Protein AF-A0A7R9QJC0-F1 (afdb_monomer)

Structure (mmCIF, N/CA/C/O backbone):
data_AF-A0A7R9QJC0-F1
#
_entry.id   AF-A0A7R9QJC0-F1
#
loop_
_atom_site.group_PDB
_atom_site.id
_atom_site.type_symbol
_atom_site.label_atom_id
_atom_site.label_alt_id
_atom_site.label_comp_id
_atom_site.label_asym_id
_atom_site.label_entity_id
_atom_site.label_seq_id
_atom_site.pdbx_PDB_ins_code
_atom_site.Cartn_x
_atom_site.Cartn_y
_atom_site.Cartn_z
_atom_site.occupancy
_atom_site.B_iso_or_equiv
_atom_site.auth_seq_id
_atom_site.auth_comp_id
_atom_site.auth_asym_id
_atom_site.auth_atom_id
_atom_site.pdbx_PDB_model_num
ATOM 1 N N . MET A 1 1 ? -18.541 6.763 -0.158 1.00 29.17 1 MET A N 1
ATOM 2 C CA . MET A 1 1 ? -17.890 7.269 1.065 1.00 29.17 1 MET A CA 1
ATOM 3 C C . MET A 1 1 ? -18.978 7.406 2.107 1.00 29.17 1 MET A C 1
ATOM 5 O O . MET A 1 1 ? -19.927 8.136 1.854 1.00 29.17 1 MET A O 1
ATOM 9 N N . TYR A 1 2 ? -18.904 6.629 3.183 1.00 36.22 2 TYR A N 1
ATOM 10 C CA . TYR A 1 2 ? -19.776 6.808 4.344 1.00 36.22 2 TYR A CA 1
ATOM 11 C C . TYR A 1 2 ? -19.223 7.966 5.188 1.00 36.22 2 TYR A C 1
ATOM 13 O O . TYR A 1 2 ? -18.011 8.193 5.147 1.00 36.22 2 TYR A O 1
ATOM 21 N N . PRO A 1 3 ? -20.070 8.741 5.884 1.00 41.62 3 PRO A N 1
ATOM 22 C CA . PRO A 1 3 ? -19.587 9.781 6.781 1.00 41.62 3 PRO A CA 1
ATOM 23 C C . PRO A 1 3 ? -18.710 9.161 7.872 1.00 41.62 3 PRO A C 1
ATOM 25 O O . PRO A 1 3 ? -19.110 8.200 8.524 1.00 41.62 3 PRO A O 1
ATOM 28 N N . ASN A 1 4 ? -17.522 9.724 8.080 1.00 47.44 4 ASN A N 1
ATOM 29 C CA . ASN A 1 4 ? -16.728 9.422 9.262 1.00 47.44 4 ASN A CA 1
ATOM 30 C C . ASN A 1 4 ? -17.429 10.036 10.476 1.00 47.44 4 ASN A C 1
ATOM 32 O O . ASN A 1 4 ? -17.610 11.251 10.534 1.00 47.44 4 ASN A O 1
ATOM 36 N N . CYS A 1 5 ? -17.842 9.210 11.433 1.00 51.88 5 CYS A N 1
ATOM 37 C CA . CYS A 1 5 ? -18.439 9.687 12.676 1.00 51.88 5 CYS A CA 1
ATOM 38 C C . CYS A 1 5 ? -17.354 9.905 13.739 1.00 51.88 5 CYS A C 1
ATOM 40 O O . CYS A 1 5 ? -16.518 9.032 13.947 1.00 51.88 5 CYS A O 1
ATOM 42 N N . GLY A 1 6 ? -17.413 11.042 14.440 1.00 61.47 6 GLY A N 1
ATOM 43 C CA . GLY A 1 6 ? -16.560 11.370 15.591 1.00 61.47 6 GLY A CA 1
ATOM 44 C C . GLY A 1 6 ? -15.306 12.191 15.256 1.00 61.47 6 GLY A C 1
ATOM 45 O O . GLY A 1 6 ? -14.846 12.228 14.115 1.00 61.47 6 GLY A O 1
ATOM 46 N N . SER A 1 7 ? -14.741 12.855 16.270 1.00 74.69 7 SER A N 1
ATOM 47 C CA . SER A 1 7 ? -13.600 13.780 16.122 1.00 74.69 7 SER A CA 1
ATOM 48 C C . SER A 1 7 ? -12.327 13.110 15.595 1.00 74.69 7 SER A C 1
ATOM 50 O O . SER A 1 7 ? -11.527 13.762 14.934 1.00 74.69 7 SER A O 1
ATOM 52 N N . THR A 1 8 ? -12.166 11.803 15.824 1.00 84.75 8 THR A N 1
ATOM 53 C CA . THR A 1 8 ? -10.996 11.025 15.378 1.00 84.75 8 THR A CA 1
ATOM 54 C C . THR A 1 8 ? -11.279 10.172 14.131 1.00 84.75 8 THR A C 1
ATOM 56 O O . THR A 1 8 ? -10.544 9.235 13.811 1.00 84.75 8 THR A O 1
ATOM 59 N N . GLY A 1 9 ? -12.337 10.504 13.381 1.00 83.06 9 GLY A N 1
ATOM 60 C CA . GLY A 1 9 ? -12.743 9.802 12.157 1.00 83.06 9 GLY A CA 1
ATOM 61 C C . GLY A 1 9 ? -11.646 9.683 11.091 1.00 83.06 9 GLY A C 1
ATOM 62 O O . GLY A 1 9 ? -11.570 8.673 10.391 1.00 83.06 9 GLY A O 1
ATOM 63 N N . GLY A 1 10 ? -10.757 10.680 11.002 1.00 83.75 10 GLY A N 1
ATOM 64 C CA . GLY A 1 10 ? -9.598 10.653 10.104 1.00 83.75 10 GLY A CA 1
ATOM 65 C C . GLY A 1 10 ? -8.609 9.528 10.428 1.00 83.75 10 GLY A C 1
ATOM 66 O O . GLY A 1 10 ? -8.231 8.780 9.525 1.00 83.75 10 GLY A O 1
ATOM 67 N N . ASN A 1 11 ? -8.255 9.348 11.709 1.00 86.25 11 ASN A N 1
ATOM 68 C CA . ASN A 1 11 ? -7.366 8.261 12.140 1.00 86.25 11 ASN A CA 1
ATOM 69 C C . ASN A 1 11 ? -8.011 6.902 11.868 1.00 86.25 11 ASN A C 1
ATOM 71 O O . ASN A 1 11 ? -7.377 6.049 11.251 1.00 86.25 11 ASN A O 1
ATOM 75 N N . GLY A 1 12 ? -9.282 6.725 12.252 1.00 89.12 12 GLY A N 1
ATOM 76 C CA . GLY A 1 12 ? -10.024 5.487 11.996 1.00 89.12 12 GLY A CA 1
ATOM 77 C C . GLY A 1 12 ? -10.016 5.096 10.516 1.00 89.12 12 GLY A C 1
ATOM 78 O O . GLY A 1 12 ? -9.651 3.973 10.176 1.00 89.12 12 GLY A O 1
ATOM 79 N N . SER A 1 13 ? -10.307 6.049 9.623 1.00 85.31 13 SER A N 1
ATOM 80 C CA . SER A 1 13 ? -10.252 5.845 8.169 1.00 85.31 13 SER A CA 1
ATOM 81 C C . SER A 1 13 ? -8.863 5.464 7.659 1.00 85.31 13 SER A C 1
ATOM 83 O O . SER A 1 13 ? -8.728 4.563 6.824 1.00 85.31 13 SER A O 1
ATOM 85 N N . LEU A 1 14 ? -7.818 6.151 8.125 1.00 82.62 14 LEU A N 1
ATOM 86 C CA . LEU A 1 14 ? -6.453 5.919 7.662 1.00 82.62 14 LEU A CA 1
ATOM 87 C C . LEU A 1 14 ? -5.921 4.560 8.142 1.00 82.62 14 LEU A C 1
ATOM 89 O O . LEU A 1 14 ? -5.289 3.838 7.375 1.00 82.62 14 LEU A O 1
ATOM 93 N N . ILE A 1 15 ? -6.236 4.169 9.377 1.00 86.06 15 ILE A N 1
ATOM 94 C CA . ILE A 1 15 ? -5.878 2.860 9.939 1.00 86.06 15 ILE A CA 1
ATOM 95 C C . ILE A 1 15 ? -6.630 1.744 9.217 1.00 86.06 15 ILE A C 1
ATOM 97 O O . ILE A 1 15 ? -6.009 0.771 8.775 1.00 86.06 15 ILE A O 1
ATOM 101 N N . ALA A 1 16 ? -7.945 1.913 9.033 1.00 85.12 16 ALA A N 1
ATOM 102 C CA . ALA A 1 16 ? -8.786 0.944 8.344 1.00 85.12 16 ALA A CA 1
ATOM 103 C C . ALA A 1 16 ? -8.321 0.724 6.904 1.00 85.12 16 ALA A C 1
ATOM 105 O O . ALA A 1 16 ? -8.240 -0.411 6.457 1.00 85.12 16 ALA A O 1
ATOM 106 N N . SER A 1 17 ? -7.955 1.785 6.183 1.00 77.31 17 SER A N 1
ATOM 107 C CA . SER A 1 17 ? -7.459 1.714 4.799 1.00 77.31 17 SER A CA 1
ATOM 108 C C . SER A 1 17 ? -5.989 1.300 4.661 1.00 77.31 17 SER A C 1
ATOM 110 O O . SER A 1 17 ? -5.444 1.343 3.559 1.00 77.31 17 SER A O 1
ATOM 112 N N . ALA A 1 18 ? -5.351 0.884 5.757 1.00 74.56 18 ALA A N 1
ATOM 113 C CA . ALA A 1 18 ? -3.936 0.534 5.817 1.00 74.56 18 ALA A CA 1
ATOM 114 C C . ALA A 1 18 ? -2.950 1.664 5.460 1.00 74.56 18 ALA A C 1
ATOM 116 O O . ALA A 1 18 ? -1.793 1.401 5.145 1.00 74.56 18 ALA A O 1
ATOM 117 N N . GLY A 1 19 ? -3.385 2.924 5.559 1.00 65.56 19 GLY A N 1
ATOM 118 C CA . GLY A 1 19 ? -2.534 4.107 5.411 1.00 65.56 19 GLY A CA 1
ATOM 119 C C . GLY A 1 19 ? -1.730 4.467 6.668 1.00 65.56 19 GLY A C 1
ATOM 120 O O . GLY A 1 19 ? -0.722 5.155 6.559 1.00 65.56 19 GLY A O 1
ATOM 121 N N . SER A 1 20 ? -2.141 3.991 7.849 1.00 77.56 20 SER A N 1
ATOM 122 C CA . SER A 1 20 ? -1.365 4.065 9.098 1.00 77.56 20 SER A CA 1
ATOM 123 C C . SER A 1 20 ? -1.459 2.745 9.857 1.00 77.56 20 SER A C 1
ATOM 125 O O . SER A 1 20 ? -2.480 2.067 9.775 1.00 77.56 20 SER A O 1
ATOM 127 N N . VAL A 1 21 ? -0.410 2.348 10.578 1.00 75.81 21 VAL A N 1
ATOM 128 C CA . VAL A 1 21 ? -0.413 1.128 11.411 1.00 75.81 21 VAL A CA 1
ATOM 129 C C . VAL A 1 21 ? -1.092 1.381 12.757 1.00 75.81 21 VAL A C 1
ATOM 131 O O . VAL A 1 21 ? -1.853 0.540 13.224 1.00 75.81 21 VAL A O 1
ATOM 134 N N . ILE A 1 22 ? -0.859 2.561 13.333 1.00 87.62 22 ILE A N 1
ATOM 135 C CA . ILE A 1 22 ? -1.341 2.960 14.656 1.00 87.62 22 ILE A CA 1
ATOM 136 C C . ILE A 1 22 ? -1.992 4.342 14.589 1.00 87.62 22 ILE A C 1
ATOM 138 O O . ILE A 1 22 ? -1.638 5.174 13.748 1.00 87.62 22 ILE A O 1
ATOM 142 N N . GLY A 1 23 ? -2.919 4.608 15.499 1.00 91.56 23 GLY A N 1
ATOM 143 C CA . GLY A 1 23 ? -3.373 5.956 15.819 1.00 91.56 23 GLY A CA 1
ATOM 144 C C . GLY A 1 23 ? -3.516 6.131 17.318 1.00 91.56 23 GLY A C 1
ATOM 145 O O . GLY A 1 23 ? -3.723 5.168 18.050 1.00 91.56 23 GLY A O 1
ATOM 146 N N . ILE A 1 24 ? -3.410 7.376 17.760 1.00 92.69 24 ILE A N 1
ATOM 147 C CA . ILE A 1 24 ? -3.668 7.782 19.139 1.00 92.69 24 ILE A CA 1
ATOM 148 C C . ILE A 1 24 ? -4.816 8.782 19.083 1.00 92.69 24 ILE A C 1
ATOM 150 O O . ILE A 1 24 ? -4.853 9.645 18.202 1.00 92.69 24 ILE A O 1
ATOM 154 N N . ALA A 1 25 ? -5.774 8.628 19.984 1.00 90.94 25 ALA A N 1
ATOM 155 C CA . ALA A 1 25 ? -6.985 9.428 20.005 1.00 90.94 25 ALA A CA 1
ATOM 156 C C . ALA A 1 25 ? -7.355 9.785 21.443 1.00 90.94 25 ALA A C 1
ATOM 158 O O . ALA A 1 25 ? -7.176 8.968 22.349 1.00 90.94 25 ALA A O 1
ATOM 159 N N . SER A 1 26 ? -7.868 10.999 21.641 1.00 91.12 26 SER A N 1
ATOM 160 C CA . SER A 1 26 ? -8.509 11.380 22.894 1.00 91.12 26 SER A CA 1
ATOM 161 C C . SER A 1 26 ? -9.984 10.968 22.888 1.00 91.12 26 SER A C 1
ATOM 163 O O . SER A 1 26 ? -10.662 11.033 21.860 1.00 91.12 26 SER A O 1
ATOM 165 N N . ASP A 1 27 ? -10.491 10.541 24.042 1.00 92.06 27 ASP A N 1
ATOM 166 C CA . ASP A 1 27 ? -11.859 10.074 24.251 1.00 92.06 27 ASP A CA 1
ATOM 167 C C . ASP A 1 27 ? -12.460 10.717 25.506 1.00 92.06 27 ASP A C 1
ATOM 169 O O . ASP A 1 27 ? -12.030 10.435 26.621 1.00 92.06 27 ASP A O 1
ATOM 173 N N . ILE A 1 28 ? -13.470 11.575 25.314 1.00 89.38 28 ILE A N 1
ATOM 174 C CA . ILE A 1 28 ? -14.291 12.168 26.392 1.00 89.38 28 ILE A CA 1
ATOM 175 C C . ILE A 1 28 ? -15.768 11.736 26.333 1.00 89.38 28 ILE A C 1
ATOM 177 O O . ILE A 1 28 ? -16.560 12.016 27.231 1.00 89.38 28 ILE A O 1
ATOM 181 N N . GLY A 1 29 ? -16.163 11.067 25.252 1.00 89.12 29 GLY A N 1
ATOM 182 C CA . GLY A 1 29 ? -17.558 10.718 24.985 1.00 89.12 29 GLY A CA 1
ATOM 183 C C . GLY A 1 29 ? -17.745 9.615 23.943 1.00 89.12 29 GLY A C 1
ATOM 184 O O . GLY A 1 29 ? -18.8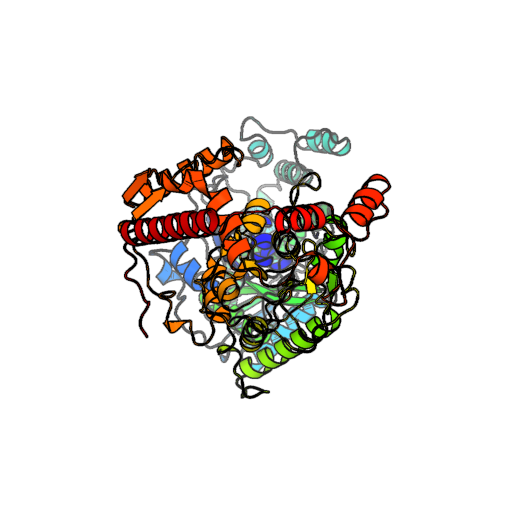53 9.426 23.452 1.00 89.12 29 GLY A O 1
ATOM 185 N N . GLY A 1 30 ? -16.676 8.917 23.561 1.00 90.19 30 GLY A N 1
ATOM 186 C CA . GLY A 1 30 ? -16.637 7.961 22.451 1.00 90.19 30 GLY A CA 1
ATOM 187 C C . GLY A 1 30 ? -15.785 8.402 21.264 1.00 90.19 30 GLY A C 1
ATOM 188 O O . GLY A 1 30 ? -15.872 7.789 20.204 1.00 90.19 30 GLY A O 1
ATOM 189 N N . SER A 1 31 ? -14.979 9.457 21.396 1.00 91.56 31 SER A N 1
ATOM 190 C CA . SER A 1 31 ? -14.159 9.994 20.299 1.00 91.56 31 SER A CA 1
ATOM 191 C C . SER A 1 31 ? -13.096 9.027 19.769 1.00 91.56 31 SER A C 1
ATOM 193 O O . SER A 1 31 ? -12.597 9.252 18.668 1.00 91.56 31 SER A O 1
ATOM 195 N N . THR A 1 32 ? -12.790 7.946 20.488 1.00 93.94 32 THR A N 1
ATOM 196 C CA . THR A 1 32 ? -11.990 6.821 19.983 1.00 93.94 32 THR A CA 1
ATOM 197 C C . THR A 1 32 ? -12.896 5.690 19.499 1.00 93.94 32 THR A C 1
ATOM 199 O O . THR A 1 32 ? -12.724 5.179 18.394 1.00 93.94 32 THR A O 1
ATOM 202 N N . ARG A 1 33 ? -13.906 5.333 20.300 1.00 94.75 33 ARG A N 1
ATOM 203 C CA . ARG A 1 33 ? -14.755 4.146 20.092 1.00 94.75 33 ARG A CA 1
ATOM 204 C C . ARG A 1 33 ? -15.741 4.273 18.933 1.00 94.75 33 ARG A C 1
ATOM 206 O O . ARG A 1 33 ? -15.805 3.379 18.099 1.00 94.75 33 ARG A O 1
ATOM 213 N N . ILE A 1 34 ? -16.443 5.402 18.810 1.00 92.69 34 ILE A N 1
ATOM 214 C CA . ILE A 1 34 ? -17.403 5.638 17.720 1.00 92.69 34 ILE A CA 1
ATOM 215 C C . ILE A 1 34 ? -16.700 5.576 16.349 1.00 92.69 34 ILE A C 1
ATOM 217 O O . ILE A 1 34 ? -17.147 4.801 15.498 1.00 92.69 34 ILE A O 1
ATOM 221 N N . PRO A 1 35 ? -15.597 6.320 16.098 1.00 92.44 35 PRO A N 1
ATOM 222 C CA . PRO A 1 35 ? -14.854 6.165 14.852 1.00 92.44 35 PRO A CA 1
ATOM 223 C C . PRO A 1 35 ? -14.354 4.742 14.618 1.00 92.44 35 PRO A C 1
ATOM 225 O O . PRO A 1 35 ? -14.427 4.260 13.490 1.00 92.44 35 PRO A O 1
ATOM 228 N N . ALA A 1 36 ? -13.841 4.080 15.660 1.00 94.81 36 ALA A N 1
ATOM 229 C CA . ALA A 1 36 ? -13.296 2.735 15.540 1.00 94.81 36 ALA A CA 1
ATOM 230 C C . ALA A 1 36 ? -14.375 1.719 15.127 1.00 94.81 36 ALA A C 1
ATOM 232 O O . ALA A 1 36 ? -14.163 0.972 14.171 1.00 94.81 36 ALA A O 1
ATOM 233 N N . TYR A 1 37 ? -15.567 1.803 15.732 1.00 94.56 37 TYR A N 1
ATOM 234 C CA . TYR A 1 37 ? -16.751 1.030 15.354 1.00 94.56 37 TYR A CA 1
ATOM 235 C C . TYR A 1 37 ? -17.113 1.227 13.879 1.00 94.56 37 TYR A C 1
ATOM 237 O O . TYR A 1 37 ? -17.148 0.260 13.120 1.00 94.56 37 TYR A O 1
ATOM 245 N N . PHE A 1 38 ? -17.311 2.473 13.432 1.00 91.88 38 PHE A N 1
ATOM 246 C CA . PHE A 1 38 ? -17.722 2.746 12.048 1.00 91.88 38 PHE A CA 1
ATOM 247 C C . PHE A 1 38 ? -16.630 2.463 11.006 1.00 91.88 38 PHE A C 1
ATOM 249 O O . PHE A 1 38 ? -16.946 2.252 9.835 1.00 91.88 38 PHE A O 1
ATOM 256 N N . CYS A 1 39 ? -15.359 2.440 11.411 1.00 92.06 39 CYS A N 1
ATOM 257 C CA . CYS A 1 39 ? -14.233 2.095 10.541 1.00 92.06 39 CYS A CA 1
ATOM 258 C C . CYS A 1 39 ? -13.849 0.606 10.605 1.00 92.06 39 CYS A C 1
ATOM 260 O O . CYS A 1 39 ? -13.020 0.167 9.809 1.00 92.06 39 CYS A O 1
ATOM 262 N N . GLY A 1 40 ? -14.437 -0.169 11.522 1.00 93.62 40 GLY A N 1
ATOM 263 C CA . GLY A 1 40 ? -14.147 -1.592 11.701 1.00 93.62 40 GLY A CA 1
ATOM 264 C C . GLY A 1 40 ? -12.736 -1.886 12.198 1.00 93.62 40 GLY A C 1
ATOM 265 O O . GLY A 1 40 ? -12.183 -2.923 11.851 1.00 93.62 40 GLY A O 1
ATOM 266 N N . VAL A 1 41 ? -12.146 -0.974 12.967 1.00 95.81 41 VAL A N 1
ATOM 267 C CA . VAL A 1 41 ? -10.842 -1.145 13.635 1.00 95.81 41 VAL A CA 1
ATOM 268 C C . VAL A 1 41 ? -11.068 -1.329 15.135 1.00 95.81 41 VAL A C 1
ATOM 270 O O . VAL A 1 41 ? -12.213 -1.272 15.564 1.00 95.81 41 VAL A O 1
ATOM 273 N N . PHE A 1 42 ? -10.017 -1.565 15.919 1.00 97.69 42 PHE A N 1
ATOM 274 C CA . PHE A 1 42 ? -10.081 -1.556 17.382 1.00 97.69 42 PHE A CA 1
ATOM 275 C C . PHE A 1 42 ? -9.845 -0.139 17.903 1.00 97.69 42 PHE A C 1
ATOM 277 O O . PHE A 1 42 ? -9.005 0.593 17.368 1.00 97.69 42 PHE A O 1
ATOM 284 N N . GLY A 1 43 ? -10.541 0.231 18.974 1.00 97.12 43 GLY A N 1
ATOM 285 C CA . GLY A 1 43 ? -10.342 1.494 19.678 1.00 97.12 43 GLY A CA 1
ATOM 286 C C . GLY A 1 43 ? -10.433 1.302 21.184 1.00 97.12 43 GLY A C 1
ATOM 287 O O . GLY A 1 43 ? -11.436 0.794 21.681 1.00 97.12 43 GLY A O 1
ATOM 288 N N . HIS A 1 44 ? -9.409 1.732 21.917 1.00 97.31 44 HIS A N 1
ATOM 289 C CA . HIS A 1 44 ? -9.356 1.579 23.367 1.00 97.31 44 HIS A CA 1
ATOM 290 C C . HIS A 1 44 ? -9.448 2.932 24.079 1.00 97.31 44 HIS A C 1
ATOM 292 O O . HIS A 1 44 ? -8.697 3.859 23.788 1.00 97.31 44 HIS A O 1
ATOM 298 N N . CYS A 1 45 ? -10.375 3.032 25.023 1.00 94.94 45 CYS A N 1
ATOM 299 C CA . CYS A 1 45 ? -10.525 4.123 25.975 1.00 94.94 45 CYS A CA 1
ATOM 300 C C . CYS A 1 45 ? -9.925 3.643 27.301 1.00 94.94 45 CYS A C 1
ATOM 302 O O . CYS A 1 45 ? -10.554 2.858 28.016 1.00 94.94 45 CYS A O 1
ATOM 304 N N . THR A 1 46 ? -8.694 4.078 27.583 1.00 92.88 46 THR A N 1
ATOM 305 C CA . THR A 1 46 ? -7.960 3.684 28.794 1.00 92.88 46 THR A CA 1
ATOM 306 C C . THR A 1 46 ? -8.640 4.234 30.046 1.00 92.88 46 THR A C 1
ATOM 308 O O . THR A 1 46 ? -9.361 5.234 29.992 1.00 92.88 46 THR A O 1
ATOM 311 N N . THR A 1 47 ? -8.344 3.635 31.197 1.00 89.50 47 THR A N 1
ATOM 312 C CA . THR A 1 47 ? -8.682 4.228 32.498 1.00 89.50 47 THR A CA 1
ATOM 313 C C . THR A 1 47 ? -8.206 5.699 32.593 1.00 89.50 47 THR A C 1
ATOM 315 O O . THR A 1 47 ? -7.014 5.956 32.390 1.00 89.50 47 THR A O 1
ATOM 318 N N . PRO A 1 48 ? -9.102 6.670 32.891 1.00 83.69 48 PRO A N 1
ATOM 319 C CA . PRO A 1 48 ? -8.755 8.095 32.992 1.00 83.69 48 PRO A CA 1
ATOM 320 C C . PRO A 1 48 ? -7.640 8.400 34.008 1.00 83.69 48 PRO A C 1
ATOM 322 O O . PRO A 1 48 ? -7.355 7.591 34.886 1.00 83.69 48 PRO A O 1
ATOM 325 N N . GLU A 1 49 ? -7.022 9.584 33.902 1.00 80.94 49 GLU A N 1
ATOM 326 C CA . GLU A 1 49 ? -5.925 10.092 34.767 1.00 80.94 49 GLU A CA 1
ATOM 327 C C . GLU A 1 49 ? -4.563 9.362 34.638 1.00 80.94 49 GLU A C 1
ATOM 329 O O . GLU A 1 49 ? -3.536 9.808 35.175 1.00 80.94 49 GLU A O 1
ATOM 334 N N . LEU A 1 50 ? -4.504 8.252 33.899 1.00 86.31 50 LEU A N 1
ATOM 335 C CA . LEU A 1 50 ? -3.253 7.531 33.680 1.00 86.31 50 LEU A CA 1
ATOM 336 C C . LEU A 1 50 ? -2.363 8.211 32.639 1.00 86.31 50 LEU A C 1
ATOM 338 O O . LEU A 1 50 ? -1.207 8.516 32.938 1.00 86.31 50 LEU A O 1
ATOM 342 N N . VAL A 1 51 ? -2.897 8.507 31.456 1.00 86.50 51 VAL A N 1
ATOM 343 C CA . VAL A 1 51 ? -2.164 9.244 30.418 1.00 86.50 51 VAL A CA 1
ATOM 344 C C . VAL A 1 51 ? -2.312 10.751 30.675 1.00 86.50 51 VAL A C 1
ATOM 346 O O . VAL A 1 51 ? -3.446 11.202 30.843 1.00 86.50 51 VAL A O 1
ATOM 349 N N . PRO A 1 52 ? -1.217 11.536 30.729 1.00 81.81 52 PRO A N 1
ATOM 350 C CA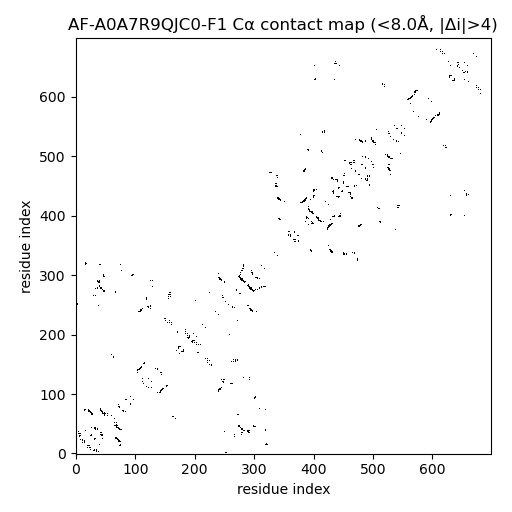 . PRO A 1 52 ? -1.290 12.983 30.943 1.00 81.81 52 PRO A CA 1
ATOM 351 C C . PRO A 1 52 ? -2.145 13.700 29.887 1.00 81.81 52 PRO A C 1
ATOM 353 O O . PRO A 1 52 ? -2.041 13.407 28.696 1.00 81.81 52 PRO A O 1
ATOM 356 N N . THR A 1 53 ? -2.967 14.659 30.321 1.00 81.56 53 THR A N 1
ATOM 357 C CA . THR A 1 53 ? -3.888 15.427 29.456 1.00 81.56 53 THR A CA 1
ATOM 358 C C . THR A 1 53 ? -3.624 16.933 29.452 1.00 81.56 53 THR A C 1
ATOM 360 O O . THR A 1 53 ? -4.387 17.681 28.846 1.00 81.56 53 THR A O 1
ATOM 363 N N . ASP A 1 54 ? -2.561 17.386 30.118 1.00 75.94 54 ASP A N 1
ATOM 364 C CA . ASP A 1 54 ? -2.318 18.805 30.425 1.00 75.94 54 ASP A CA 1
ATOM 365 C C . ASP A 1 54 ? -2.133 19.681 29.174 1.00 75.94 54 ASP A C 1
ATOM 367 O O . ASP A 1 54 ? -2.458 20.866 29.182 1.00 75.94 54 ASP A O 1
ATOM 371 N N . GLU A 1 55 ? -1.661 19.085 28.077 1.00 79.88 55 GLU A N 1
ATOM 372 C CA . GLU A 1 55 ? -1.429 19.761 26.794 1.00 79.88 55 GLU A CA 1
ATOM 373 C C . GLU A 1 55 ? -2.572 19.554 25.781 1.00 79.88 55 GLU A C 1
ATOM 375 O O . GLU A 1 55 ? -2.460 19.945 24.617 1.00 79.88 55 GLU A O 1
ATOM 380 N N . HIS A 1 56 ? -3.689 18.937 26.187 1.00 82.94 56 HIS A N 1
ATOM 381 C CA . HIS A 1 56 ? -4.836 18.754 25.300 1.00 82.94 56 HIS A CA 1
ATOM 382 C C . HIS A 1 56 ? -5.467 20.112 24.942 1.00 82.94 56 HIS A C 1
ATOM 384 O O . HIS A 1 56 ? -5.775 20.917 25.821 1.00 82.94 56 HIS A O 1
ATOM 390 N N . TRP A 1 57 ? -5.750 20.342 23.653 1.00 79.69 57 TRP A N 1
ATOM 391 C CA . TRP A 1 57 ? -6.527 21.495 23.188 1.00 79.69 57 TRP A CA 1
ATOM 392 C C . TRP A 1 57 ? -7.930 21.084 22.700 1.00 79.69 57 TRP A C 1
ATOM 394 O O . TRP A 1 57 ? -8.039 20.168 21.882 1.00 79.69 57 TRP A O 1
ATOM 404 N N . PRO A 1 58 ? -9.015 21.752 23.139 1.00 77.62 58 PRO A N 1
ATOM 405 C CA . PRO A 1 58 ? -9.043 22.804 24.159 1.00 77.62 58 PRO A CA 1
ATOM 406 C C . PRO A 1 58 ? -8.661 22.258 25.550 1.00 77.62 58 PRO A C 1
ATOM 408 O O . PRO A 1 58 ? -8.827 21.055 25.784 1.00 77.62 58 PRO A O 1
ATOM 411 N N . PRO A 1 59 ? -8.151 23.114 26.457 1.00 74.38 59 PRO A N 1
ATOM 412 C CA . PRO A 1 59 ? -7.803 22.719 27.816 1.00 74.38 59 PRO A CA 1
ATOM 413 C C . PRO A 1 59 ? -9.053 22.319 28.601 1.00 74.38 59 PRO A C 1
ATOM 415 O O . PRO A 1 59 ? -10.100 22.968 28.512 1.00 74.38 59 PRO A O 1
ATOM 418 N N . TYR A 1 60 ? -8.930 21.268 29.408 1.00 72.69 60 TYR A N 1
ATOM 419 C CA . TYR A 1 60 ? -10.006 20.767 30.257 1.00 72.69 60 TYR A CA 1
ATOM 420 C C . TYR A 1 60 ? -9.725 21.108 31.726 1.00 72.69 60 TYR A C 1
ATOM 422 O O . TYR A 1 60 ? -8.702 20.678 32.253 1.00 72.69 60 TYR A O 1
ATOM 430 N N . PRO A 1 61 ? -10.599 21.877 32.407 1.00 69.56 61 PRO A N 1
ATOM 431 C CA . PRO A 1 61 ? -10.416 22.186 33.820 1.00 69.56 61 PRO A CA 1
ATOM 432 C C . PRO A 1 61 ? -10.625 20.944 34.698 1.00 69.56 61 PRO A C 1
ATOM 434 O O . PRO A 1 61 ? -11.314 19.991 34.312 1.00 69.56 61 PRO A O 1
ATOM 437 N N . ALA A 1 62 ? -10.058 20.993 35.905 1.00 65.00 62 ALA A N 1
ATOM 438 C CA . ALA A 1 62 ? -10.134 19.921 36.894 1.00 65.00 62 ALA A CA 1
ATOM 439 C C . ALA A 1 62 ? -11.588 19.492 37.163 1.00 65.00 62 ALA A C 1
ATOM 441 O O . ALA A 1 62 ? -12.467 20.320 37.402 1.00 65.00 62 ALA A O 1
ATOM 442 N N . GLY A 1 63 ? -11.840 18.186 37.123 1.00 66.12 63 GLY A N 1
ATOM 443 C CA . GLY A 1 63 ? -13.163 17.571 37.214 1.00 66.12 63 GLY A CA 1
ATOM 444 C C . GLY A 1 63 ? -13.735 17.137 35.861 1.00 66.12 63 GLY A C 1
ATOM 445 O O . GLY A 1 63 ? -14.517 16.188 35.832 1.00 66.12 63 GLY A O 1
ATOM 446 N N . ARG A 1 64 ? -13.338 17.774 34.747 1.00 67.31 64 ARG A N 1
ATOM 447 C CA . ARG A 1 64 ? -13.692 17.339 33.378 1.00 67.31 64 ARG A CA 1
ATOM 448 C C . ARG A 1 64 ? -12.617 16.436 32.762 1.00 67.31 64 ARG A C 1
ATOM 450 O O . ARG A 1 64 ? -12.934 15.579 31.940 1.00 67.31 64 ARG A O 1
ATOM 457 N N . ASP A 1 65 ? -11.375 16.597 33.208 1.00 62.41 65 ASP A N 1
ATOM 458 C CA . ASP A 1 65 ? -10.223 15.723 32.948 1.00 62.41 65 ASP A CA 1
ATOM 459 C C . ASP A 1 65 ? -10.484 14.253 33.319 1.00 62.41 65 ASP A C 1
ATOM 461 O O . ASP A 1 65 ? -10.082 13.356 32.589 1.00 62.41 65 ASP A O 1
ATOM 465 N N . ARG A 1 66 ? -11.267 13.990 34.372 1.00 75.06 66 ARG A N 1
ATOM 466 C CA . ARG A 1 66 ? -11.634 12.628 34.817 1.00 75.06 66 ARG A CA 1
ATOM 467 C C . ARG A 1 66 ? -12.457 11.806 33.821 1.00 75.06 66 ARG A C 1
ATOM 469 O O . ARG A 1 66 ? -12.646 10.607 34.025 1.00 75.06 66 ARG A O 1
ATOM 476 N N . MET A 1 67 ? -12.996 12.450 32.788 1.00 85.44 67 MET A N 1
ATOM 477 C CA . MET A 1 67 ? -13.715 11.801 31.686 1.00 85.44 67 MET A CA 1
ATOM 478 C C . MET A 1 67 ? -12.849 11.634 30.437 1.00 85.44 67 MET A C 1
ATOM 480 O O . MET A 1 67 ? -13.174 10.810 29.579 1.00 85.44 67 MET A O 1
ATOM 484 N N . LEU A 1 68 ? -11.801 12.451 30.314 1.00 88.12 68 LEU A N 1
ATOM 485 C CA . LEU A 1 68 ? -10.907 12.471 29.173 1.00 88.12 68 LEU A CA 1
ATOM 486 C C . LEU A 1 68 ? -9.847 11.386 29.350 1.00 88.12 68 LEU A C 1
ATOM 488 O O . LEU A 1 68 ? -9.196 11.274 30.384 1.00 88.12 68 LEU A O 1
ATOM 492 N N . SER A 1 69 ? -9.657 10.592 28.310 1.00 89.44 69 SER A N 1
ATOM 493 C CA . SER A 1 69 ? -8.606 9.585 28.259 1.00 89.44 69 SER A CA 1
ATOM 494 C C . SER A 1 69 ? -7.944 9.593 26.886 1.00 89.44 69 SER A C 1
ATOM 496 O O . SER A 1 69 ? -8.520 10.094 25.921 1.00 89.44 69 SER A O 1
ATOM 498 N N . TYR A 1 70 ? -6.738 9.044 26.787 1.00 91.12 70 TYR A N 1
ATOM 499 C CA . TYR A 1 70 ? -6.073 8.801 25.511 1.00 91.12 70 TYR A CA 1
ATOM 500 C C . TYR A 1 70 ? -5.891 7.313 25.309 1.00 91.12 70 TYR A C 1
ATOM 502 O O . TYR A 1 70 ? -5.484 6.610 26.228 1.00 91.12 70 TYR A O 1
ATOM 510 N N . GLY A 1 71 ? -6.103 6.828 24.095 1.00 93.06 71 GLY A N 1
ATOM 511 C CA . GLY A 1 71 ? -5.811 5.435 23.823 1.00 93.06 71 GLY A CA 1
ATOM 512 C C . GLY A 1 71 ? -5.558 5.117 22.362 1.00 93.06 71 GLY A C 1
ATOM 513 O O . GLY A 1 71 ? -5.700 5.981 21.485 1.00 93.06 71 GLY A O 1
ATOM 514 N N . PRO A 1 72 ? -5.104 3.881 22.110 1.00 95.81 72 PRO A N 1
ATOM 515 C CA . PRO A 1 72 ? -4.771 3.425 20.778 1.00 95.81 72 PRO A CA 1
ATOM 516 C C . PRO A 1 72 ? -6.015 3.169 19.924 1.00 95.81 72 PRO A C 1
ATOM 518 O O . PRO A 1 72 ? -7.043 2.676 20.393 1.00 95.81 72 PRO A O 1
ATOM 521 N N . MET A 1 73 ? -5.855 3.427 18.631 1.00 97.00 73 MET A N 1
ATOM 522 C CA . MET A 1 73 ? -6.649 2.849 17.554 1.00 97.00 73 MET A CA 1
ATOM 523 C C . MET A 1 73 ? -5.728 1.985 16.697 1.00 97.00 73 MET A C 1
ATOM 525 O O . MET A 1 73 ? -4.666 2.451 16.273 1.00 97.00 73 MET A O 1
ATOM 529 N N . VAL A 1 74 ? -6.113 0.738 16.443 1.00 95.38 74 VAL A N 1
ATOM 530 C CA . VAL A 1 74 ? -5.254 -0.252 15.770 1.00 95.38 74 VAL A CA 1
ATOM 531 C C . VAL A 1 74 ? -6.066 -1.214 14.917 1.00 95.38 74 VAL A C 1
ATOM 533 O O . VAL A 1 74 ? -7.274 -1.353 15.092 1.00 95.38 74 VAL A O 1
ATOM 536 N N . ARG A 1 75 ? -5.398 -1.891 13.979 1.00 92.62 75 ARG A N 1
ATOM 537 C CA . ARG A 1 75 ? -6.028 -2.956 13.187 1.00 92.62 75 ARG A CA 1
ATOM 538 C C . ARG A 1 75 ? -6.106 -4.285 13.918 1.00 92.62 75 ARG A C 1
ATOM 540 O O . ARG A 1 75 ? -7.046 -5.013 13.644 1.00 92.62 75 ARG A O 1
ATOM 547 N N . TYR A 1 76 ? -5.148 -4.572 14.797 1.00 92.31 76 TYR A N 1
ATOM 548 C CA . TYR A 1 76 ? -5.052 -5.851 15.490 1.00 92.31 76 TYR A CA 1
ATOM 549 C C . TYR A 1 76 ? -5.086 -5.652 16.998 1.00 92.31 76 TYR A C 1
ATOM 551 O O . TYR A 1 76 ? -4.442 -4.733 17.511 1.00 92.31 76 TYR A O 1
ATOM 559 N N . ALA A 1 77 ? -5.807 -6.506 17.725 1.00 94.31 77 ALA A N 1
ATOM 560 C CA . ALA A 1 77 ? -5.971 -6.351 19.169 1.00 94.31 77 ALA A CA 1
ATOM 561 C C . ALA A 1 77 ? -4.624 -6.421 19.907 1.00 94.31 77 ALA A C 1
ATOM 563 O O . ALA A 1 77 ? -4.383 -5.659 20.849 1.00 94.31 77 ALA A O 1
ATOM 564 N N . SER A 1 78 ? -3.713 -7.268 19.418 1.00 92.00 78 SER A N 1
ATOM 565 C CA . SER A 1 78 ? -2.358 -7.441 19.953 1.00 92.00 78 SER A CA 1
ATOM 566 C C . SER A 1 78 ? -1.530 -6.153 19.973 1.00 92.00 78 SER A C 1
ATOM 568 O O . SER A 1 78 ? -0.627 -6.014 20.799 1.00 92.00 78 SER A O 1
ATOM 570 N N . ASP A 1 79 ? -1.839 -5.193 19.097 1.00 93.00 79 ASP A N 1
ATOM 571 C CA . ASP A 1 79 ? -1.098 -3.934 18.990 1.00 93.00 79 ASP A CA 1
ATOM 572 C C . ASP A 1 79 ? -1.477 -2.936 20.099 1.00 93.00 79 ASP A C 1
ATOM 574 O O . ASP A 1 79 ? -0.741 -1.980 20.351 1.00 93.00 79 ASP A O 1
ATOM 578 N N . MET A 1 80 ? -2.590 -3.151 20.816 1.00 95.25 80 MET A N 1
ATOM 579 C CA . MET A 1 80 ? -3.034 -2.240 21.878 1.00 95.25 80 MET A CA 1
ATOM 580 C C . MET A 1 80 ? -2.076 -2.226 23.074 1.00 95.25 80 MET A C 1
ATOM 582 O O . MET A 1 80 ? -1.715 -1.146 23.550 1.00 95.25 80 MET A O 1
ATOM 586 N N . LYS A 1 81 ? -1.634 -3.400 23.558 1.00 94.31 81 LYS A N 1
ATOM 587 C CA . LYS A 1 81 ? -0.771 -3.494 24.753 1.00 94.31 81 LYS A CA 1
ATOM 588 C C . LYS A 1 81 ? 0.550 -2.741 24.559 1.00 94.31 81 LYS A C 1
ATOM 590 O O . LYS A 1 81 ? 0.836 -1.891 25.400 1.00 94.31 81 LYS A O 1
ATOM 595 N N . PRO A 1 82 ? 1.346 -2.965 23.489 1.00 94.00 82 PRO A N 1
ATOM 596 C CA . PRO A 1 82 ? 2.598 -2.235 23.290 1.00 94.00 82 PRO A CA 1
ATOM 597 C C . PRO A 1 82 ? 2.415 -0.714 23.269 1.00 94.00 82 PRO A C 1
ATOM 599 O O . PRO A 1 82 ? 3.200 -0.001 23.890 1.00 94.00 82 PRO A O 1
ATOM 602 N N . ILE A 1 83 ? 1.363 -0.213 22.615 1.00 94.38 83 ILE A N 1
ATOM 603 C CA . ILE A 1 83 ? 1.104 1.230 22.529 1.00 94.38 83 ILE A CA 1
ATOM 604 C C . ILE A 1 83 ? 0.715 1.793 23.895 1.00 94.38 83 ILE A C 1
ATOM 606 O O . ILE A 1 83 ? 1.228 2.837 24.289 1.00 94.38 83 ILE A O 1
ATOM 610 N N . LEU A 1 84 ? -0.135 1.095 24.653 1.00 93.81 84 LEU A N 1
ATOM 611 C CA . LEU A 1 84 ? -0.490 1.512 26.010 1.00 93.81 84 LEU A CA 1
ATOM 612 C C . LEU A 1 84 ? 0.733 1.565 26.925 1.00 93.81 84 LEU A C 1
ATOM 614 O O . LEU A 1 84 ? 0.883 2.534 27.662 1.00 93.81 84 LEU A O 1
ATOM 618 N N . LYS A 1 85 ? 1.653 0.594 26.841 1.00 93.88 85 LYS A N 1
ATOM 619 C CA . LYS A 1 85 ? 2.910 0.640 27.610 1.00 93.88 85 LYS A CA 1
ATOM 620 C C . LYS A 1 85 ? 3.712 1.911 27.319 1.00 93.88 85 LYS A C 1
ATOM 622 O O . LYS A 1 85 ? 4.258 2.504 28.243 1.00 93.88 85 LYS A O 1
ATOM 627 N N . VAL A 1 86 ? 3.745 2.349 26.059 1.00 92.88 86 VAL A N 1
ATOM 628 C CA . VAL A 1 86 ? 4.412 3.597 25.658 1.00 92.88 86 VAL A CA 1
ATOM 629 C C . VAL A 1 86 ? 3.670 4.824 26.190 1.00 92.88 86 VAL A C 1
ATOM 631 O O . VAL A 1 86 ? 4.302 5.706 26.760 1.00 92.88 86 VAL A O 1
ATOM 634 N N . LEU A 1 87 ? 2.342 4.878 26.042 1.00 91.19 87 LEU A N 1
ATOM 635 C CA . LEU A 1 87 ? 1.528 6.017 26.489 1.00 91.19 87 LEU A CA 1
ATOM 636 C C . LEU A 1 87 ? 1.551 6.211 28.011 1.00 91.19 87 LEU A C 1
ATOM 638 O O . LEU A 1 87 ? 1.469 7.338 28.492 1.00 91.19 87 LEU A O 1
ATOM 642 N N . LEU A 1 88 ? 1.640 5.116 28.767 1.00 91.25 88 LEU A N 1
ATOM 643 C CA . LEU A 1 88 ? 1.599 5.134 30.229 1.00 91.25 88 LEU A CA 1
ATOM 644 C C . LEU A 1 88 ? 2.963 5.412 30.864 1.00 91.25 88 LEU A C 1
ATOM 646 O O . LEU A 1 88 ? 3.006 5.887 32.001 1.00 91.25 88 LEU A O 1
ATOM 650 N N . GLY A 1 89 ? 4.061 5.088 30.172 1.00 89.56 89 GLY A N 1
ATOM 651 C CA . GLY A 1 89 ? 5.412 5.174 30.724 1.00 89.56 89 GLY A CA 1
ATOM 652 C C . GLY A 1 89 ? 5.503 4.471 32.082 1.00 89.56 89 GLY A C 1
ATOM 653 O O . GLY A 1 89 ? 5.134 3.305 32.223 1.00 89.56 89 GLY A O 1
ATOM 654 N N . ASP A 1 90 ? 5.916 5.207 33.111 1.00 90.44 90 ASP A N 1
ATOM 655 C CA . ASP A 1 90 ? 6.099 4.680 34.470 1.00 90.44 90 ASP A CA 1
ATOM 656 C C . ASP A 1 90 ? 4.796 4.197 35.137 1.00 90.44 90 ASP A C 1
ATOM 658 O O . ASP A 1 90 ? 4.832 3.397 36.073 1.00 90.44 90 ASP A O 1
ATOM 662 N N . LYS A 1 91 ? 3.626 4.637 34.652 1.00 91.19 91 LYS A N 1
ATOM 663 C CA . LYS A 1 91 ? 2.313 4.238 35.189 1.00 91.19 91 LYS A CA 1
ATOM 664 C C . LYS A 1 91 ? 1.797 2.910 34.624 1.00 91.19 91 LYS A C 1
ATOM 666 O O . LYS A 1 91 ? 0.708 2.475 34.990 1.00 91.19 91 LYS A O 1
ATOM 671 N N . VAL A 1 92 ? 2.555 2.245 33.751 1.00 91.69 92 VAL A N 1
ATOM 672 C CA . VAL A 1 92 ? 2.147 0.995 33.084 1.00 91.69 92 VAL A CA 1
ATOM 673 C C . VAL A 1 92 ? 1.746 -0.122 34.056 1.00 91.69 92 VAL A C 1
ATOM 675 O O . VAL A 1 92 ? 0.830 -0.897 33.775 1.00 91.69 92 VAL A O 1
ATOM 678 N N . SER A 1 93 ? 2.387 -0.179 35.226 1.00 90.62 93 SER A N 1
ATOM 679 C CA . SER A 1 93 ? 2.124 -1.181 36.266 1.00 90.62 93 SER A CA 1
ATOM 680 C C . SER A 1 93 ? 0.700 -1.110 36.826 1.00 90.62 93 SER A C 1
ATOM 682 O O . SER A 1 93 ? 0.211 -2.105 37.357 1.00 90.62 93 SER A O 1
ATOM 684 N N . ALA A 1 94 ? 0.002 0.018 36.651 1.00 91.44 94 ALA A N 1
ATOM 685 C CA . ALA A 1 94 ? -1.374 0.196 37.103 1.00 91.44 94 ALA A CA 1
ATOM 686 C C . ALA A 1 94 ? -2.399 -0.641 36.314 1.00 91.44 94 ALA A C 1
ATOM 688 O O . ALA A 1 94 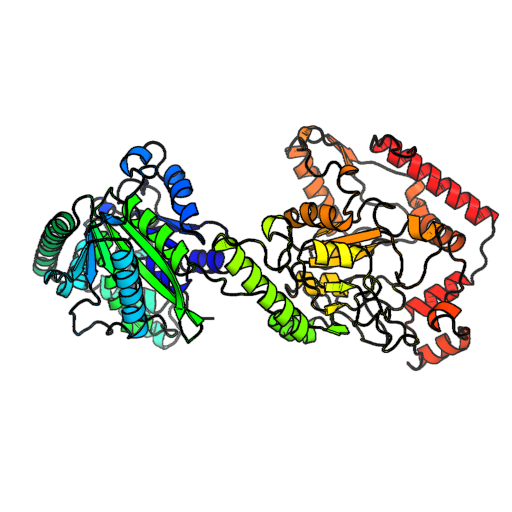? -3.476 -0.906 36.841 1.00 91.44 94 ALA A O 1
ATOM 689 N N . LEU A 1 95 ? -2.093 -1.052 35.073 1.00 91.38 95 LEU A N 1
ATOM 690 C CA . LEU A 1 95 ? -3.071 -1.683 34.170 1.00 91.38 95 LEU A CA 1
ATOM 691 C C . LEU A 1 95 ? -2.939 -3.198 34.000 1.00 91.38 95 LEU A C 1
ATOM 693 O O . LEU A 1 95 ? -3.745 -3.794 33.282 1.00 91.38 95 LEU A O 1
ATOM 697 N N . LYS A 1 96 ? -1.945 -3.830 34.639 1.00 92.00 96 LYS A N 1
ATOM 698 C CA . LYS A 1 96 ? -1.748 -5.294 34.612 1.00 92.00 96 LYS A CA 1
ATOM 699 C C . LYS A 1 96 ? -1.715 -5.883 33.187 1.00 92.00 96 LYS A C 1
ATOM 701 O O . LYS 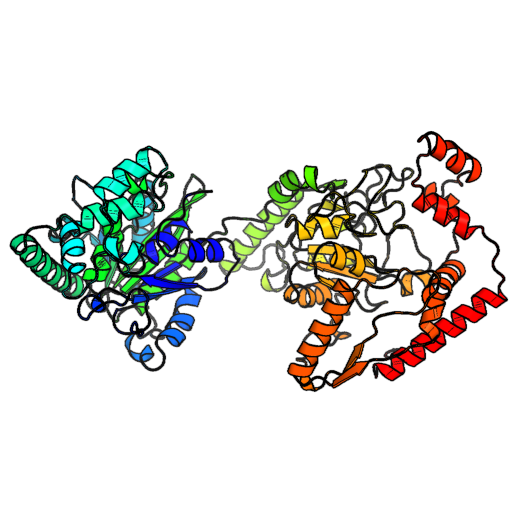A 1 96 ? -2.170 -6.994 32.953 1.00 92.00 96 LYS A O 1
ATOM 706 N N . LEU A 1 97 ? -1.175 -5.140 32.213 1.00 93.12 97 LEU A N 1
ATOM 707 C CA . LEU A 1 97 ? -1.261 -5.480 30.779 1.00 93.12 97 LEU A CA 1
ATOM 708 C C . LEU A 1 97 ? -0.607 -6.820 30.398 1.00 93.12 97 LEU A C 1
ATOM 710 O O . LEU A 1 97 ? -0.950 -7.385 29.362 1.00 93.12 97 LEU A O 1
ATOM 714 N N . ASP A 1 98 ? 0.336 -7.296 31.214 1.00 92.06 98 ASP A N 1
ATOM 715 C CA . ASP A 1 98 ? 1.066 -8.555 31.019 1.00 92.06 98 ASP A CA 1
ATOM 716 C C . ASP A 1 98 ? 0.465 -9.737 31.796 1.00 92.06 98 ASP A C 1
ATOM 718 O O . ASP A 1 98 ? 0.946 -10.864 31.680 1.00 92.06 98 ASP A O 1
ATOM 722 N N . GLU A 1 99 ? -0.578 -9.503 32.595 1.00 92.44 99 GLU A N 1
ATOM 723 C CA . GLU A 1 99 ? -1.262 -10.562 33.328 1.00 92.44 99 GLU A CA 1
ATOM 724 C C . GLU A 1 99 ? -2.140 -11.385 32.378 1.00 92.44 99 GLU A C 1
ATOM 726 O O . GLU A 1 99 ? -2.952 -10.852 31.618 1.00 92.44 99 GLU A O 1
ATOM 731 N N . SER A 1 100 ? -1.976 -12.707 32.410 1.00 92.44 100 SER A N 1
ATOM 732 C CA . SER A 1 100 ? -2.799 -13.623 31.623 1.00 92.44 100 SER A CA 1
ATOM 733 C C . SER A 1 100 ? -4.220 -13.686 32.179 1.00 92.44 100 SER A C 1
ATOM 735 O O . SER A 1 100 ? -4.401 -13.942 33.370 1.00 92.44 100 SER A O 1
ATOM 737 N N . VAL A 1 101 ? -5.223 -13.550 31.313 1.00 96.38 101 VAL A N 1
ATOM 738 C CA . VAL A 1 101 ? -6.638 -13.632 31.696 1.00 96.38 101 VAL A CA 1
ATOM 739 C C . VAL A 1 101 ? -7.201 -15.004 31.332 1.00 96.38 101 VAL A C 1
ATOM 741 O O . VAL A 1 101 ? -7.188 -15.405 30.170 1.00 96.38 101 VAL A O 1
ATOM 744 N N . ASP A 1 102 ? -7.730 -15.720 32.323 1.00 96.75 102 ASP A N 1
ATOM 745 C CA . ASP A 1 102 ? -8.464 -16.971 32.116 1.00 96.75 102 ASP A CA 1
ATOM 746 C C . ASP A 1 102 ? -9.932 -16.668 31.787 1.00 96.75 102 ASP A C 1
ATOM 748 O O . ASP A 1 102 ? -10.756 -16.437 32.676 1.00 96.75 102 ASP A O 1
ATOM 752 N N . LEU A 1 103 ? -10.259 -16.667 30.493 1.00 96.81 103 LEU A N 1
ATOM 753 C CA . LEU A 1 103 ? -11.591 -16.313 29.995 1.00 96.81 103 LEU A CA 1
ATOM 754 C C . LEU A 1 103 ? -12.699 -17.244 30.506 1.00 96.81 103 LEU A C 1
ATOM 756 O O . LEU A 1 103 ? -13.847 -16.815 30.602 1.00 96.81 103 LEU A O 1
ATOM 760 N N . SER A 1 104 ? -12.374 -18.484 30.890 1.00 96.88 104 SER A N 1
ATOM 761 C CA . SER A 1 104 ? -13.358 -19.431 31.433 1.00 96.88 104 SER A CA 1
ATOM 762 C C . SER A 1 104 ? -13.891 -19.013 32.808 1.00 96.88 104 SER A C 1
ATOM 764 O O . SER A 1 104 ? -14.983 -19.412 33.203 1.00 96.88 104 SER A O 1
ATOM 766 N N . LYS A 1 105 ? -13.144 -18.178 33.538 1.00 96.81 105 LYS A N 1
ATOM 767 C CA . LYS A 1 105 ? -13.523 -17.675 34.867 1.00 96.81 105 LYS A CA 1
ATOM 768 C C . LYS A 1 105 ? -14.192 -16.304 34.823 1.00 96.81 105 LYS A C 1
ATOM 770 O O . LYS A 1 105 ? -14.600 -15.798 35.867 1.00 96.81 105 LYS A O 1
ATOM 775 N N . LEU A 1 106 ? -14.297 -15.701 33.641 1.00 97.44 106 LEU A N 1
ATOM 776 C CA . LEU A 1 106 ? -14.804 -14.347 33.479 1.00 97.44 106 LEU A CA 1
ATOM 777 C C . LEU A 1 106 ? -16.310 -14.276 33.772 1.00 97.44 106 LEU A C 1
ATOM 779 O O . LEU A 1 106 ? -17.085 -15.148 33.360 1.00 97.44 106 LEU A O 1
ATOM 783 N N . LYS A 1 107 ? -16.739 -13.200 34.440 1.00 98.62 107 LYS A N 1
ATOM 784 C CA . LYS A 1 107 ? -18.156 -12.836 34.567 1.00 98.62 107 LYS A CA 1
ATOM 785 C C . LYS A 1 107 ? -18.534 -11.887 33.435 1.00 98.62 107 LYS A C 1
ATOM 787 O O . LYS A 1 107 ? -18.130 -10.730 33.412 1.00 98.62 107 LYS A O 1
ATOM 792 N N . VAL A 1 108 ? -19.305 -12.377 32.480 1.00 98.69 108 VAL A N 1
ATOM 793 C CA . VAL A 1 108 ? -19.760 -11.612 31.323 1.00 98.69 108 VAL A CA 1
ATOM 794 C C . VAL A 1 108 ? -21.168 -11.106 31.590 1.00 98.69 108 VAL A C 1
ATOM 796 O O . VAL A 1 108 ? -22.137 -11.863 31.614 1.00 98.69 108 VAL A O 1
ATOM 799 N N . TYR A 1 109 ? -21.290 -9.802 31.758 1.00 98.75 109 TYR A N 1
ATOM 800 C CA . TYR A 1 109 ? -22.570 -9.120 31.793 1.00 98.75 109 TYR A CA 1
ATOM 801 C C . TYR A 1 109 ? -22.907 -8.583 30.408 1.00 98.75 109 TYR A C 1
ATOM 803 O O . TYR A 1 109 ? -22.010 -8.295 29.618 1.00 98.75 109 TYR A O 1
ATOM 811 N N . TYR A 1 110 ? -24.185 -8.429 30.087 1.00 98.38 110 TYR A N 1
ATOM 812 C CA . TYR A 1 110 ? -24.581 -7.801 28.829 1.00 98.38 110 TYR A CA 1
ATOM 813 C C . TYR A 1 110 ? -25.856 -6.978 28.968 1.00 98.38 110 TYR A C 1
ATOM 815 O O . TYR A 1 110 ? -26.699 -7.239 29.828 1.00 98.38 110 TYR A O 1
ATOM 823 N N . MET A 1 111 ? -25.970 -5.989 28.084 1.00 96.62 111 MET A N 1
ATOM 824 C CA . MET A 1 111 ? -27.163 -5.179 27.858 1.00 96.62 111 MET A CA 1
ATOM 825 C C . MET A 1 111 ? -27.284 -4.898 26.358 1.00 96.62 111 MET A C 1
ATOM 827 O O . MET A 1 111 ? -26.297 -4.561 25.703 1.00 96.62 111 MET A O 1
ATOM 831 N N . PHE A 1 112 ? -28.492 -5.010 25.805 1.00 94.88 112 PHE A N 1
ATOM 832 C CA . PHE A 1 112 ? -28.713 -4.755 24.378 1.00 94.88 112 PHE A CA 1
ATOM 833 C C . PHE A 1 112 ? -29.026 -3.301 24.049 1.00 94.88 112 PHE A C 1
ATOM 835 O O . PHE A 1 112 ? -28.803 -2.896 22.915 1.00 94.88 112 PHE A O 1
ATOM 842 N N . GLU A 1 113 ? -29.574 -2.526 24.982 1.00 92.94 113 GLU A N 1
ATOM 843 C CA . GLU A 1 113 ? -30.020 -1.155 24.729 1.00 92.94 113 GLU A CA 1
ATOM 844 C C . GLU A 1 113 ? -30.143 -0.338 26.020 1.00 92.94 113 GLU A C 1
ATOM 846 O O . GLU A 1 113 ? -30.140 -0.886 27.123 1.00 92.94 113 GLU A O 1
ATOM 851 N N . ILE A 1 114 ? -30.276 0.980 25.865 1.00 92.44 114 ILE A N 1
ATOM 852 C CA . ILE A 1 114 ? -30.710 1.892 26.926 1.00 92.44 114 ILE A CA 1
ATOM 853 C C . ILE A 1 114 ? -32.211 2.123 26.754 1.00 92.44 114 ILE A C 1
ATOM 855 O O . ILE A 1 114 ? -32.656 2.490 25.668 1.00 92.44 114 ILE A O 1
ATOM 859 N N . ASN A 1 115 ? -32.981 1.951 27.828 1.00 88.56 115 ASN A N 1
ATOM 860 C CA . ASN A 1 115 ? -34.432 2.146 27.834 1.00 88.56 115 ASN A CA 1
ATOM 861 C C . ASN A 1 115 ? -34.815 3.646 27.898 1.00 88.56 115 ASN A C 1
ATOM 863 O O . ASN A 1 115 ? -35.455 4.104 28.840 1.00 88.56 115 ASN A O 1
ATOM 867 N N . ASP A 1 116 ? -34.387 4.425 26.900 1.00 88.44 116 ASP A N 1
ATOM 868 C CA . ASP A 1 116 ? -34.790 5.822 26.680 1.00 88.44 116 ASP A CA 1
ATOM 869 C C . ASP A 1 116 ? -35.607 5.905 25.373 1.00 88.44 116 ASP A C 1
ATOM 871 O O . ASP A 1 116 ? -35.051 5.671 24.295 1.00 88.44 116 ASP A O 1
ATOM 875 N N . PRO A 1 117 ? -36.907 6.266 25.426 1.00 84.88 117 PRO A N 1
ATOM 876 C CA . PRO A 1 117 ? -37.774 6.367 24.247 1.00 84.88 117 PRO A CA 1
ATOM 877 C C . PRO A 1 117 ? -37.305 7.353 23.165 1.00 84.88 117 PRO A C 1
ATOM 879 O O . PRO A 1 117 ? -37.855 7.353 22.066 1.00 84.88 117 PRO A O 1
ATOM 882 N N . LEU A 1 118 ? -36.344 8.230 23.474 1.00 85.88 118 LEU A N 1
ATOM 883 C CA . LEU A 1 118 ? -35.777 9.200 22.534 1.00 85.88 118 LEU A CA 1
ATOM 884 C C . LEU A 1 118 ? -34.533 8.679 21.801 1.00 85.88 118 LEU A C 1
ATOM 886 O O . LEU A 1 118 ? -33.997 9.398 20.955 1.00 85.88 118 LEU A O 1
ATOM 890 N N . LEU A 1 119 ? -34.057 7.472 22.121 1.00 88.31 119 LEU A N 1
ATOM 891 C CA . LEU A 1 119 ? -32.943 6.832 21.427 1.00 88.31 119 LEU A CA 1
ATOM 892 C C . LEU A 1 119 ? -33.422 5.981 20.254 1.00 88.31 119 LEU A C 1
ATOM 894 O O . LEU A 1 119 ? -34.538 5.462 20.224 1.00 88.31 119 LEU A O 1
ATOM 898 N N . THR A 1 120 ? -32.543 5.826 19.264 1.00 89.06 120 THR A N 1
ATOM 899 C CA . THR A 1 120 ? -32.793 4.889 18.165 1.00 89.06 120 THR A CA 1
ATOM 900 C C . THR A 1 120 ? -32.746 3.453 18.703 1.00 89.06 120 THR A C 1
ATOM 902 O O . THR A 1 120 ? -31.763 3.108 19.361 1.00 89.06 120 THR A O 1
ATOM 905 N N . PRO A 1 121 ? -33.741 2.594 18.412 1.00 90.88 121 PRO A N 1
ATOM 906 C CA . PRO A 1 121 ? -33.694 1.190 18.805 1.00 90.88 121 PRO A CA 1
ATOM 907 C C . PRO A 1 121 ? -32.477 0.473 18.220 1.00 90.88 121 PRO A C 1
ATOM 909 O O . PRO A 1 121 ? -32.116 0.690 17.062 1.00 90.88 121 PRO A O 1
ATOM 912 N N . VAL A 1 122 ? -31.875 -0.428 18.997 1.00 93.19 122 VAL A N 1
ATOM 913 C CA . VAL A 1 122 ? -30.722 -1.209 18.528 1.00 93.19 122 VAL A CA 1
ATOM 914 C C . VAL A 1 122 ? -31.147 -2.208 17.456 1.00 93.19 122 VAL A C 1
ATOM 916 O O . VAL A 1 122 ? -32.061 -3.014 17.665 1.00 93.19 122 VAL A O 1
ATOM 919 N N . SER A 1 123 ? -30.456 -2.154 16.317 1.00 92.12 123 SER A N 1
ATOM 920 C CA . SER A 1 123 ? -30.716 -2.955 15.128 1.00 92.12 123 SER A CA 1
ATOM 921 C C . SER A 1 123 ? -30.596 -4.457 15.407 1.00 92.12 123 SER A C 1
ATOM 923 O O . SER A 1 123 ? -29.813 -4.904 16.251 1.00 92.12 123 SER A O 1
ATOM 925 N N . ALA A 1 124 ? -31.348 -5.263 14.654 1.00 92.69 124 ALA A N 1
ATOM 926 C CA . ALA A 1 124 ? -31.282 -6.720 14.750 1.00 92.69 124 ALA A CA 1
ATOM 927 C C . ALA A 1 124 ? -29.871 -7.268 14.465 1.00 92.69 124 ALA A C 1
ATOM 929 O O . ALA A 1 124 ? -29.459 -8.241 15.092 1.00 92.69 124 ALA A O 1
ATOM 930 N N . GLU A 1 125 ? -29.118 -6.637 13.557 1.00 90.81 125 GLU A N 1
ATOM 931 C CA . GLU A 1 125 ? -27.744 -7.036 13.223 1.00 90.81 125 GLU A CA 1
ATOM 932 C C . GLU A 1 125 ? -26.794 -6.797 14.407 1.00 90.81 125 GLU A C 1
ATOM 934 O O . GLU A 1 125 ? -26.044 -7.698 14.777 1.00 90.81 125 GLU A O 1
ATOM 939 N N . THR A 1 126 ? -26.885 -5.632 15.059 1.00 91.81 126 THR A N 1
ATOM 940 C CA . THR A 1 126 ? -26.098 -5.315 16.263 1.00 91.81 126 THR A CA 1
ATOM 941 C C . THR A 1 126 ? -26.450 -6.252 17.424 1.00 91.81 126 THR A C 1
ATOM 943 O O . THR A 1 126 ? -25.556 -6.801 18.067 1.00 91.81 126 THR A O 1
ATOM 946 N N . ARG A 1 127 ? -27.745 -6.517 17.665 1.00 95.25 127 ARG A N 1
ATOM 947 C CA . ARG A 1 127 ? -28.179 -7.481 18.698 1.00 95.25 127 ARG A CA 1
ATOM 948 C C . ARG A 1 127 ? -27.677 -8.890 18.420 1.00 95.25 127 ARG A C 1
ATOM 950 O O . ARG A 1 127 ? -27.251 -9.581 19.345 1.00 95.25 127 ARG A O 1
ATOM 957 N N . LYS A 1 128 ? -27.716 -9.319 17.157 1.00 93.88 128 LYS A N 1
ATOM 958 C CA . LYS A 1 128 ? -27.177 -10.614 16.744 1.00 93.88 128 LYS A CA 1
ATOM 959 C C . LYS A 1 128 ? -25.674 -10.683 17.006 1.00 93.88 128 LYS A C 1
ATOM 961 O O . LYS A 1 128 ? -25.242 -11.649 17.613 1.00 93.88 128 LYS A O 1
ATOM 966 N N . GLY A 1 129 ? -24.905 -9.653 16.644 1.00 93.56 129 GLY A N 1
ATOM 967 C CA . GLY A 1 129 ? -23.463 -9.606 16.914 1.00 93.56 129 GLY A CA 1
ATOM 968 C C . GLY A 1 129 ? -23.135 -9.780 18.401 1.00 93.56 129 GLY A C 1
ATOM 969 O O . GLY A 1 129 ? -22.320 -10.625 18.758 1.00 93.56 129 GLY A O 1
ATOM 970 N N . ILE A 1 130 ? -23.844 -9.068 19.281 1.00 96.25 130 ILE A N 1
ATOM 971 C CA . ILE A 1 130 ? -23.694 -9.227 20.739 1.00 96.25 130 ILE A CA 1
ATOM 972 C C . ILE A 1 130 ? -24.100 -10.638 21.192 1.00 96.25 130 ILE A C 1
ATOM 974 O O . ILE A 1 130 ? -23.410 -11.246 22.007 1.00 96.25 130 ILE A O 1
ATOM 978 N N . SER A 1 131 ? -25.190 -11.185 20.650 1.00 97.75 131 SER A N 1
ATOM 979 C CA . SER A 1 131 ? -25.651 -12.546 20.969 1.00 97.75 131 SER A CA 1
ATOM 980 C C . SER A 1 131 ? -24.638 -13.617 20.557 1.00 97.75 131 SER A C 1
ATOM 982 O O . SER A 1 131 ? -24.413 -14.562 21.310 1.00 97.75 131 SER A O 1
ATOM 984 N N . ASP A 1 132 ? -24.003 -13.455 19.396 1.00 97.25 132 ASP A N 1
ATOM 985 C CA . ASP A 1 132 ? -22.979 -14.366 18.886 1.00 97.25 132 ASP A CA 1
ATOM 986 C C . ASP A 1 132 ? -21.729 -14.315 19.794 1.00 97.25 132 ASP A C 1
ATOM 988 O O . ASP A 1 132 ? -21.197 -15.357 20.180 1.00 97.25 132 ASP A O 1
ATOM 992 N N . VAL A 1 133 ? -21.321 -13.119 20.247 1.00 98.25 133 VAL A N 1
ATOM 993 C CA . VAL A 1 133 ? -20.238 -12.938 21.237 1.00 98.25 133 VAL A CA 1
ATOM 994 C C . VAL A 1 133 ? -20.576 -13.604 22.574 1.00 98.25 133 VAL A C 1
ATOM 996 O O . VAL A 1 133 ? -19.742 -14.309 23.144 1.00 98.25 133 VAL A O 1
ATOM 999 N N . ILE A 1 134 ? -21.806 -13.428 23.066 1.00 98.31 134 ILE A N 1
ATOM 1000 C CA . ILE A 1 134 ? -22.288 -14.063 24.300 1.00 98.31 134 ILE A CA 1
ATOM 1001 C C . ILE A 1 134 ? -22.199 -15.589 24.201 1.00 98.31 134 ILE A C 1
ATOM 1003 O O . ILE A 1 134 ? -21.712 -16.243 25.126 1.00 98.31 134 ILE A O 1
ATOM 1007 N N . GLN A 1 135 ? -22.672 -16.167 23.094 1.00 98.19 135 GLN A N 1
ATOM 1008 C CA . GLN A 1 135 ? -22.628 -17.612 22.875 1.00 98.19 135 GLN A CA 1
ATOM 1009 C C . GLN A 1 135 ? -21.191 -18.129 22.844 1.00 98.19 135 GLN A C 1
ATOM 1011 O O . GLN A 1 135 ? -20.900 -19.151 23.469 1.00 98.19 135 GLN A O 1
ATOM 1016 N N . HIS A 1 136 ? -20.294 -17.402 22.175 1.00 98.19 136 HIS A N 1
ATOM 1017 C CA . HIS A 1 136 ? -18.882 -17.755 22.104 1.00 98.19 136 HIS A CA 1
ATOM 1018 C C . HIS A 1 136 ? -18.219 -17.750 23.485 1.00 98.19 136 HIS A C 1
ATOM 1020 O O . HIS A 1 136 ? -17.697 -18.777 23.914 1.00 98.19 136 HIS A O 1
ATOM 1026 N N . LEU A 1 137 ? -18.322 -16.655 24.245 1.00 98.12 137 LEU A N 1
ATOM 1027 C CA . LEU A 1 137 ? -17.722 -16.571 25.585 1.00 98.12 137 LEU A CA 1
ATOM 1028 C C . LEU A 1 137 ? -18.310 -17.612 26.549 1.00 98.12 137 LEU A C 1
ATOM 1030 O O . LEU A 1 137 ? -17.576 -18.216 27.332 1.00 98.12 137 LEU A O 1
ATOM 1034 N N . LYS A 1 138 ? -19.612 -17.905 26.445 1.00 97.81 138 LYS A N 1
ATOM 1035 C CA . LYS A 1 138 ? -20.241 -19.000 27.196 1.00 97.81 138 LYS A CA 1
ATOM 1036 C C . LYS A 1 138 ? -19.650 -20.364 26.832 1.00 97.81 138 LYS A C 1
ATOM 1038 O O . LYS A 1 138 ? -19.477 -21.202 27.713 1.00 97.81 138 LYS A O 1
ATOM 1043 N N . SER A 1 139 ? -19.330 -20.597 25.557 1.00 97.50 139 SER A N 1
ATOM 1044 C CA . SER A 1 139 ? -18.708 -21.848 25.100 1.00 97.50 139 SER A CA 1
ATOM 1045 C C . SER A 1 139 ? -17.287 -22.047 25.643 1.00 97.50 139 SER A C 1
ATOM 1047 O O . SER A 1 139 ? -16.864 -23.186 25.828 1.00 97.50 139 SER A O 1
ATOM 1049 N N . LEU A 1 140 ? -16.590 -20.956 25.980 1.00 97.06 140 LEU A N 1
ATOM 1050 C CA . LEU A 1 140 ? -15.289 -20.977 26.658 1.00 97.06 140 LEU A CA 1
ATOM 1051 C C . LEU A 1 140 ? -15.394 -21.225 28.174 1.00 97.06 140 LEU A C 1
ATOM 1053 O O . LEU A 1 140 ? -14.373 -21.366 28.841 1.00 97.06 140 LEU A O 1
ATOM 1057 N N . GLY A 1 141 ? -16.610 -21.280 28.726 1.00 97.44 141 GLY A N 1
ATOM 1058 C CA . GLY A 1 141 ? -16.870 -21.527 30.146 1.00 97.44 141 GLY A CA 1
ATOM 1059 C C . GLY A 1 141 ? -17.219 -20.287 30.972 1.00 97.44 141 GLY A C 1
ATOM 1060 O O . GLY A 1 141 ? -17.557 -20.441 32.143 1.00 97.44 141 GLY A O 1
ATOM 1061 N N . ALA A 1 142 ? -17.202 -19.084 30.383 1.00 97.81 142 ALA A N 1
ATOM 1062 C CA . ALA A 1 142 ? -17.528 -17.851 31.097 1.00 97.81 142 ALA A CA 1
ATOM 1063 C C . ALA A 1 142 ? -18.971 -17.860 31.634 1.00 97.81 142 ALA A C 1
ATOM 1065 O O . ALA A 1 142 ? -19.905 -18.356 30.990 1.00 97.81 142 ALA A O 1
ATOM 1066 N N . THR A 1 143 ? -19.181 -17.250 32.802 1.00 98.06 143 THR A N 1
ATOM 1067 C CA . THR A 1 143 ? -20.533 -17.065 33.348 1.00 98.06 143 THR A CA 1
ATOM 1068 C C . THR A 1 143 ? -21.175 -15.866 32.672 1.00 98.06 143 THR A C 1
ATOM 1070 O O . THR A 1 143 ? -20.614 -14.779 32.727 1.00 98.06 143 THR A O 1
ATOM 1073 N N . VAL A 1 144 ? -22.349 -16.039 32.060 1.00 98.06 144 VAL A N 1
ATOM 1074 C CA . VAL A 1 144 ? -23.036 -14.956 31.339 1.00 98.06 144 VAL A CA 1
ATOM 1075 C C . VAL A 1 144 ? -24.346 -14.580 32.030 1.00 98.06 144 VAL A C 1
ATOM 1077 O O . VAL A 1 144 ? -25.173 -15.456 32.288 1.00 98.06 144 VAL A O 1
ATOM 1080 N N . GLN A 1 145 ? -24.566 -13.286 32.267 1.00 98.06 145 GLN A N 1
ATOM 1081 C CA . GLN A 1 145 ? -25.785 -12.754 32.873 1.00 98.06 145 GLN A CA 1
ATOM 1082 C C . GLN A 1 145 ? -26.246 -11.447 32.203 1.00 98.06 145 GLN A C 1
ATOM 1084 O O . GLN A 1 145 ? -25.464 -10.520 32.018 1.00 98.06 145 GLN A O 1
ATOM 1089 N N . GLU A 1 146 ? -27.538 -11.335 31.892 1.00 97.62 146 GLU A N 1
ATOM 1090 C CA . GLU A 1 146 ? -28.134 -10.046 31.515 1.00 97.62 146 GLU A CA 1
ATOM 1091 C C . GLU A 1 146 ? -28.296 -9.169 32.758 1.00 97.62 146 GLU A C 1
ATOM 1093 O O . GLU A 1 146 ? -28.736 -9.652 33.808 1.00 97.62 146 GLU A O 1
ATOM 1098 N N . ILE A 1 147 ? -27.958 -7.885 32.653 1.00 96.50 147 ILE A N 1
ATOM 1099 C CA . ILE A 1 147 ? -28.157 -6.922 33.742 1.00 96.50 147 ILE A CA 1
ATOM 1100 C C . ILE A 1 147 ? -29.078 -5.790 33.312 1.00 96.50 147 ILE A C 1
ATOM 1102 O O . ILE A 1 147 ? -29.210 -5.480 32.134 1.00 96.50 147 ILE A O 1
ATOM 1106 N N . HIS A 1 148 ? -29.699 -5.143 34.292 1.00 92.88 148 HIS A N 1
ATOM 1107 C CA . HIS A 1 148 ? -30.522 -3.967 34.066 1.00 92.88 148 HIS A CA 1
ATOM 1108 C C . HIS A 1 148 ? -30.280 -2.962 35.191 1.00 92.88 148 HIS A C 1
ATOM 1110 O O . HIS A 1 148 ? -30.770 -3.149 36.304 1.00 92.88 148 HIS A O 1
ATOM 1116 N N . LEU A 1 149 ? -29.513 -1.908 34.901 1.00 93.81 149 LEU A N 1
ATOM 1117 C CA . LEU A 1 149 ? -29.316 -0.788 35.824 1.00 93.81 149 LEU A CA 1
ATOM 1118 C C . LEU A 1 149 ? -30.192 0.370 35.354 1.00 93.81 149 LEU A C 1
ATOM 1120 O O . LEU A 1 149 ? -29.929 0.988 34.320 1.00 93.81 149 LEU A O 1
ATOM 1124 N N . LYS A 1 150 ? -31.263 0.647 36.100 1.00 92.56 150 LYS A N 1
ATOM 1125 C CA . LYS A 1 150 ? -32.303 1.609 35.707 1.00 92.56 150 LYS A CA 1
ATOM 1126 C C . LYS A 1 150 ? -31.749 3.020 35.471 1.00 92.56 150 LYS A C 1
ATOM 1128 O O . LYS A 1 150 ? -32.273 3.777 34.665 1.00 92.56 150 LYS A O 1
ATOM 1133 N N . GLN A 1 151 ? -30.657 3.377 36.134 1.00 94.75 151 GLN A N 1
ATOM 1134 C CA . GLN A 1 151 ? -30.000 4.673 35.999 1.00 94.75 151 GLN A CA 1
ATOM 1135 C C . GLN A 1 151 ? -29.482 4.924 34.567 1.00 94.75 151 GLN A C 1
ATOM 1137 O O . GLN A 1 151 ? -29.378 6.085 34.165 1.00 94.75 151 GLN A O 1
ATOM 1142 N N . PHE A 1 152 ? -29.235 3.876 33.762 1.00 94.94 152 PHE A N 1
ATOM 1143 C CA . PHE A 1 152 ? -28.887 4.029 32.343 1.00 94.94 152 PHE A CA 1
ATOM 1144 C C . PHE A 1 152 ? -29.991 4.714 31.521 1.00 94.94 152 PHE A C 1
ATOM 1146 O O . PHE A 1 152 ? -29.662 5.376 30.537 1.00 94.94 152 PHE A O 1
ATOM 1153 N N . GLU A 1 153 ? -31.266 4.664 31.935 1.00 94.31 153 GLU A N 1
ATOM 1154 C CA . GLU A 1 153 ? -32.379 5.408 31.302 1.00 94.31 153 GLU A CA 1
ATOM 1155 C C . GLU A 1 153 ? -32.136 6.928 31.277 1.00 94.31 153 GLU A C 1
ATOM 1157 O O . GLU A 1 153 ? -32.756 7.670 30.520 1.00 94.31 153 GLU A O 1
ATOM 1162 N N . HIS A 1 154 ? -31.211 7.411 32.108 1.00 94.69 154 HIS A N 1
ATOM 1163 C CA . HIS A 1 154 ? -30.865 8.819 32.241 1.00 94.69 154 HIS A CA 1
ATOM 1164 C C . HIS A 1 154 ? -29.457 9.151 31.725 1.00 94.69 154 HIS A C 1
ATOM 1166 O O . HIS A 1 154 ? -28.935 10.228 32.022 1.00 94.69 154 HIS A O 1
ATOM 1172 N N . SER A 1 155 ? -28.855 8.269 30.917 1.00 94.69 155 SER A N 1
ATOM 1173 C CA . SER A 1 155 ? -27.473 8.393 30.420 1.00 94.69 155 SER A CA 1
ATOM 1174 C C . SER A 1 155 ? -27.172 9.743 29.760 1.00 94.69 155 SER A C 1
ATOM 1176 O O . SER A 1 155 ? -26.121 10.326 30.019 1.00 94.69 155 SER A O 1
ATOM 1178 N N . PHE A 1 156 ? -28.100 10.289 28.960 1.00 90.38 156 PHE A N 1
ATOM 1179 C CA . PHE A 1 156 ? -27.907 11.600 28.323 1.00 90.38 156 PHE A CA 1
ATOM 1180 C C . PHE A 1 156 ? -27.797 12.735 29.342 1.00 90.38 156 PHE A C 1
ATOM 1182 O O . PHE A 1 156 ? -26.933 13.599 29.215 1.00 90.38 156 PHE A O 1
ATOM 1189 N N . LEU A 1 157 ? -28.653 12.729 30.366 1.00 91.06 157 LEU A N 1
ATOM 1190 C CA . LEU A 1 157 ? -28.672 13.766 31.397 1.00 91.06 157 LEU A CA 1
ATOM 1191 C C . LEU A 1 157 ? -27.493 13.621 32.362 1.00 91.06 157 LEU A C 1
ATOM 1193 O O . LEU A 1 157 ? -26.953 14.637 32.796 1.00 91.06 157 LEU A O 1
ATOM 1197 N N . ILE A 1 158 ? -27.058 12.390 32.650 1.00 93.38 158 ILE A N 1
ATOM 1198 C CA . ILE A 1 158 ? -25.812 12.119 33.380 1.00 93.38 158 ILE A CA 1
ATOM 1199 C C . ILE A 1 158 ? -24.634 12.720 32.607 1.00 93.38 158 ILE A C 1
ATOM 1201 O O . ILE A 1 158 ? -23.933 13.576 33.141 1.00 93.38 158 ILE A O 1
ATOM 1205 N N . TRP A 1 159 ? -24.471 12.364 31.329 1.00 91.19 159 TRP A N 1
ATOM 1206 C CA . TRP A 1 159 ? -23.382 12.879 30.497 1.00 91.19 159 TRP A CA 1
ATOM 1207 C C . TRP A 1 159 ? -23.410 14.406 30.360 1.00 91.19 159 TRP A C 1
ATOM 1209 O O . TRP A 1 159 ? -22.400 15.070 30.604 1.00 91.19 159 TRP A O 1
ATOM 1219 N N . GLN A 1 160 ? -24.574 14.979 30.042 1.00 87.19 160 GLN A N 1
ATOM 1220 C CA . GLN A 1 160 ? -24.748 16.427 29.932 1.00 87.19 160 GLN A CA 1
ATOM 1221 C C . GLN A 1 160 ? -24.365 17.137 31.236 1.00 87.19 160 GLN A C 1
ATOM 1223 O O . GLN A 1 160 ? -23.736 18.194 31.198 1.00 87.19 160 GLN A O 1
ATOM 1228 N N . SER A 1 161 ? -24.725 16.561 32.386 1.00 88.69 161 SER A N 1
ATOM 1229 C CA . SER A 1 161 ? -24.409 17.147 33.688 1.00 88.69 161 SER A CA 1
ATOM 1230 C C . SER A 1 161 ? -22.922 17.033 34.022 1.00 88.69 161 SER A C 1
ATOM 1232 O O . SER A 1 161 ? -22.356 17.986 34.555 1.00 88.69 161 SER A O 1
ATOM 1234 N N . SER A 1 162 ? -22.266 15.927 33.666 1.00 86.50 162 SER A N 1
ATOM 1235 C CA . SER A 1 162 ? -20.824 15.727 33.877 1.00 86.50 162 SER A CA 1
ATOM 1236 C C . SER A 1 162 ? -19.956 16.625 32.990 1.00 86.50 162 SER A C 1
ATOM 1238 O O . SER A 1 162 ? -18.907 17.089 33.423 1.00 86.50 162 SER A O 1
ATOM 1240 N N . MET A 1 163 ? -20.420 16.962 31.783 1.00 82.06 163 MET A N 1
ATOM 1241 C CA . MET A 1 163 ? -19.723 17.894 30.883 1.00 82.06 163 MET A CA 1
ATOM 1242 C C . MET A 1 163 ? -19.714 19.349 31.386 1.00 82.06 163 MET A C 1
ATOM 1244 O O . MET A 1 163 ? -18.945 20.168 30.879 1.00 82.06 163 MET A O 1
ATOM 1248 N N . ARG A 1 164 ? -20.549 19.683 32.381 1.00 79.00 164 ARG A N 1
ATOM 1249 C CA . ARG A 1 164 ? -20.658 21.021 32.980 1.00 79.00 164 ARG A CA 1
ATOM 1250 C C . ARG A 1 164 ? -19.787 21.135 34.227 1.00 79.00 164 ARG A C 1
ATOM 1252 O O . ARG A 1 164 ? -20.199 20.762 35.332 1.00 79.00 164 ARG A O 1
ATOM 1259 N N . VAL A 1 165 ? -18.600 21.697 34.038 1.00 73.56 165 VAL A N 1
ATOM 1260 C CA . VAL A 1 165 ? -17.627 21.999 35.094 1.00 73.56 165 VAL A CA 1
ATOM 1261 C C . VAL A 1 165 ? -17.348 23.504 35.094 1.00 73.56 165 VAL A C 1
ATOM 1263 O O . VAL A 1 165 ? -17.383 24.137 34.037 1.00 73.56 165 VAL A O 1
ATOM 1266 N N . GLU A 1 166 ? -17.128 24.090 36.273 1.00 70.19 166 GLU A N 1
ATOM 1267 C CA . GLU A 1 166 ? -16.753 25.504 36.388 1.00 70.19 166 GLU A CA 1
ATOM 1268 C C . GLU A 1 166 ? -15.442 25.783 35.634 1.00 70.19 166 GLU A C 1
ATOM 1270 O O . GLU A 1 166 ? -14.540 24.948 35.594 1.00 70.19 166 GLU A O 1
ATOM 1275 N N . GLY A 1 167 ? -15.342 26.958 35.008 1.00 72.25 167 GLY A N 1
ATOM 1276 C CA . GLY A 1 167 ? -14.147 27.370 34.261 1.00 72.25 167 GLY A CA 1
ATOM 1277 C C . GLY A 1 167 ? -14.036 26.824 32.832 1.00 72.25 167 GLY A C 1
ATOM 1278 O O . GLY A 1 167 ? -13.066 27.138 32.148 1.00 72.25 167 GLY A O 1
ATOM 1279 N N . VAL A 1 168 ? -15.010 26.043 32.348 1.00 76.94 168 VAL A N 1
ATOM 1280 C CA . VAL A 1 168 ? -15.082 25.642 30.933 1.00 76.94 168 VAL A CA 1
ATOM 1281 C C . VAL A 1 168 ? -15.567 26.816 30.080 1.00 76.94 168 VAL A C 1
ATOM 1283 O O . VAL A 1 168 ? -16.665 27.329 30.300 1.00 76.94 168 VAL A O 1
ATOM 1286 N N . THR A 1 169 ? -14.783 27.201 29.073 1.00 82.56 169 THR A N 1
ATOM 1287 C CA . THR A 1 169 ? -15.201 28.176 28.057 1.00 82.56 169 THR A CA 1
ATOM 1288 C C . THR A 1 169 ? -16.377 27.624 27.236 1.00 82.56 169 THR A C 1
ATOM 1290 O O . THR A 1 169 ? -16.315 26.470 26.795 1.00 82.56 169 THR A O 1
ATOM 1293 N N . PRO A 1 170 ? -17.449 28.408 27.012 1.00 85.25 170 PRO A N 1
ATOM 1294 C CA . PRO A 1 170 ? -18.554 27.995 26.154 1.00 85.25 170 PRO A CA 1
ATOM 1295 C C . PRO A 1 170 ? -18.081 27.622 24.745 1.00 85.25 170 PRO A C 1
ATOM 1297 O O . PRO A 1 170 ? -17.248 28.301 24.147 1.00 85.25 170 PRO A O 1
ATOM 1300 N N . PHE A 1 171 ? -18.660 26.576 24.165 1.00 86.50 171 PHE A N 1
ATOM 1301 C CA . PHE A 1 171 ? -18.271 26.058 22.854 1.00 86.50 171 PHE A CA 1
ATOM 1302 C C . PHE A 1 171 ? -18.403 27.111 21.745 1.00 86.50 171 PHE A C 1
ATOM 1304 O O . PHE A 1 171 ? -17.567 27.181 20.852 1.00 86.50 171 PHE A O 1
ATOM 1311 N N . GLY A 1 172 ? -19.422 27.975 21.816 1.00 86.50 172 GLY A N 1
ATOM 1312 C CA . GLY A 1 172 ? -19.592 29.077 20.862 1.00 86.50 172 GLY A CA 1
ATOM 1313 C C . GLY A 1 172 ? -18.463 30.116 20.885 1.00 86.50 172 GLY A C 1
ATOM 1314 O O . GLY A 1 172 ? -18.234 30.780 19.882 1.00 86.50 172 GLY A O 1
ATOM 1315 N N . GLU A 1 173 ? -17.751 30.253 22.000 1.00 88.62 173 GLU A N 1
ATOM 1316 C CA . GLU A 1 173 ? -16.568 31.111 22.105 1.00 88.62 173 GLU A CA 1
ATOM 1317 C C . GLU A 1 173 ? -15.302 30.376 21.633 1.00 88.62 173 GLU A C 1
ATOM 1319 O O . GLU A 1 173 ? -14.436 30.977 21.002 1.00 88.62 173 GLU A O 1
ATOM 1324 N N . GLU A 1 174 ? -15.218 29.056 21.825 1.00 88.81 174 GLU A N 1
ATOM 1325 C CA . GLU A 1 174 ? -14.132 28.248 21.245 1.00 88.81 174 GLU A CA 1
ATOM 1326 C C . GLU A 1 174 ? -14.138 28.280 19.706 1.00 88.81 174 GLU A C 1
ATOM 1328 O O . GLU A 1 174 ? -13.075 28.309 19.085 1.00 88.81 174 GLU A O 1
ATOM 1333 N N . LEU A 1 175 ? -15.317 28.358 19.073 1.00 88.81 175 LEU A N 1
ATOM 1334 C CA . LEU A 1 175 ? -15.451 28.447 17.609 1.00 88.81 175 LEU A CA 1
ATOM 1335 C C . LEU A 1 175 ? -14.802 29.692 16.992 1.00 88.81 175 LEU A C 1
ATOM 1337 O O . LEU A 1 175 ? -14.495 29.692 15.801 1.00 88.81 175 LEU A O 1
ATOM 1341 N N . THR A 1 176 ? -14.573 30.736 17.785 1.00 88.19 176 THR A N 1
ATOM 1342 C CA . THR A 1 176 ? -13.929 31.981 17.345 1.00 88.19 176 THR A CA 1
ATOM 1343 C C . THR A 1 176 ? -12.498 32.096 17.866 1.00 88.19 176 THR A C 1
ATOM 1345 O O . THR A 1 176 ? -11.936 33.194 17.893 1.00 88.19 176 THR A O 1
ATOM 1348 N N . ASN A 1 177 ? -11.913 30.980 18.323 1.00 86.31 177 ASN A N 1
ATOM 1349 C CA . ASN A 1 177 ? -10.640 30.954 19.038 1.00 86.31 177 ASN A CA 1
ATOM 1350 C C . ASN A 1 177 ? -10.629 31.941 20.220 1.00 86.31 177 ASN A C 1
ATOM 1352 O O . ASN A 1 177 ? -9.662 32.673 20.433 1.00 86.31 177 ASN A O 1
ATOM 1356 N N . ARG A 1 178 ? -11.748 31.998 20.955 1.00 86.88 178 ARG A N 1
ATOM 1357 C CA . ARG A 1 178 ? -11.951 32.855 22.131 1.00 86.88 178 ARG A CA 1
ATOM 1358 C C . ARG A 1 178 ? -11.814 34.355 21.858 1.00 86.88 178 ARG A C 1
ATOM 1360 O O . ARG A 1 178 ? -11.503 35.129 22.759 1.00 86.88 178 ARG A O 1
ATOM 1367 N N . SER A 1 179 ? -12.058 34.788 20.619 1.00 86.81 179 SER A N 1
ATOM 1368 C CA . SER A 1 179 ? -12.137 36.220 20.282 1.00 86.81 179 SER A CA 1
ATOM 1369 C C . SER A 1 179 ? -13.476 36.855 20.684 1.00 86.81 179 SER A C 1
ATOM 1371 O O . SER A 1 179 ? -13.588 38.079 20.745 1.00 86.81 179 SER A O 1
ATOM 1373 N N . GLY A 1 180 ? -14.478 36.030 21.000 1.00 85.75 180 GLY A N 1
ATOM 1374 C CA . GLY A 1 180 ? -15.773 36.431 21.546 1.00 85.75 180 GLY A CA 1
ATOM 1375 C C . GLY A 1 180 ? -16.871 35.402 21.249 1.00 85.75 180 GLY A C 1
ATOM 1376 O O . GLY A 1 180 ? -16.699 34.550 20.375 1.00 85.75 180 GLY A O 1
ATOM 1377 N N . PRO A 1 181 ? -18.014 35.445 21.948 1.00 86.69 181 PRO A N 1
ATOM 1378 C CA . PRO A 1 181 ? -19.090 34.485 21.730 1.00 86.69 181 PRO A CA 1
ATOM 1379 C C . PRO A 1 181 ? -19.783 34.717 20.381 1.00 86.69 181 PRO A C 1
ATOM 1381 O O . PRO A 1 181 ? -20.134 35.849 20.038 1.00 86.69 181 PRO A O 1
ATOM 1384 N N . ILE A 1 182 ? -20.067 33.643 19.640 1.00 91.19 182 ILE A N 1
ATOM 1385 C CA . ILE A 1 182 ? -21.035 33.711 18.536 1.00 91.19 182 ILE A CA 1
ATOM 1386 C C . ILE A 1 182 ? -22.467 33.835 19.069 1.00 91.19 182 ILE A C 1
ATOM 1388 O O . ILE A 1 182 ? -22.777 33.394 20.176 1.00 91.19 182 ILE A O 1
ATOM 1392 N N . ASN A 1 183 ? -23.379 34.360 18.244 1.00 92.38 183 ASN A N 1
ATOM 1393 C CA . ASN A 1 183 ? -24.813 34.186 18.465 1.00 92.38 183 ASN A CA 1
ATOM 1394 C C . ASN A 1 183 ? -25.275 32.918 17.721 1.00 92.38 183 ASN A C 1
ATOM 1396 O O . ASN A 1 183 ? -25.445 32.967 16.501 1.00 92.38 183 ASN A O 1
ATOM 1400 N N . PRO A 1 184 ? -25.504 31.791 18.418 1.00 91.38 184 PRO A N 1
ATOM 1401 C CA . PRO A 1 184 ? -25.747 30.514 17.755 1.00 91.38 184 PRO A CA 1
ATOM 1402 C C . PRO A 1 184 ? -27.095 30.472 17.021 1.00 91.38 184 PRO A C 1
ATOM 1404 O O . PRO A 1 184 ? -27.220 29.779 16.018 1.00 91.38 184 PRO A O 1
ATOM 1407 N N . PHE A 1 185 ? -28.093 31.254 17.449 1.00 91.56 185 PHE A N 1
ATOM 1408 C CA . PHE A 1 185 ? -29.372 31.365 16.739 1.00 91.56 185 PHE A CA 1
ATOM 1409 C C . PHE A 1 185 ? -29.240 32.167 15.441 1.00 91.56 185 PHE A C 1
ATOM 1411 O O . PHE A 1 185 ? -29.858 31.823 14.433 1.00 91.56 185 PHE A O 1
ATOM 1418 N N . LEU A 1 186 ? -28.409 33.213 15.446 1.00 93.06 186 LEU A N 1
ATOM 1419 C CA . LEU A 1 186 ? -28.083 33.960 14.234 1.00 93.06 186 LEU A CA 1
ATOM 1420 C C . LEU A 1 186 ? -27.255 33.108 13.266 1.00 93.06 186 LEU A C 1
ATOM 1422 O O . LEU A 1 186 ? -27.551 33.101 12.075 1.00 93.06 186 LEU A O 1
ATOM 1426 N N . GLU A 1 187 ? -26.256 32.370 13.756 1.00 94.06 187 GLU A N 1
ATOM 1427 C CA . GLU A 1 187 ? -25.475 31.448 12.922 1.00 94.06 187 GLU A CA 1
ATOM 1428 C C . GLU A 1 187 ? -26.347 30.328 12.348 1.00 94.06 187 GLU A C 1
ATOM 1430 O O . GLU A 1 187 ? -26.236 30.009 11.165 1.00 94.06 187 GLU A O 1
ATOM 1435 N N . LEU A 1 188 ? -27.305 29.809 13.122 1.00 91.94 188 LEU A N 1
ATOM 1436 C CA . LEU A 1 188 ? -28.291 28.854 12.621 1.00 91.94 188 LEU A CA 1
ATOM 1437 C C . LEU A 1 188 ? -29.118 29.459 11.482 1.00 91.94 188 LEU A C 1
ATOM 1439 O O . LEU A 1 188 ? -29.259 28.833 10.433 1.00 91.94 188 LEU A O 1
ATOM 1443 N N . PHE A 1 189 ? -29.600 30.695 11.639 1.00 92.81 189 PHE A N 1
ATOM 1444 C CA . PHE A 1 189 ? -30.301 31.401 10.567 1.00 92.81 189 PHE A CA 1
ATOM 1445 C C . PHE A 1 189 ? -29.413 31.590 9.327 1.00 92.81 189 PHE A C 1
ATOM 1447 O O . PHE A 1 189 ? -29.850 31.296 8.218 1.00 92.81 189 PHE A O 1
ATOM 1454 N N . LYS A 1 190 ? -28.154 32.013 9.498 1.00 92.44 190 LYS A N 1
ATOM 1455 C CA . LYS A 1 190 ? -27.187 32.156 8.397 1.00 92.44 190 LYS A CA 1
ATOM 1456 C C . LYS A 1 190 ? -26.924 30.827 7.683 1.00 92.44 190 LYS A C 1
ATOM 1458 O O . LYS A 1 190 ? -26.837 30.811 6.457 1.00 92.44 190 LYS A O 1
ATOM 1463 N N . SER A 1 191 ? -26.831 29.719 8.422 1.00 90.62 191 SER A N 1
ATOM 1464 C CA . SER A 1 191 ? -26.542 28.390 7.867 1.00 90.62 191 SER A CA 1
ATOM 1465 C C . SER A 1 191 ? -27.611 27.914 6.876 1.00 90.62 191 SER A C 1
ATOM 1467 O O . SER A 1 191 ? -27.269 27.326 5.853 1.00 90.62 191 SER A O 1
ATOM 1469 N N . ILE A 1 192 ? -28.886 28.263 7.104 1.00 87.56 192 ILE A N 1
ATOM 1470 C CA . ILE A 1 192 ? -30.009 27.929 6.207 1.00 87.56 192 ILE A CA 1
ATOM 1471 C C . ILE A 1 192 ? -29.806 28.527 4.806 1.00 87.56 192 ILE A C 1
ATOM 1473 O O . ILE A 1 192 ? -30.205 27.922 3.814 1.00 87.56 192 ILE A O 1
ATOM 1477 N N . TYR A 1 193 ? -29.153 29.688 4.717 1.00 88.81 193 TYR A N 1
ATOM 1478 C CA . TYR A 1 193 ? -28.874 30.388 3.460 1.00 88.81 193 TYR A CA 1
ATOM 1479 C C . TYR A 1 193 ? -27.421 30.221 2.985 1.00 88.81 193 TYR A C 1
ATOM 1481 O O . TYR A 1 193 ? -26.996 30.925 2.072 1.00 88.81 193 TYR A O 1
ATOM 1489 N N . GLY A 1 194 ? -26.646 29.321 3.603 1.00 86.62 194 GLY A N 1
ATOM 1490 C CA . GLY A 1 194 ? -25.237 29.093 3.261 1.00 86.62 194 GLY A CA 1
ATOM 1491 C C . GLY A 1 194 ? -24.297 30.249 3.624 1.00 86.62 194 GLY A C 1
ATOM 1492 O O . GLY A 1 194 ? -23.216 30.349 3.057 1.00 86.62 194 GLY A O 1
ATOM 1493 N N . GLY A 1 195 ? -24.706 31.136 4.537 1.00 89.00 195 GLY A N 1
ATOM 1494 C CA . GLY A 1 195 ? -23.947 32.325 4.939 1.00 89.00 195 GLY A CA 1
ATOM 1495 C C . GLY A 1 195 ? -23.214 32.211 6.279 1.00 89.00 195 GLY A C 1
ATOM 1496 O O . GLY A 1 195 ? -22.707 33.221 6.760 1.00 89.00 195 GLY A O 1
ATOM 1497 N N . SER A 1 196 ? -23.220 31.039 6.927 1.00 91.00 196 SER A N 1
ATOM 1498 C CA . SER A 1 196 ? -22.440 30.808 8.153 1.00 91.00 196 SER A CA 1
ATOM 1499 C C . SER A 1 196 ? -21.070 30.235 7.803 1.00 91.00 196 SER A C 1
ATOM 1501 O O . SER A 1 196 ? -20.963 29.379 6.928 1.00 91.00 196 SER A O 1
ATOM 1503 N N . GLU A 1 197 ? -20.037 30.687 8.509 1.00 90.25 197 GLU A N 1
ATOM 1504 C CA . GLU A 1 197 ? -18.673 30.151 8.397 1.00 90.25 197 GLU A CA 1
ATOM 1505 C C . GLU A 1 197 ? -18.469 28.882 9.248 1.00 90.25 197 GLU A C 1
ATOM 1507 O O . GLU A 1 197 ? -17.426 28.234 9.167 1.00 90.25 197 GLU A O 1
ATOM 1512 N N . HIS A 1 198 ? -19.465 28.504 10.057 1.00 90.44 198 HIS A N 1
ATOM 1513 C CA . HIS A 1 198 ? -19.421 27.339 10.937 1.00 90.44 198 HIS A CA 1
ATOM 1514 C C . HIS A 1 198 ? -20.277 26.192 10.391 1.00 90.44 198 HIS A C 1
ATOM 1516 O O . HIS A 1 198 ? -21.298 26.406 9.736 1.00 90.44 198 HIS A O 1
ATOM 1522 N N . SER A 1 199 ? -19.883 24.949 10.688 1.00 88.81 199 SER A N 1
ATOM 1523 C CA . SER A 1 199 ? -20.695 23.789 10.312 1.00 88.81 199 SER A CA 1
ATOM 1524 C C . SER A 1 199 ? -22.007 23.763 11.100 1.00 88.81 199 SER A C 1
ATOM 1526 O O . SER A 1 199 ? -22.077 24.224 12.243 1.00 88.81 199 SER A O 1
ATOM 1528 N N . LEU A 1 200 ? -23.054 23.186 10.508 1.00 86.38 200 LEU A N 1
ATOM 1529 C CA . LEU A 1 200 ? -24.366 23.093 11.149 1.00 86.38 200 LEU A CA 1
ATOM 1530 C C . LEU A 1 200 ? -24.298 22.317 12.476 1.00 86.38 200 LEU A C 1
ATOM 1532 O O . LEU A 1 200 ? -24.945 22.700 13.446 1.00 86.38 200 LEU A O 1
ATOM 1536 N N . GLU A 1 201 ? -23.465 21.278 12.555 1.00 85.94 201 GLU A N 1
ATOM 1537 C CA . GLU A 1 201 ? -23.225 20.505 13.776 1.00 85.94 201 GLU A CA 1
ATOM 1538 C C . GLU A 1 201 ? -22.620 21.371 14.884 1.00 85.94 201 GLU A C 1
ATOM 1540 O O . GLU A 1 201 ? -23.094 21.331 16.019 1.00 85.94 201 GLU A O 1
ATOM 1545 N N . ALA A 1 202 ? -21.606 22.181 14.559 1.00 88.12 202 ALA A N 1
ATOM 1546 C CA . ALA A 1 202 ? -20.968 23.075 15.518 1.00 88.12 202 ALA A CA 1
ATOM 1547 C C . ALA A 1 202 ? -21.963 24.115 16.053 1.00 88.12 202 ALA A C 1
ATOM 1549 O O . ALA A 1 202 ? -22.057 24.328 17.262 1.00 88.12 202 ALA A O 1
ATOM 1550 N N . ILE A 1 203 ? -22.776 24.691 15.165 1.00 89.12 203 ILE A N 1
ATOM 1551 C CA . ILE A 1 203 ? -23.835 25.634 15.533 1.00 89.12 203 ILE A CA 1
ATOM 1552 C C . ILE A 1 203 ? -24.855 24.967 16.464 1.00 89.12 203 ILE A C 1
ATOM 1554 O O . ILE A 1 203 ? -25.206 25.538 17.496 1.00 89.12 203 ILE A O 1
ATOM 1558 N N . CYS A 1 204 ? -25.310 23.749 16.148 1.00 86.31 204 CYS A N 1
ATOM 1559 C CA . CYS A 1 204 ? -26.242 22.999 16.993 1.00 86.31 204 CYS A CA 1
ATOM 1560 C C . CYS A 1 204 ? -25.672 22.734 18.395 1.00 86.31 204 CYS A C 1
ATOM 1562 O O . CYS A 1 204 ? -26.392 22.900 19.383 1.00 86.31 204 CYS A O 1
ATOM 1564 N N . VAL A 1 205 ? -24.386 22.379 18.500 1.00 85.50 205 VAL A N 1
ATOM 1565 C CA . VAL A 1 205 ? -23.711 22.225 19.797 1.00 85.50 205 VAL A CA 1
ATOM 1566 C C . VAL A 1 205 ? -23.667 23.560 20.545 1.00 85.50 205 VAL A C 1
ATOM 1568 O O . VAL A 1 205 ? -23.974 23.580 21.733 1.00 85.50 205 VAL A O 1
ATOM 1571 N N . SER A 1 206 ? -23.388 24.685 19.879 1.00 88.25 206 SER A N 1
ATOM 1572 C CA . SER A 1 206 ? -23.424 26.011 20.515 1.00 88.25 206 SER A CA 1
ATOM 1573 C C . SER A 1 206 ? -24.827 26.431 20.974 1.00 88.25 206 SER A C 1
ATOM 1575 O O . SER A 1 206 ? -24.954 27.046 22.030 1.00 88.25 206 SER A O 1
ATOM 1577 N N . VAL A 1 207 ? -25.894 26.087 20.238 1.00 87.38 207 VAL A N 1
ATOM 1578 C CA . VAL A 1 207 ? -27.285 26.317 20.684 1.00 87.38 207 VAL A CA 1
ATOM 1579 C C . VAL A 1 207 ? -27.578 25.517 21.952 1.00 87.38 207 VAL A C 1
ATOM 1581 O O . VAL A 1 207 ? -28.146 26.053 22.905 1.00 87.38 207 VAL A O 1
ATOM 1584 N N . PHE A 1 208 ? -27.187 24.241 21.975 1.00 83.12 208 PHE A N 1
ATOM 1585 C CA . PHE A 1 208 ? -27.338 23.381 23.147 1.00 83.12 208 PHE A CA 1
ATOM 1586 C C . PHE A 1 208 ? -26.535 23.909 24.341 1.00 83.12 208 PHE A C 1
ATOM 1588 O O . PHE A 1 208 ? -27.019 23.921 25.473 1.00 83.12 208 PHE A O 1
ATOM 1595 N N . ASP A 1 209 ? -25.324 24.397 24.079 1.00 82.56 209 ASP A N 1
ATOM 1596 C CA . ASP A 1 209 ? -24.441 24.948 25.092 1.00 82.56 209 ASP A CA 1
ATOM 1597 C C . ASP A 1 209 ? -24.996 26.242 25.714 1.00 82.56 209 ASP A C 1
ATOM 1599 O O . ASP A 1 209 ? -24.908 26.428 26.927 1.00 82.56 209 ASP A O 1
ATOM 1603 N N . ALA A 1 210 ? -25.653 27.082 24.908 1.00 83.00 210 ALA A N 1
ATOM 1604 C CA . ALA A 1 210 ? -26.285 28.330 25.336 1.00 83.00 210 ALA A CA 1
ATOM 1605 C C . ALA A 1 210 ? -27.583 28.145 26.153 1.00 83.00 210 ALA A C 1
ATOM 1607 O O . ALA A 1 210 ? -28.058 29.107 26.754 1.00 83.00 210 ALA A O 1
ATOM 1608 N N . ASN A 1 211 ? -28.165 26.939 26.189 1.00 81.44 211 ASN A N 1
ATOM 1609 C CA . ASN A 1 211 ? -29.430 26.649 26.881 1.00 81.44 211 ASN A CA 1
ATOM 1610 C C . ASN A 1 211 ? -29.272 25.508 27.909 1.00 81.44 211 ASN A C 1
ATOM 1612 O O . ASN A 1 211 ? -29.833 24.422 27.723 1.00 81.44 211 ASN A O 1
ATOM 1616 N N . PRO A 1 212 ? -28.498 25.708 28.992 1.00 77.94 212 PRO A N 1
ATOM 1617 C CA . PRO A 1 212 ? -28.246 24.659 29.973 1.00 77.94 212 PRO A CA 1
ATOM 1618 C C . PRO A 1 212 ?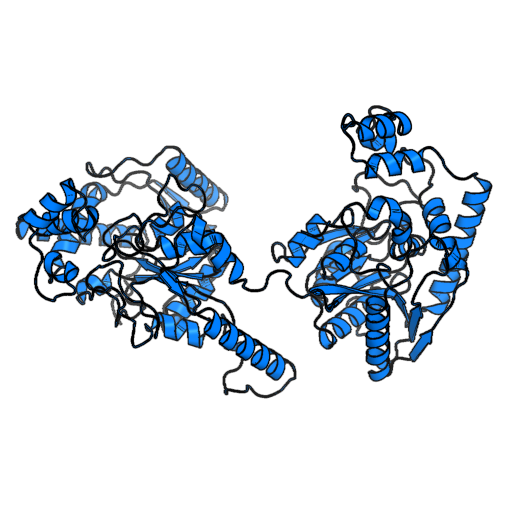 -29.500 24.305 30.803 1.00 77.94 212 PRO A C 1
ATOM 1620 O O . PRO A 1 212 ? -30.347 25.165 31.063 1.00 77.94 212 PRO A O 1
ATOM 1623 N N . PRO A 1 213 ? -29.618 23.051 31.287 1.00 81.44 213 PRO A N 1
ATOM 1624 C CA . PRO A 1 213 ? -30.593 22.686 32.312 1.00 81.44 213 PRO A CA 1
ATOM 1625 C C . PRO A 1 213 ? -30.391 23.491 33.602 1.00 81.44 213 PRO A C 1
ATOM 1627 O O . PRO A 1 213 ? -29.285 23.934 33.901 1.00 81.44 213 PRO A O 1
ATOM 1630 N N . LYS A 1 214 ? -31.449 23.619 34.410 1.00 86.81 214 LYS A N 1
ATOM 1631 C CA . LYS A 1 214 ? -31.378 24.262 35.735 1.00 86.81 214 LYS A CA 1
ATOM 1632 C C . LYS A 1 214 ? -30.377 23.542 36.655 1.00 86.81 214 LYS A C 1
ATOM 1634 O O . LYS A 1 214 ? -30.311 22.314 36.639 1.00 86.81 214 LYS A O 1
ATOM 1639 N N . ASP A 1 215 ? -29.706 24.271 37.546 1.00 85.06 215 ASP A N 1
ATOM 1640 C CA . ASP A 1 215 ? -28.681 23.721 38.460 1.00 85.06 215 ASP A CA 1
ATOM 1641 C C . ASP A 1 215 ? -29.163 22.561 39.343 1.00 85.06 215 ASP A C 1
ATOM 1643 O O . ASP A 1 215 ? -28.399 21.658 39.686 1.00 85.06 215 ASP A O 1
ATOM 1647 N N . GLU A 1 216 ? -30.440 22.562 39.730 1.00 88.94 216 GLU A N 1
ATOM 1648 C CA . GLU A 1 216 ? -31.057 21.457 40.474 1.00 88.94 216 GLU A CA 1
ATOM 1649 C C . GLU A 1 216 ? -31.054 20.150 39.665 1.00 88.94 216 GLU A C 1
ATOM 1651 O O . GLU A 1 216 ? -30.736 19.085 40.195 1.00 88.94 216 GLU A O 1
ATOM 1656 N N . VAL A 1 217 ? -31.332 20.245 38.361 1.00 89.12 217 VAL A N 1
ATOM 1657 C CA . VAL A 1 217 ? -31.299 19.117 37.424 1.00 89.12 217 VAL A CA 1
ATOM 1658 C C . VAL A 1 217 ? -29.867 18.609 37.279 1.00 89.12 217 VAL A C 1
ATOM 1660 O O . VAL A 1 217 ? -29.634 17.408 37.407 1.00 89.12 217 VAL A O 1
ATOM 1663 N N . LEU A 1 218 ? -28.902 19.518 37.103 1.00 87.12 218 LEU A N 1
ATOM 1664 C CA . LEU A 1 218 ? -27.484 19.165 36.990 1.00 87.12 218 LEU A CA 1
ATOM 1665 C C . LEU A 1 218 ? -26.981 18.424 38.238 1.00 87.12 218 LEU A C 1
ATOM 1667 O O . LEU A 1 218 ? -26.346 17.377 38.120 1.00 87.12 218 LEU A O 1
ATOM 1671 N N . ARG A 1 219 ? -27.297 18.918 39.443 1.00 90.19 219 ARG A N 1
ATOM 1672 C CA . ARG A 1 219 ? -26.906 18.262 40.706 1.00 90.19 219 ARG A CA 1
ATOM 1673 C C . ARG A 1 219 ? -27.533 16.880 40.861 1.00 90.19 219 ARG A C 1
ATOM 1675 O O . ARG A 1 219 ? -26.833 15.941 41.235 1.00 90.19 219 ARG A O 1
ATOM 1682 N N . LYS A 1 220 ? -28.822 16.743 40.538 1.00 94.81 220 LYS A N 1
ATOM 1683 C CA . LYS A 1 220 ? -29.537 15.462 40.595 1.00 94.81 220 LYS A CA 1
ATOM 1684 C C . LYS A 1 220 ? -28.872 14.405 39.711 1.00 94.81 220 LYS A C 1
ATOM 1686 O O . LYS A 1 220 ? -28.626 13.296 40.173 1.00 94.81 220 LYS A O 1
ATOM 1691 N N . PHE A 1 221 ? -28.580 14.738 38.454 1.00 94.56 221 PHE A N 1
ATOM 1692 C CA . PHE A 1 221 ? -28.028 13.766 37.508 1.00 94.56 221 PHE A CA 1
ATOM 1693 C C . PHE A 1 221 ? -26.525 13.524 37.684 1.00 94.56 221 PHE A C 1
ATOM 1695 O O . PHE A 1 221 ? -26.076 12.420 37.392 1.00 94.56 221 PHE A O 1
ATOM 1702 N N . LYS A 1 222 ? -25.767 14.472 38.256 1.00 91.31 222 LYS A N 1
ATOM 1703 C CA . LYS A 1 222 ? -24.411 14.192 38.766 1.00 91.31 222 LYS A CA 1
ATOM 1704 C C . LYS A 1 222 ? -24.439 13.133 39.872 1.00 91.31 222 LYS A C 1
ATOM 1706 O O . LYS A 1 222 ? -23.709 12.154 39.785 1.00 91.31 222 LYS A O 1
ATOM 1711 N N . ALA A 1 223 ? -25.318 13.284 40.868 1.00 94.00 223 ALA A N 1
ATOM 1712 C CA . ALA A 1 223 ? -25.454 12.305 41.950 1.00 94.00 223 ALA A CA 1
ATOM 1713 C C . ALA A 1 223 ? -25.890 10.921 41.435 1.00 94.00 223 ALA A C 1
ATOM 1715 O O . ALA A 1 223 ? -25.333 9.908 41.848 1.00 94.00 223 ALA A O 1
ATOM 1716 N N . LEU A 1 224 ? -26.830 10.884 40.483 1.00 96.25 224 LEU A N 1
ATOM 1717 C CA . LEU A 1 224 ? -27.252 9.640 39.835 1.00 96.25 224 LEU A CA 1
ATOM 1718 C C . LEU A 1 224 ? -26.108 8.966 39.055 1.00 96.25 224 LEU A C 1
ATOM 1720 O O . LEU A 1 224 ? -26.009 7.742 39.042 1.00 96.25 224 LEU A O 1
ATOM 1724 N N . GLY A 1 225 ? -25.238 9.753 38.414 1.00 95.31 225 GLY A N 1
ATOM 1725 C CA . GLY A 1 225 ? -24.041 9.248 37.741 1.00 95.31 225 GLY A CA 1
ATOM 1726 C C . GLY A 1 225 ? -23.061 8.566 38.700 1.00 95.31 225 GLY A C 1
ATOM 1727 O O . GLY A 1 225 ? -22.566 7.486 38.389 1.00 95.31 225 GLY A O 1
ATOM 1728 N N . GLU A 1 226 ? -22.832 9.140 39.885 1.00 94.50 226 GLU A N 1
ATOM 1729 C CA . GLU A 1 226 ? -21.982 8.531 40.924 1.00 94.50 226 GLU A CA 1
ATOM 1730 C C . GLU A 1 226 ? -22.593 7.247 41.511 1.00 94.50 226 GLU A C 1
ATOM 1732 O O . GLU A 1 226 ? -21.880 6.276 41.787 1.00 94.50 226 GLU A O 1
ATOM 1737 N N . GLU A 1 227 ? -23.920 7.204 41.661 1.00 97.12 227 GLU A N 1
ATOM 1738 C CA . GLU A 1 227 ? -24.643 5.997 42.075 1.00 97.12 227 GLU A CA 1
ATOM 1739 C C . GLU A 1 227 ? -24.496 4.882 41.029 1.00 97.12 227 GLU A C 1
ATOM 1741 O O . GLU A 1 227 ? -24.073 3.774 41.366 1.00 97.12 227 GLU A O 1
ATOM 1746 N N . LEU A 1 228 ? -24.738 5.197 39.750 1.00 97.44 228 LEU A N 1
ATOM 1747 C CA . LEU A 1 228 ? -24.542 4.268 38.634 1.00 97.44 228 LEU A CA 1
ATOM 1748 C C . LEU A 1 228 ? -23.091 3.781 38.551 1.00 97.44 228 LEU A C 1
ATOM 1750 O O . LEU A 1 228 ? -22.851 2.596 38.333 1.00 97.44 228 LEU A O 1
ATOM 1754 N N . LYS A 1 229 ? -22.114 4.671 38.757 1.00 96.12 229 LYS A N 1
ATOM 1755 C CA . LYS A 1 229 ? -20.689 4.316 38.780 1.00 96.12 229 LYS A CA 1
ATOM 1756 C C . LYS A 1 229 ? -20.404 3.296 39.874 1.00 96.12 229 LYS A C 1
ATOM 1758 O O . LYS A 1 229 ? -19.809 2.256 39.600 1.00 96.12 229 LYS A O 1
ATOM 1763 N N . THR A 1 230 ? -20.862 3.578 41.091 1.00 97.12 230 THR A N 1
ATOM 1764 C CA . THR A 1 230 ? -20.679 2.702 42.253 1.00 97.12 230 THR A CA 1
ATOM 1765 C C . THR A 1 230 ? -21.309 1.329 42.017 1.00 97.12 230 THR A C 1
ATOM 1767 O O . THR A 1 230 ? -20.678 0.303 42.277 1.00 97.12 230 THR A O 1
ATOM 1770 N N . GLU A 1 231 ? -22.533 1.289 41.490 1.00 97.62 231 GLU A N 1
ATOM 1771 C CA . GLU A 1 231 ? -23.243 0.043 41.211 1.00 97.62 231 GLU A CA 1
ATOM 1772 C C . GLU A 1 231 ? -22.576 -0.762 40.088 1.00 97.62 231 GLU A C 1
ATOM 1774 O O . GLU A 1 231 ? -22.300 -1.949 40.270 1.00 97.62 231 GLU A O 1
ATOM 1779 N N . LEU A 1 232 ? -22.222 -0.121 38.970 1.00 97.88 232 LEU A N 1
ATOM 1780 C CA . LEU A 1 232 ? -21.548 -0.785 37.854 1.00 97.88 232 LEU A CA 1
ATOM 1781 C C . LEU A 1 232 ? -20.179 -1.339 38.271 1.00 97.88 232 LEU A C 1
ATOM 1783 O O . LEU A 1 232 ? -19.860 -2.484 37.959 1.00 97.88 232 LEU A O 1
ATOM 1787 N N . HIS A 1 233 ? -19.380 -0.567 39.015 1.00 97.62 233 HIS A N 1
ATOM 1788 C CA . HIS A 1 233 ? -18.077 -1.022 39.517 1.00 97.62 233 HIS A CA 1
ATOM 1789 C C . HIS A 1 233 ? -18.220 -2.221 40.459 1.00 97.62 233 HIS A C 1
ATOM 1791 O O . HIS A 1 233 ? -17.391 -3.130 40.421 1.00 97.62 233 HIS A O 1
ATOM 1797 N N . LYS A 1 234 ? -19.279 -2.253 41.276 1.00 97.81 234 LYS A N 1
ATOM 1798 C CA . LYS A 1 234 ? -19.595 -3.389 42.150 1.00 97.81 234 LYS A CA 1
ATOM 1799 C C . LYS A 1 234 ? -20.002 -4.633 41.357 1.00 97.81 234 LYS A C 1
ATOM 1801 O O . LYS A 1 234 ? -19.575 -5.725 41.715 1.00 97.81 234 LYS A O 1
ATOM 1806 N N . VAL A 1 235 ? -20.821 -4.476 40.315 1.00 97.44 235 VAL A N 1
ATOM 1807 C CA . VAL A 1 235 ? -21.263 -5.584 39.449 1.00 97.44 235 VAL A CA 1
ATOM 1808 C C . VAL A 1 235 ? -20.080 -6.189 38.694 1.00 97.44 235 VAL A C 1
ATOM 1810 O O . VAL A 1 235 ? -19.912 -7.408 38.696 1.00 97.44 235 VAL A O 1
ATOM 1813 N N . LEU A 1 236 ? -19.250 -5.339 38.085 1.00 98.06 236 LEU A N 1
ATOM 1814 C CA . LEU A 1 236 ? -18.087 -5.768 37.311 1.00 98.06 236 LEU A CA 1
ATOM 1815 C C . LEU A 1 236 ? -17.014 -6.411 38.197 1.00 98.06 236 LEU A C 1
ATOM 1817 O O . LEU A 1 236 ? -16.437 -7.419 37.806 1.00 98.06 236 LEU A O 1
ATOM 1821 N N . GLY A 1 237 ? -16.751 -5.869 39.390 1.00 97.31 237 GLY A N 1
ATOM 1822 C CA . GLY A 1 237 ? -15.656 -6.359 40.228 1.00 97.31 237 GLY A CA 1
ATOM 1823 C C . GLY A 1 237 ? -14.309 -6.297 39.496 1.00 97.31 237 GLY A C 1
ATOM 1824 O O . GLY A 1 237 ? -14.096 -5.420 38.657 1.00 97.31 237 GLY A O 1
ATOM 1825 N N . ASP A 1 238 ? -13.400 -7.217 39.822 1.00 96.38 238 ASP A N 1
ATOM 1826 C CA . ASP A 1 238 ? -12.070 -7.303 39.195 1.00 96.38 238 ASP A CA 1
ATOM 1827 C C . ASP A 1 238 ? -11.949 -8.454 38.179 1.00 96.38 238 ASP A C 1
ATOM 1829 O O . ASP A 1 238 ? -10.880 -8.670 37.618 1.00 96.38 238 ASP A O 1
ATOM 1833 N N . ASP A 1 239 ? -13.045 -9.177 37.934 1.00 96.69 239 ASP A N 1
ATOM 1834 C CA . ASP A 1 239 ? -13.129 -10.360 37.069 1.00 96.69 239 ASP A CA 1
ATOM 1835 C C . ASP A 1 239 ? -14.336 -10.326 36.112 1.00 96.69 239 ASP A C 1
ATOM 1837 O O . ASP A 1 239 ? -14.707 -11.347 35.526 1.00 96.69 239 ASP A O 1
ATOM 1841 N N . GLY A 1 240 ? -14.976 -9.163 35.968 1.00 98.19 240 GLY A N 1
ATOM 1842 C CA . GLY A 1 240 ? -16.168 -8.989 35.151 1.00 98.19 240 GLY A CA 1
ATOM 1843 C C . GLY A 1 240 ? -16.005 -7.985 34.019 1.00 98.19 240 GLY A C 1
ATOM 1844 O O . GLY A 1 240 ? -15.345 -6.952 34.155 1.00 98.19 240 GLY A O 1
ATOM 1845 N N . VAL A 1 241 ? -16.671 -8.283 32.904 1.00 98.62 241 VAL A N 1
ATOM 1846 C CA . VAL A 1 241 ? -16.812 -7.391 31.749 1.00 98.62 241 VAL A CA 1
ATOM 1847 C C . VAL A 1 241 ? -18.283 -7.208 31.396 1.00 98.62 241 VAL A C 1
ATOM 1849 O O . VAL A 1 241 ? -19.082 -8.123 31.567 1.00 98.62 241 VAL A O 1
ATOM 1852 N N . LEU A 1 242 ? -18.645 -6.040 30.876 1.00 98.75 242 LEU A N 1
ATOM 1853 C CA . LEU A 1 242 ? -19.953 -5.759 30.295 1.00 98.75 242 LEU A CA 1
ATOM 1854 C C . LEU A 1 242 ? -19.821 -5.669 28.771 1.00 98.75 242 LEU A C 1
ATOM 1856 O O . LEU A 1 242 ? -19.004 -4.904 28.265 1.00 98.75 242 LEU A O 1
ATOM 1860 N N . LEU A 1 243 ? -20.643 -6.429 28.052 1.00 98.62 243 LEU A N 1
ATOM 1861 C CA . LEU A 1 243 ? -20.834 -6.321 26.609 1.00 98.62 243 LEU A CA 1
ATOM 1862 C C . LEU A 1 243 ? -21.967 -5.342 26.313 1.00 98.62 243 LEU A C 1
ATOM 1864 O O . LEU A 1 243 ? -23.081 -5.494 26.826 1.00 98.62 243 LEU A O 1
ATOM 1868 N N . PHE A 1 244 ? -21.687 -4.352 25.472 1.00 97.69 244 PHE A N 1
ATOM 1869 C CA . PHE A 1 244 ? -22.640 -3.295 25.149 1.00 97.69 244 PHE A CA 1
ATOM 1870 C C . PHE A 1 244 ? -22.445 -2.793 23.709 1.00 97.69 244 PHE A C 1
ATOM 1872 O O . PHE A 1 244 ? -21.319 -2.800 23.217 1.00 97.69 244 PHE A O 1
ATOM 1879 N N . PRO A 1 245 ? -23.491 -2.358 22.986 1.00 95.56 245 PRO A N 1
ATOM 1880 C CA . PRO A 1 245 ? -23.307 -1.787 21.651 1.00 95.56 245 PRO A CA 1
ATOM 1881 C C . PRO A 1 245 ? -22.617 -0.415 21.691 1.00 95.56 245 PRO A C 1
ATOM 1883 O O . PRO A 1 245 ? -22.931 0.416 22.537 1.00 95.56 245 PRO A O 1
ATOM 1886 N N . ASP A 1 246 ? -21.715 -0.144 20.742 1.00 92.81 246 ASP A 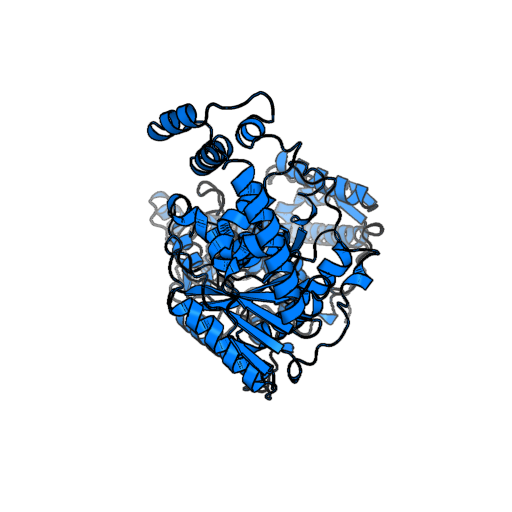N 1
ATOM 1887 C CA . ASP A 1 246 ? -21.142 1.195 20.487 1.00 92.81 246 ASP A CA 1
ATOM 1888 C C . ASP A 1 246 ? -22.185 2.197 19.996 1.00 92.81 246 ASP A C 1
ATOM 1890 O O . ASP A 1 246 ? -22.160 3.377 20.339 1.00 92.81 246 ASP A O 1
ATOM 1894 N N . HIS A 1 247 ? -23.093 1.716 19.152 1.00 92.75 247 HIS A N 1
ATOM 1895 C CA . HIS A 1 247 ? -24.108 2.512 18.488 1.00 92.75 247 HIS A CA 1
ATOM 1896 C C . HIS A 1 247 ? -25.302 1.609 18.122 1.00 92.75 247 HIS A C 1
ATOM 1898 O O . HIS A 1 247 ? -25.102 0.427 17.825 1.00 92.75 247 HIS A O 1
ATOM 1904 N N . PRO A 1 248 ? -26.549 2.121 18.115 1.00 90.88 248 PRO A N 1
ATOM 1905 C CA . PRO A 1 248 ? -27.736 1.315 17.816 1.00 90.88 248 PRO A CA 1
ATOM 1906 C C . PRO A 1 248 ? -27.786 0.769 16.384 1.00 90.88 248 PRO A C 1
ATOM 1908 O O . PRO A 1 248 ? -28.444 -0.237 16.139 1.00 90.88 248 PRO A O 1
ATOM 1911 N N . ASP A 1 249 ? -27.090 1.398 15.442 1.00 86.81 249 ASP A N 1
ATOM 1912 C CA . ASP A 1 249 ? -27.051 0.974 14.039 1.00 86.81 249 ASP A CA 1
ATOM 1913 C C . ASP A 1 249 ? -25.613 0.955 13.501 1.00 86.81 249 ASP A C 1
ATOM 1915 O O . ASP A 1 249 ? -24.763 1.735 13.934 1.00 86.81 249 ASP A O 1
ATOM 1919 N N . SER A 1 250 ? -25.348 0.070 12.544 1.00 81.81 250 SER A N 1
ATOM 1920 C CA . SER A 1 250 ? -24.128 0.059 11.725 1.00 81.81 250 SER A CA 1
ATOM 1921 C C . SER A 1 250 ? -24.255 0.962 10.490 1.00 81.81 250 SER A C 1
ATOM 1923 O O . SER A 1 250 ? -23.245 1.359 9.911 1.00 81.81 250 SER A O 1
ATOM 1925 N N . GLU A 1 251 ? -25.480 1.345 10.103 1.00 80.38 251 GLU A N 1
ATOM 1926 C CA . GLU A 1 251 ? -25.753 2.261 8.995 1.00 80.38 251 GLU A CA 1
ATOM 1927 C C . GLU A 1 251 ? -26.219 3.633 9.503 1.00 80.38 251 GLU A C 1
ATOM 1929 O O . GLU A 1 251 ? -27.390 3.848 9.809 1.00 80.38 251 GLU A O 1
ATOM 1934 N N . VAL A 1 252 ? -25.314 4.614 9.521 1.00 75.62 252 VAL A N 1
ATOM 1935 C CA . VAL A 1 252 ? -25.682 6.021 9.734 1.00 75.62 252 VAL A CA 1
ATOM 1936 C C . VAL A 1 252 ? -25.521 6.786 8.425 1.00 75.62 252 VAL A C 1
ATOM 1938 O O . VAL A 1 252 ? -24.431 6.881 7.860 1.00 75.62 252 VAL A O 1
ATOM 1941 N N . LYS A 1 253 ? -26.629 7.330 7.914 1.00 74.31 253 LYS A N 1
ATOM 1942 C CA . LYS A 1 253 ? -26.634 8.128 6.679 1.00 74.31 253 LYS A CA 1
ATOM 1943 C C . LYS A 1 253 ? -26.024 9.511 6.911 1.00 74.31 253 LYS A C 1
ATOM 1945 O O . LYS A 1 253 ? -26.075 10.054 8.013 1.00 74.31 253 LYS A O 1
ATOM 1950 N N . LEU A 1 254 ? -25.485 10.100 5.842 1.00 65.50 254 LEU A N 1
ATOM 1951 C CA . LEU A 1 254 ? -24.964 11.470 5.851 1.00 65.50 254 LEU A CA 1
ATOM 1952 C C . LEU A 1 254 ? -26.028 12.440 6.404 1.00 65.50 254 LEU A C 1
ATOM 1954 O O . LEU A 1 254 ? -27.195 12.345 6.027 1.00 65.50 254 LEU A O 1
ATOM 1958 N N . ASN A 1 255 ? -25.626 13.335 7.309 1.00 67.88 255 ASN A N 1
ATOM 1959 C CA . ASN A 1 255 ? -26.467 14.307 8.029 1.00 67.88 255 ASN A CA 1
ATOM 1960 C C . ASN A 1 255 ? -27.503 13.728 9.017 1.00 67.88 255 ASN A C 1
ATOM 1962 O O . ASN A 1 255 ? -28.135 14.493 9.744 1.00 67.88 255 ASN A O 1
ATOM 1966 N N . ALA A 1 256 ? -27.663 12.401 9.121 1.00 74.75 256 ALA A N 1
ATOM 1967 C CA . ALA A 1 256 ? -28.552 11.800 10.125 1.00 74.75 256 ALA A CA 1
ATOM 1968 C C . ALA A 1 256 ? -28.051 12.028 11.566 1.00 74.75 256 ALA A C 1
ATOM 1970 O O . ALA A 1 256 ? -28.831 11.989 12.516 1.00 74.75 256 ALA A O 1
ATOM 1971 N N . THR A 1 257 ? -26.757 12.321 11.726 1.00 74.06 257 THR A N 1
ATOM 1972 C CA . THR A 1 257 ? -26.106 12.640 13.004 1.00 74.06 257 THR A CA 1
ATOM 1973 C C . THR A 1 257 ? -26.695 13.869 13.699 1.00 74.06 257 THR A C 1
ATOM 1975 O O . THR A 1 257 ? -26.663 13.921 14.925 1.00 74.06 257 THR A O 1
ATOM 1978 N N . LEU A 1 258 ? -27.290 14.817 12.963 1.00 74.50 258 LEU A N 1
ATOM 1979 C CA . LEU A 1 258 ? -27.972 15.983 13.546 1.00 74.50 258 LEU A CA 1
ATOM 1980 C C . LEU A 1 258 ? -29.217 15.587 14.348 1.00 74.50 258 LEU A C 1
ATOM 1982 O O . LEU A 1 258 ? -29.483 16.142 15.409 1.00 74.50 258 LEU A O 1
ATOM 1986 N N . PHE A 1 259 ? -29.970 14.605 13.852 1.00 76.62 259 PHE A N 1
ATOM 1987 C CA . PHE A 1 259 ? -31.223 14.158 14.469 1.00 76.62 259 PHE A CA 1
ATOM 1988 C C . PHE A 1 259 ? -31.000 13.048 15.497 1.00 76.62 259 PHE A C 1
ATOM 1990 O O . PHE A 1 259 ? -31.754 12.932 16.459 1.00 76.62 259 PHE A O 1
ATOM 1997 N N . ASN A 1 260 ? -29.921 12.283 15.331 1.00 79.38 260 ASN A N 1
ATOM 1998 C CA . ASN A 1 260 ? -29.585 11.141 16.176 1.00 79.38 260 ASN A CA 1
ATOM 1999 C C . ASN A 1 260 ? -28.413 11.424 17.128 1.00 79.38 260 ASN A C 1
ATOM 2001 O O . ASN A 1 260 ? -27.813 10.489 17.654 1.00 79.38 260 ASN A O 1
ATOM 2005 N N . PHE A 1 261 ? -28.083 12.697 17.380 1.00 81.69 261 PHE A N 1
ATOM 2006 C CA . PHE A 1 261 ? -26.962 13.097 18.242 1.00 81.69 261 PHE A CA 1
ATOM 2007 C C . PHE A 1 261 ? -27.000 12.426 19.620 1.00 81.69 261 PHE A C 1
ATOM 2009 O O . PHE A 1 261 ? -25.962 12.027 20.143 1.00 81.69 261 PHE A O 1
ATOM 2016 N N . LYS A 1 262 ? -28.201 12.235 20.184 1.00 86.75 262 LYS A N 1
ATOM 2017 C CA . LYS A 1 262 ? -28.389 11.566 21.478 1.00 86.75 262 LYS A CA 1
ATOM 2018 C C . LYS A 1 262 ? -27.814 10.152 21.530 1.00 86.75 262 LYS A C 1
ATOM 2020 O O . LYS A 1 262 ? -27.466 9.713 22.617 1.00 86.75 262 LYS A O 1
ATOM 2025 N N . ASN A 1 263 ? -27.644 9.465 20.398 1.00 89.94 263 ASN A N 1
ATOM 2026 C CA . ASN A 1 263 ? -27.040 8.132 20.364 1.00 89.94 263 ASN A CA 1
ATOM 2027 C C . ASN A 1 263 ? -25.572 8.126 20.832 1.00 89.94 263 ASN A C 1
ATOM 2029 O O . ASN A 1 263 ? -25.050 7.058 21.133 1.00 89.94 263 ASN A O 1
ATOM 2033 N N . CYS A 1 264 ? -24.911 9.284 20.975 1.00 88.31 264 CYS A N 1
ATOM 2034 C CA . CYS A 1 264 ? -23.579 9.362 21.583 1.00 88.31 264 CYS A CA 1
ATOM 2035 C C . CYS A 1 264 ? -23.529 8.792 23.014 1.00 88.31 264 CYS A C 1
ATOM 2037 O O . CYS A 1 264 ? -22.467 8.392 23.481 1.00 88.31 264 CYS A O 1
ATOM 2039 N N . VAL A 1 265 ? -24.665 8.698 23.716 1.00 92.56 265 VAL A N 1
ATOM 2040 C CA . VAL A 1 265 ? -24.714 8.181 25.095 1.00 92.56 265 VAL A CA 1
ATOM 2041 C C . VAL A 1 265 ? -24.357 6.710 25.213 1.00 92.56 265 VAL A C 1
ATOM 2043 O O . VAL A 1 265 ? -23.957 6.295 26.297 1.00 92.56 265 VAL A O 1
ATOM 2046 N N . TYR A 1 266 ? -24.437 5.950 24.115 1.00 94.69 266 TYR A N 1
ATOM 2047 C CA . TYR A 1 266 ? -23.992 4.558 24.078 1.00 94.69 266 TYR A CA 1
ATOM 2048 C C . TYR A 1 266 ? -22.500 4.417 24.407 1.00 94.69 266 TYR A C 1
ATOM 2050 O O . TYR A 1 266 ? -22.080 3.397 24.944 1.00 94.69 266 TYR A O 1
ATOM 2058 N N . THR A 1 267 ? -21.700 5.453 24.155 1.00 95.25 267 THR A N 1
ATOM 2059 C CA . THR A 1 267 ? -20.285 5.507 24.539 1.00 95.25 267 THR A CA 1
ATOM 2060 C C . THR A 1 267 ? -20.034 6.494 25.674 1.00 95.25 267 THR A C 1
ATOM 2062 O O . THR A 1 267 ? -19.219 6.217 26.557 1.00 95.25 267 THR A O 1
ATOM 2065 N N . ALA A 1 268 ? -20.728 7.634 25.671 1.00 94.19 268 ALA A N 1
ATOM 2066 C CA . ALA A 1 268 ? -20.381 8.780 26.501 1.00 94.19 268 ALA A CA 1
ATOM 2067 C C . ALA A 1 268 ? -20.652 8.589 27.997 1.00 94.19 268 ALA A C 1
ATOM 2069 O O . ALA A 1 268 ? -19.919 9.131 28.825 1.00 94.19 268 ALA A O 1
ATOM 2070 N N . VAL A 1 269 ? -21.661 7.787 28.358 1.00 94.88 269 VAL A N 1
ATOM 2071 C CA . VAL A 1 269 ? -21.940 7.484 29.769 1.00 94.88 269 VAL A CA 1
ATOM 2072 C C . VAL A 1 269 ? -20.747 6.789 30.426 1.00 94.88 269 VAL A C 1
ATOM 2074 O O . VAL A 1 269 ? -20.396 7.121 31.550 1.00 94.88 269 VAL A O 1
ATOM 2077 N N . PHE A 1 270 ? -20.042 5.909 29.710 1.00 95.69 270 PHE A N 1
ATOM 2078 C CA . PHE A 1 270 ? -18.908 5.162 30.255 1.00 95.69 270 PHE A CA 1
ATOM 2079 C C . PHE A 1 270 ? -17.692 6.046 30.577 1.00 95.69 270 PHE A C 1
ATOM 2081 O O . PHE A 1 270 ? -16.974 5.749 31.529 1.00 95.69 270 PHE A O 1
ATOM 2088 N N . ASN A 1 271 ? -17.509 7.184 29.895 1.00 93.88 271 ASN A N 1
ATOM 2089 C CA . ASN A 1 271 ? -16.516 8.180 30.319 1.00 93.88 271 ASN A CA 1
ATOM 2090 C C . ASN A 1 271 ? -16.868 8.757 31.696 1.00 93.88 271 ASN A C 1
ATOM 2092 O O . ASN A 1 271 ? -15.994 8.901 32.546 1.00 93.88 271 ASN A O 1
ATOM 2096 N N . CYS A 1 272 ? -18.153 9.044 31.948 1.00 93.06 272 CYS A N 1
ATOM 2097 C CA . CYS A 1 272 ? -18.618 9.542 33.247 1.00 93.06 272 CYS A CA 1
ATOM 2098 C C . CYS A 1 272 ? -18.402 8.528 34.377 1.00 93.06 272 CYS A C 1
ATOM 2100 O O . CYS A 1 272 ? -18.196 8.922 35.520 1.00 93.06 272 CYS A O 1
ATOM 2102 N N . LEU A 1 273 ? -18.441 7.229 34.068 1.00 94.12 273 LEU A N 1
ATOM 2103 C CA . LEU A 1 273 ? -18.277 6.159 35.056 1.00 94.12 273 LEU A CA 1
ATOM 2104 C C . LEU A 1 273 ? -16.804 5.783 35.301 1.00 94.12 273 LEU A C 1
ATOM 2106 O O . LEU A 1 273 ? -16.531 4.927 36.144 1.00 94.12 273 LEU A O 1
ATOM 2110 N N . SER A 1 274 ? -15.855 6.417 34.601 1.00 92.69 274 SER A N 1
ATOM 2111 C CA . SER A 1 274 ? -14.410 6.165 34.723 1.00 92.69 274 SER A CA 1
ATOM 2112 C C . SER A 1 274 ? -14.051 4.675 34.586 1.00 92.69 274 SER A C 1
ATOM 2114 O O . SER A 1 274 ? -13.352 4.108 35.428 1.00 92.69 274 SER A O 1
ATOM 2116 N N . VAL A 1 275 ? -14.601 4.020 33.563 1.00 95.12 275 VAL A N 1
ATOM 2117 C CA . VAL A 1 275 ? -14.353 2.605 33.237 1.00 95.12 275 VAL A CA 1
ATOM 2118 C C . VAL A 1 275 ? -13.386 2.470 32.060 1.00 95.12 275 VAL A C 1
ATOM 2120 O O . VAL A 1 275 ? -13.243 3.400 31.268 1.00 95.12 275 VAL A O 1
ATOM 2123 N N . ALA A 1 276 ? -12.752 1.304 31.933 1.00 95.38 276 ALA A N 1
ATOM 2124 C CA . ALA A 1 276 ? -11.951 0.953 30.766 1.00 95.38 276 ALA A CA 1
ATOM 2125 C C . ALA A 1 276 ? -12.856 0.354 29.685 1.00 95.38 276 ALA A C 1
ATOM 2127 O O . ALA A 1 276 ? -13.708 -0.486 29.992 1.00 95.38 276 ALA A O 1
ATOM 2128 N N . VAL A 1 277 ? -12.688 0.767 28.426 1.00 97.62 277 VAL A N 1
ATOM 2129 C CA . VAL A 1 277 ? -13.545 0.300 27.327 1.00 97.62 277 VAL A CA 1
ATOM 2130 C C . VAL A 1 277 ? -12.729 -0.005 26.082 1.00 97.62 277 VAL A C 1
ATOM 2132 O O . VAL A 1 277 ? -12.017 0.858 25.579 1.00 97.62 277 VAL A O 1
ATOM 2135 N N . THR A 1 278 ? -12.911 -1.198 25.524 1.00 98.31 278 THR A N 1
ATOM 2136 C CA . THR A 1 278 ? -12.399 -1.555 24.198 1.00 98.31 278 THR A CA 1
ATOM 2137 C C . THR A 1 278 ? -13.562 -1.740 23.239 1.00 98.31 278 THR A C 1
ATOM 2139 O O . THR A 1 278 ? -14.423 -2.582 23.475 1.00 98.31 278 THR A O 1
ATOM 2142 N N . GLN A 1 279 ? -13.582 -0.983 22.148 1.00 97.69 279 GLN A N 1
ATOM 2143 C CA . GLN A 1 279 ? -14.410 -1.307 20.996 1.00 97.69 279 GLN A CA 1
ATOM 2144 C C . GLN A 1 279 ? -13.705 -2.393 20.171 1.00 97.69 279 GLN A C 1
ATOM 2146 O O . GLN A 1 279 ? -12.505 -2.309 19.898 1.00 97.69 279 GLN A O 1
ATOM 2151 N N . VAL A 1 280 ? -14.469 -3.416 19.788 1.00 98.38 280 VAL A N 1
ATOM 2152 C CA . VAL A 1 280 ? -13.981 -4.617 19.106 1.00 98.38 280 VAL A CA 1
ATOM 2153 C C . VAL A 1 280 ? -14.743 -4.811 17.793 1.00 98.38 280 VAL A C 1
ATOM 2155 O O . VAL A 1 280 ? -15.968 -4.951 17.832 1.00 98.38 280 VAL A O 1
ATOM 2158 N N . PRO A 1 281 ? -14.072 -4.835 16.627 1.00 96.88 281 PRO A N 1
ATOM 2159 C CA . PRO A 1 281 ? -14.703 -5.196 15.366 1.00 96.88 281 PRO A CA 1
ATOM 2160 C C . PRO A 1 281 ? -14.986 -6.705 15.310 1.00 96.88 281 PRO A C 1
ATOM 2162 O O . PRO A 1 281 ? -14.166 -7.523 15.716 1.00 96.88 281 PRO A O 1
ATOM 2165 N N . LEU A 1 282 ? -16.149 -7.075 14.776 1.00 95.38 282 LEU A N 1
ATOM 2166 C CA . LEU A 1 282 ? -16.619 -8.462 14.639 1.00 95.38 282 LEU A CA 1
ATOM 2167 C C . LEU A 1 282 ? -16.705 -8.900 13.164 1.00 95.38 282 LEU A C 1
ATOM 2169 O O . LEU A 1 282 ? -17.430 -9.833 12.823 1.00 95.38 282 LEU A O 1
ATOM 2173 N N . GLY A 1 283 ? -16.025 -8.182 12.267 1.00 89.94 283 GLY A N 1
ATOM 2174 C CA . GLY A 1 283 ? -16.149 -8.340 10.821 1.00 89.94 283 GLY A CA 1
ATOM 2175 C C . GLY A 1 283 ? -17.208 -7.426 10.197 1.00 89.94 283 GLY A C 1
ATOM 2176 O O . GLY A 1 283 ? -17.455 -6.311 10.661 1.00 89.94 283 GLY A O 1
ATOM 2177 N N . LEU A 1 284 ? -17.803 -7.873 9.086 1.00 88.94 284 LEU A N 1
ATOM 2178 C CA . LEU A 1 284 ? -18.741 -7.078 8.286 1.00 88.94 284 LEU A CA 1
ATOM 2179 C C . LEU A 1 284 ? -20.156 -7.673 8.299 1.00 88.94 284 LEU A C 1
ATOM 2181 O O . LEU A 1 284 ? -20.323 -8.890 8.229 1.00 88.94 284 LEU A O 1
ATOM 2185 N N . ASN A 1 285 ? -21.179 -6.816 8.300 1.00 83.44 285 ASN A N 1
ATOM 2186 C CA . ASN A 1 285 ? -22.574 -7.218 8.125 1.00 83.44 285 ASN A CA 1
ATOM 2187 C C . ASN A 1 285 ? -22.896 -7.620 6.671 1.00 83.44 285 ASN A C 1
ATOM 2189 O O . ASN A 1 285 ? -22.062 -7.564 5.762 1.00 83.44 285 ASN A O 1
ATOM 2193 N N . THR A 1 286 ? -24.162 -7.972 6.435 1.00 78.19 286 THR A N 1
ATOM 2194 C CA . THR A 1 286 ? -24.695 -8.363 5.117 1.00 78.19 286 THR A CA 1
ATOM 2195 C C . THR A 1 286 ? -24.518 -7.288 4.035 1.00 78.19 286 THR A C 1
ATOM 2197 O O . THR A 1 286 ? -24.402 -7.606 2.852 1.00 78.19 286 THR A O 1
ATOM 2200 N N . ARG A 1 287 ? -24.431 -6.016 4.437 1.00 76.50 287 ARG A N 1
ATOM 2201 C CA . ARG A 1 287 ? -24.206 -4.843 3.578 1.00 76.50 287 ARG A CA 1
ATOM 2202 C C . ARG A 1 287 ? -22.728 -4.459 3.453 1.00 76.50 287 ARG A C 1
ATOM 2204 O O . ARG A 1 287 ? -22.411 -3.459 2.814 1.00 76.50 287 ARG A O 1
ATOM 2211 N N . ARG A 1 288 ? -21.820 -5.272 4.000 1.00 80.12 288 ARG A N 1
ATOM 2212 C CA . ARG A 1 288 ? -20.365 -5.056 4.028 1.00 80.12 288 ARG A CA 1
ATOM 2213 C C . ARG A 1 288 ? -19.930 -3.825 4.835 1.00 80.12 288 ARG A C 1
ATOM 2215 O O . ARG A 1 288 ? -18.881 -3.253 4.546 1.00 80.12 288 ARG A O 1
ATOM 2222 N N . LEU A 1 289 ? -20.720 -3.431 5.831 1.00 86.88 289 LEU A N 1
ATOM 2223 C CA . LEU A 1 289 ? -20.356 -2.416 6.820 1.00 86.88 289 LEU A CA 1
ATOM 2224 C C . LEU A 1 289 ? -19.812 -3.079 8.086 1.00 86.88 289 LEU A C 1
ATOM 2226 O O . LEU A 1 289 ? -20.251 -4.186 8.403 1.00 86.88 289 LEU A O 1
ATOM 2230 N N . PRO A 1 290 ? -18.890 -2.433 8.813 1.00 90.88 290 PRO A N 1
ATOM 2231 C CA . PRO A 1 290 ? -18.403 -2.951 10.083 1.00 90.88 290 PRO A CA 1
ATOM 2232 C C . PRO A 1 290 ? -19.514 -3.263 11.090 1.00 90.88 290 PRO A C 1
ATOM 2234 O O . PRO A 1 290 ? -20.484 -2.518 11.224 1.00 90.88 290 PRO A O 1
ATOM 2237 N N . LEU A 1 291 ? -19.335 -4.368 11.811 1.00 92.75 291 LEU A N 1
ATOM 2238 C CA . LEU A 1 291 ? -20.034 -4.681 13.054 1.00 92.75 291 LEU A CA 1
ATOM 2239 C C . LEU A 1 291 ? -19.031 -4.643 14.201 1.00 92.75 291 LEU A C 1
ATOM 2241 O O . LEU A 1 291 ? -17.852 -4.937 14.009 1.00 92.75 291 LEU A O 1
ATOM 2245 N N . GLY A 1 292 ? -19.504 -4.328 15.400 1.00 94.19 292 GLY A N 1
ATOM 2246 C CA . GLY A 1 292 ? -18.653 -4.290 16.578 1.00 94.19 292 GLY A CA 1
ATOM 2247 C C . GLY A 1 292 ? -19.425 -4.366 17.886 1.00 94.19 292 GLY A C 1
ATOM 2248 O O . GLY A 1 292 ? -20.657 -4.309 17.901 1.00 94.19 292 GLY A O 1
ATOM 2249 N N . VAL A 1 293 ? -18.670 -4.519 18.969 1.00 97.19 293 VAL A N 1
ATOM 2250 C CA . VAL A 1 293 ? -19.158 -4.537 20.349 1.00 97.19 293 VAL A CA 1
ATOM 2251 C C . VAL A 1 293 ? -18.182 -3.786 21.256 1.00 97.19 293 VAL A C 1
ATOM 2253 O O . VAL A 1 293 ? -16.967 -3.888 21.081 1.00 97.19 293 VAL A O 1
ATOM 2256 N N . GLN A 1 294 ? -18.702 -3.078 22.258 1.00 97.00 294 GLN A N 1
ATOM 2257 C CA . GLN A 1 294 ? -17.909 -2.546 23.362 1.00 97.00 294 GLN A CA 1
ATOM 2258 C C . GLN A 1 294 ? -17.747 -3.614 24.437 1.00 97.00 294 GLN A C 1
ATOM 2260 O O . GLN A 1 294 ? -18.726 -4.210 24.891 1.00 97.00 294 GLN A O 1
ATOM 2265 N N . VAL A 1 295 ? -16.513 -3.793 24.896 1.00 98.62 295 VAL A N 1
ATOM 2266 C CA . VAL A 1 295 ? -16.165 -4.557 26.091 1.00 98.62 295 VAL A CA 1
ATOM 2267 C C . VAL A 1 295 ? -15.745 -3.567 27.169 1.00 98.62 295 VAL A C 1
ATOM 2269 O O . VAL A 1 295 ? -14.743 -2.868 27.019 1.00 98.62 295 VAL A O 1
ATOM 2272 N N . ILE A 1 296 ? -16.517 -3.499 28.249 1.00 98.50 296 ILE A N 1
ATOM 2273 C CA . ILE A 1 296 ? -16.326 -2.562 29.357 1.00 98.50 296 ILE A CA 1
ATOM 2274 C C . ILE A 1 296 ? -15.839 -3.324 30.588 1.00 98.50 296 ILE A C 1
ATOM 2276 O O . ILE A 1 296 ? -16.449 -4.320 30.965 1.00 98.50 296 ILE A O 1
ATOM 2280 N N . ALA A 1 297 ? -14.800 -2.837 31.261 1.00 98.06 297 ALA A N 1
ATOM 2281 C CA . ALA A 1 297 ? -14.367 -3.332 32.567 1.00 98.06 297 ALA A CA 1
ATOM 2282 C C . ALA A 1 297 ? -14.273 -2.185 33.576 1.00 98.06 297 ALA A C 1
ATOM 2284 O O . ALA A 1 297 ? -14.131 -1.016 33.215 1.00 98.06 297 ALA A O 1
ATOM 2285 N N . LYS A 1 298 ? -14.323 -2.517 34.867 1.00 97.00 298 LYS A N 1
ATOM 2286 C CA . LYS A 1 298 ? -14.028 -1.562 35.941 1.00 97.00 298 LYS A CA 1
ATOM 2287 C C . LYS A 1 298 ? -12.663 -0.900 35.685 1.00 97.00 298 LYS A C 1
ATOM 2289 O O . LYS A 1 298 ? -11.752 -1.552 35.177 1.00 97.00 298 LYS A O 1
ATOM 2294 N N . GLY A 1 299 ? -12.523 0.382 36.030 1.00 93.75 299 GLY A N 1
ATOM 2295 C CA . GLY A 1 299 ? -11.252 1.098 35.880 1.00 93.75 299 GLY A CA 1
ATOM 2296 C C . GLY A 1 299 ? -10.078 0.331 36.506 1.00 93.75 299 GLY A C 1
ATOM 2297 O O . GLY A 1 299 ? -10.251 -0.354 37.516 1.00 93.75 299 GLY A O 1
ATOM 2298 N N . PHE A 1 300 ? -8.903 0.449 35.889 1.00 94.38 300 PHE A N 1
ATOM 2299 C CA . PHE A 1 300 ? -7.662 -0.289 36.163 1.00 94.38 300 PHE A CA 1
ATOM 2300 C C . PHE A 1 300 ? -7.680 -1.786 35.794 1.00 94.38 300 PHE A C 1
ATOM 2302 O O . PHE A 1 300 ? -6.692 -2.490 36.006 1.00 94.38 300 PHE A O 1
ATOM 2309 N N . ASN A 1 301 ? -8.767 -2.290 35.197 1.00 96.31 301 ASN A N 1
ATOM 2310 C CA . ASN A 1 301 ? -8.858 -3.655 34.669 1.00 96.31 301 ASN A CA 1
ATOM 2311 C C . ASN A 1 301 ? -8.821 -3.705 33.128 1.00 96.31 301 ASN A C 1
ATOM 2313 O O . ASN A 1 301 ? -9.400 -4.599 32.516 1.00 96.31 301 ASN A O 1
ATOM 2317 N N . ASP A 1 302 ? -8.103 -2.776 32.490 1.00 96.19 302 ASP A N 1
ATOM 2318 C CA . ASP A 1 302 ? -7.988 -2.637 31.029 1.00 96.19 302 ASP A CA 1
ATOM 2319 C C . ASP A 1 302 ? -7.536 -3.945 30.344 1.00 96.19 302 ASP A C 1
ATOM 2321 O O . ASP A 1 302 ? -8.094 -4.315 29.305 1.00 96.19 302 ASP A O 1
ATOM 2325 N N . HIS A 1 303 ? -6.620 -4.698 30.976 1.00 96.88 303 HIS A N 1
ATOM 2326 C CA . HIS A 1 303 ? -6.179 -6.034 30.542 1.00 96.88 303 HIS A CA 1
ATOM 2327 C C . HIS A 1 303 ? -7.332 -7.023 30.276 1.00 96.88 303 HIS A C 1
ATOM 2329 O O . HIS A 1 303 ? -7.226 -7.811 29.338 1.00 96.88 303 HIS A O 1
ATOM 2335 N N . LEU A 1 304 ? -8.454 -6.953 31.014 1.00 98.12 304 LEU A N 1
ATOM 2336 C CA . LEU A 1 304 ? -9.627 -7.805 30.769 1.00 98.12 304 LEU A CA 1
ATOM 2337 C C . LEU A 1 304 ? -10.270 -7.491 29.417 1.00 98.12 304 LEU A C 1
ATOM 2339 O O . LEU A 1 304 ? -10.534 -8.395 28.628 1.00 98.12 304 LEU A O 1
ATOM 2343 N N . THR A 1 305 ? -10.504 -6.206 29.131 1.00 98.06 305 THR A N 1
ATOM 2344 C CA . THR A 1 305 ? -11.149 -5.792 27.873 1.00 98.06 305 THR A CA 1
ATOM 2345 C C . THR A 1 305 ? -10.282 -6.122 26.662 1.00 98.06 305 THR A C 1
ATOM 2347 O O . THR A 1 305 ? -10.806 -6.528 25.628 1.00 98.06 305 THR A O 1
ATOM 2350 N N . ILE A 1 306 ? -8.958 -6.015 26.813 1.00 98.19 306 ILE A N 1
ATOM 2351 C CA . ILE A 1 306 ? -7.994 -6.334 25.760 1.00 98.19 306 ILE A CA 1
ATOM 2352 C C . ILE A 1 306 ? -7.906 -7.848 25.547 1.00 98.19 306 ILE A C 1
ATOM 2354 O O . ILE A 1 306 ? -7.923 -8.286 24.404 1.00 98.19 306 ILE A O 1
ATOM 2358 N N . ALA A 1 307 ? -7.873 -8.654 26.612 1.00 98.31 307 ALA A N 1
ATOM 2359 C CA . ALA A 1 307 ? -7.857 -10.112 26.486 1.00 98.31 307 ALA A CA 1
ATOM 2360 C C . ALA A 1 307 ? -9.130 -10.648 25.812 1.00 98.31 307 ALA A C 1
ATOM 2362 O O . ALA A 1 307 ? -9.064 -11.534 24.962 1.00 98.31 307 ALA A O 1
ATOM 2363 N N . VAL A 1 308 ? -10.294 -10.076 26.142 1.00 98.50 308 VAL A N 1
ATOM 2364 C CA . VAL A 1 308 ? -11.540 -10.386 25.431 1.00 98.50 308 VAL A CA 1
ATOM 2365 C C . VAL A 1 308 ? -11.440 -9.942 23.970 1.00 98.50 308 VAL A C 1
ATOM 2367 O O . VAL A 1 308 ? -11.801 -10.713 23.091 1.00 98.50 308 VAL A O 1
ATOM 2370 N N . ALA A 1 309 ? -10.914 -8.749 23.679 1.00 98.44 309 ALA A N 1
ATOM 2371 C CA . ALA A 1 309 ? -10.737 -8.281 22.303 1.00 98.44 309 ALA A CA 1
ATOM 2372 C C . ALA A 1 309 ? -9.827 -9.198 21.466 1.00 98.44 309 ALA A C 1
ATOM 2374 O O . ALA A 1 309 ? -10.179 -9.502 20.329 1.00 98.44 309 ALA A O 1
ATOM 2375 N N . GLU A 1 310 ? -8.712 -9.676 22.027 1.00 97.69 310 GLU A N 1
ATOM 2376 C CA . GLU A 1 310 ? -7.804 -10.646 21.390 1.00 97.69 310 GLU A CA 1
ATOM 2377 C C . GLU A 1 310 ? -8.527 -11.969 21.070 1.00 97.69 310 GLU A C 1
ATOM 2379 O O . GLU A 1 310 ? -8.377 -12.521 19.979 1.00 97.69 310 GLU A O 1
ATOM 2384 N N . GLU A 1 311 ? -9.370 -12.465 21.977 1.00 97.88 311 GLU A N 1
ATOM 2385 C CA . GLU A 1 311 ? -10.155 -13.682 21.739 1.00 97.88 311 GLU A CA 1
ATOM 2386 C C . GLU A 1 311 ? -11.261 -13.485 20.695 1.00 97.88 311 GLU A C 1
ATOM 2388 O O . GLU A 1 311 ? -11.491 -14.351 19.847 1.00 97.88 311 GLU A O 1
ATOM 2393 N N . LEU A 1 312 ? -11.957 -12.348 20.736 1.00 97.62 312 LEU A N 1
ATOM 2394 C CA . LEU A 1 312 ? -12.994 -12.035 19.757 1.00 97.62 312 LEU A CA 1
ATOM 2395 C C . LEU A 1 312 ? -12.395 -11.800 18.369 1.00 97.62 312 LEU A C 1
ATOM 2397 O O . LEU A 1 312 ? -12.979 -12.241 17.383 1.00 97.62 312 LEU A O 1
ATOM 2401 N N . GLU A 1 313 ? -11.214 -11.191 18.277 1.00 96.25 313 GLU A N 1
ATOM 2402 C CA . GLU A 1 313 ? -10.449 -11.123 17.033 1.00 96.25 313 GLU A CA 1
ATOM 2403 C C . GLU A 1 313 ? -10.160 -12.523 16.488 1.00 96.25 313 GLU A C 1
ATOM 2405 O O . GLU A 1 313 ? -10.462 -12.811 15.331 1.00 96.25 313 GLU A O 1
ATOM 2410 N N . ARG A 1 314 ? -9.640 -13.415 17.338 1.00 90.75 314 ARG A N 1
ATOM 2411 C CA . ARG A 1 314 ? -9.309 -14.794 16.966 1.00 90.75 314 ARG A CA 1
ATOM 2412 C C . ARG A 1 314 ? -10.524 -15.576 16.460 1.00 90.75 314 ARG A C 1
ATOM 2414 O O . ARG A 1 314 ? -10.388 -16.367 15.530 1.00 90.75 314 ARG A O 1
ATOM 2421 N N . HIS A 1 315 ? -11.695 -15.385 17.069 1.00 93.38 315 HIS A N 1
ATOM 2422 C CA . HIS A 1 315 ? -12.911 -16.121 16.712 1.00 93.38 315 HIS A CA 1
ATOM 2423 C C . HIS A 1 315 ? -13.685 -15.502 15.537 1.00 93.38 315 HIS A C 1
ATOM 2425 O O . HIS A 1 315 ? -14.121 -16.223 14.642 1.00 93.38 315 HIS A O 1
ATOM 2431 N N . PHE A 1 316 ? -13.868 -14.178 15.532 1.00 90.31 316 PHE A N 1
ATOM 2432 C CA . PHE A 1 316 ? -14.715 -13.464 14.565 1.00 90.31 316 PHE A CA 1
ATOM 2433 C C . PHE A 1 316 ? -13.932 -12.838 13.399 1.00 90.31 316 PHE A C 1
ATOM 2435 O O . PHE A 1 316 ? -14.535 -12.406 12.418 1.00 90.31 316 PHE A O 1
ATOM 2442 N N . GLY A 1 317 ? -12.601 -12.792 13.477 1.00 82.56 317 GLY A N 1
ATOM 2443 C CA . GLY A 1 317 ? -11.712 -12.274 12.433 1.00 82.56 317 GLY A CA 1
ATOM 2444 C C . GLY A 1 317 ? -11.373 -10.785 12.544 1.00 82.56 317 GLY A C 1
ATOM 2445 O O . GLY A 1 317 ? -10.544 -10.309 11.774 1.00 82.56 317 GLY A O 1
ATOM 2446 N N . GLY A 1 318 ? -11.975 -10.049 13.485 1.00 91.81 318 GLY A N 1
ATOM 2447 C CA . GLY A 1 318 ? -11.583 -8.675 13.804 1.00 91.81 318 GLY A CA 1
ATOM 2448 C C . GLY A 1 318 ? -11.745 -7.679 12.648 1.00 91.81 318 GLY A C 1
ATOM 2449 O O . GLY A 1 318 ? -12.805 -7.581 12.017 1.00 91.81 318 GLY A O 1
ATOM 2450 N N . TRP A 1 319 ? -10.690 -6.895 12.405 1.00 90.88 319 TRP A N 1
ATOM 2451 C CA . TRP A 1 319 ? -10.641 -5.905 11.330 1.00 90.88 319 TRP A CA 1
ATOM 2452 C C . TRP A 1 319 ? -10.645 -6.568 9.948 1.00 90.88 319 TRP A C 1
ATOM 2454 O O . TRP A 1 319 ? -9.880 -7.486 9.661 1.00 90.88 319 TRP A O 1
ATOM 2464 N N . VAL A 1 320 ? -11.461 -6.025 9.040 1.00 83.69 320 VAL A N 1
ATOM 2465 C CA . VAL A 1 320 ? -11.490 -6.424 7.629 1.00 83.69 320 VAL A CA 1
ATOM 2466 C C . VAL A 1 320 ? -11.114 -5.219 6.766 1.00 83.69 320 VAL A C 1
ATOM 2468 O O . VAL A 1 320 ? -11.771 -4.179 6.872 1.00 83.69 320 VAL A O 1
ATOM 2471 N N . PRO A 1 321 ? -10.114 -5.324 5.868 1.00 75.25 321 PRO A N 1
ATOM 2472 C CA . PRO A 1 321 ? -9.710 -4.199 5.037 1.00 75.25 321 PRO A CA 1
ATOM 2473 C C . PRO A 1 321 ? -10.881 -3.694 4.174 1.00 75.25 321 PRO A C 1
ATOM 2475 O O . PRO A 1 321 ? -11.473 -4.478 3.420 1.00 75.25 321 PRO A O 1
ATOM 2478 N N . PRO A 1 322 ? -11.182 -2.379 4.196 1.00 62.75 322 PRO A N 1
ATOM 2479 C CA . PRO A 1 322 ? -12.252 -1.777 3.403 1.00 62.75 322 PRO A CA 1
ATOM 2480 C C . PRO A 1 322 ? -11.935 -1.849 1.904 1.00 62.75 322 PRO A C 1
ATOM 2482 O O . PRO A 1 322 ? -12.829 -1.829 1.058 1.00 62.75 322 PRO A O 1
ATOM 2485 N N . THR A 1 323 ? -10.651 -1.973 1.561 1.00 51.84 323 THR A N 1
ATOM 2486 C CA . THR A 1 323 ? -10.175 -2.244 0.210 1.00 51.84 323 THR A CA 1
ATOM 2487 C C . THR A 1 323 ? -9.428 -3.568 0.188 1.00 51.84 323 THR A C 1
ATOM 2489 O O . THR A 1 323 ? -8.265 -3.639 0.576 1.00 51.84 323 THR A O 1
ATOM 2492 N N . ARG A 1 324 ? -10.074 -4.614 -0.340 1.00 55.91 324 ARG A N 1
ATOM 2493 C CA . ARG A 1 324 ? -9.342 -5.753 -0.915 1.00 55.91 324 ARG A CA 1
ATOM 2494 C C . ARG A 1 324 ? -8.494 -5.249 -2.084 1.00 55.91 324 ARG A C 1
ATOM 2496 O O . ARG A 1 324 ? -8.728 -4.143 -2.577 1.00 55.91 324 ARG A O 1
ATOM 2503 N N . ILE A 1 325 ? -7.567 -6.067 -2.572 1.00 52.19 325 ILE A N 1
ATOM 2504 C CA . ILE A 1 325 ? -7.023 -5.918 -3.928 1.00 52.19 325 ILE A CA 1
ATOM 2505 C C . ILE A 1 325 ? -8.211 -5.747 -4.868 1.00 52.19 325 ILE A C 1
ATOM 2507 O O . ILE A 1 325 ? -8.977 -6.676 -5.124 1.00 52.19 325 ILE A O 1
ATOM 2511 N N . ASN A 1 326 ? -8.438 -4.508 -5.275 1.00 63.44 326 ASN A N 1
ATOM 2512 C CA . ASN A 1 326 ? -9.672 -4.138 -5.917 1.00 63.44 326 ASN A CA 1
ATOM 2513 C C . ASN A 1 326 ? -9.378 -4.038 -7.399 1.00 63.44 326 ASN A C 1
ATOM 2515 O O . ASN A 1 326 ? -8.934 -2.994 -7.872 1.00 63.44 326 ASN A O 1
ATOM 2519 N N . LEU A 1 327 ? -9.657 -5.114 -8.131 1.00 76.62 327 LEU A N 1
ATOM 2520 C CA . LEU A 1 327 ? -9.599 -5.099 -9.591 1.00 76.62 327 LEU A CA 1
ATOM 2521 C C . LEU A 1 327 ? -10.484 -3.981 -10.169 1.00 76.62 327 LEU A C 1
ATOM 2523 O O . LEU A 1 327 ? -10.200 -3.498 -11.261 1.00 76.62 327 LEU A O 1
ATOM 2527 N N . ASN A 1 328 ? -11.485 -3.477 -9.425 1.00 75.81 328 ASN A N 1
ATOM 2528 C CA . ASN A 1 328 ? -12.230 -2.293 -9.845 1.00 75.81 328 ASN A CA 1
ATOM 2529 C C . ASN A 1 328 ? -11.349 -1.050 -9.926 1.00 75.81 328 ASN A C 1
ATOM 2531 O O . ASN A 1 328 ? -11.609 -0.253 -10.806 1.00 75.81 328 ASN A O 1
ATOM 2535 N N . ARG A 1 329 ? -10.298 -0.881 -9.106 1.00 77.94 329 ARG A N 1
ATOM 2536 C CA . ARG A 1 329 ? -9.362 0.249 -9.274 1.00 77.94 329 ARG A CA 1
ATOM 2537 C C . ARG A 1 329 ? -8.662 0.192 -10.624 1.00 77.94 329 ARG A C 1
ATOM 2539 O O . ARG A 1 329 ? -8.556 1.220 -11.285 1.00 77.94 329 ARG A O 1
ATOM 2546 N N . ILE A 1 330 ? -8.245 -1.002 -11.053 1.00 87.62 330 ILE A N 1
ATOM 2547 C CA . ILE A 1 330 ? -7.693 -1.195 -12.398 1.00 87.62 330 ILE A CA 1
ATOM 2548 C C . ILE A 1 330 ? -8.761 -0.843 -13.438 1.00 87.62 330 ILE A C 1
ATOM 2550 O O . ILE A 1 330 ? -8.511 -0.012 -14.303 1.00 87.62 330 ILE A O 1
ATOM 2554 N N . LYS A 1 331 ? -9.976 -1.392 -13.314 1.00 87.12 331 LYS A N 1
ATOM 2555 C CA . LYS A 1 331 ? -11.073 -1.155 -14.270 1.00 87.12 331 LYS A CA 1
ATOM 2556 C C . LYS A 1 331 ? -11.502 0.315 -14.352 1.00 87.12 331 LYS A C 1
ATOM 2558 O O . LYS A 1 331 ? -11.756 0.804 -15.445 1.00 87.12 331 LYS A O 1
ATOM 2563 N N . THR A 1 332 ? -11.568 1.030 -13.229 1.00 83.88 332 THR A N 1
ATOM 2564 C CA . THR A 1 332 ? -11.951 2.449 -13.182 1.00 83.88 332 THR A CA 1
ATOM 2565 C C . THR A 1 332 ? -10.816 3.361 -13.617 1.00 83.88 332 THR A C 1
ATOM 2567 O O . THR A 1 332 ? -11.075 4.396 -14.216 1.00 83.88 332 THR A O 1
ATOM 2570 N N . GLY A 1 333 ? -9.564 3.001 -13.318 1.00 85.31 333 GLY A N 1
ATOM 2571 C CA . GLY A 1 333 ? -8.388 3.777 -13.707 1.00 85.31 333 GLY A CA 1
ATOM 2572 C C . GLY A 1 333 ? -8.017 3.597 -15.177 1.00 85.31 333 GLY A C 1
ATOM 2573 O O . GLY A 1 333 ? -7.560 4.546 -15.810 1.00 85.31 333 GLY A O 1
ATOM 2574 N N . GLN A 1 334 ? -8.256 2.413 -15.748 1.00 91.56 334 GLN A N 1
ATOM 2575 C CA . GLN A 1 334 ? -7.830 2.053 -17.100 1.00 91.56 334 GLN A CA 1
ATOM 2576 C C . GLN A 1 334 ? -8.274 3.052 -18.187 1.00 91.56 334 GLN A C 1
ATOM 2578 O O . GLN A 1 334 ? -7.417 3.427 -18.984 1.00 91.56 334 GLN A O 1
ATOM 2583 N N . PRO A 1 335 ? -9.519 3.572 -18.223 1.00 93.06 335 PRO A N 1
ATOM 2584 C CA . PRO A 1 335 ? -9.904 4.613 -19.185 1.00 93.06 335 PRO A CA 1
ATOM 2585 C C . PRO A 1 335 ? -9.091 5.913 -19.074 1.00 93.06 335 PRO A C 1
ATOM 2587 O O . PRO A 1 335 ? -9.043 6.700 -20.018 1.00 93.06 335 PRO A O 1
ATOM 2590 N N . HIS A 1 336 ? -8.461 6.172 -17.925 1.00 91.19 336 HIS A N 1
ATOM 2591 C CA . HIS A 1 336 ? -7.644 7.363 -17.710 1.00 91.19 336 HIS A CA 1
ATOM 2592 C C . HIS A 1 336 ? -6.182 7.164 -18.097 1.00 91.19 336 HIS A C 1
ATOM 2594 O O . HIS A 1 336 ? -5.583 8.109 -18.605 1.00 91.19 336 HIS A O 1
ATOM 2600 N N . ILE A 1 337 ? -5.634 5.968 -17.873 1.00 95.75 337 ILE A N 1
ATOM 2601 C CA . ILE A 1 337 ? -4.201 5.701 -18.041 1.00 95.75 337 ILE A CA 1
ATOM 2602 C C . ILE A 1 337 ? -3.856 4.818 -19.236 1.00 95.75 337 ILE A C 1
ATOM 2604 O O . ILE A 1 337 ? -2.715 4.849 -19.678 1.00 95.75 337 ILE A O 1
ATOM 2608 N N . ASN A 1 338 ? -4.805 4.041 -19.762 1.00 97.62 338 ASN A N 1
ATOM 2609 C CA . ASN A 1 338 ? -4.609 3.091 -20.860 1.00 97.62 338 ASN A CA 1
ATOM 2610 C C . ASN A 1 338 ? -3.324 2.246 -20.700 1.00 97.62 338 ASN A C 1
ATOM 2612 O O . ASN A 1 338 ? -2.418 2.255 -21.538 1.00 97.62 338 ASN A O 1
ATOM 2616 N N . ALA A 1 339 ? -3.207 1.581 -19.550 1.00 97.69 339 ALA A N 1
ATOM 2617 C CA . ALA A 1 339 ? -2.007 0.851 -19.155 1.00 97.69 339 ALA A CA 1
ATOM 2618 C C . ALA A 1 339 ? -2.118 -0.660 -19.382 1.00 97.69 339 ALA A C 1
ATOM 2620 O O . ALA A 1 339 ? -1.101 -1.296 -19.619 1.00 97.69 339 ALA A O 1
ATOM 2621 N N . VAL A 1 340 ? -3.316 -1.242 -19.308 1.00 98.06 340 VAL A N 1
ATOM 2622 C CA . VAL A 1 340 ? -3.565 -2.687 -19.456 1.00 98.06 340 VAL A CA 1
ATOM 2623 C C . VAL A 1 340 ? -3.831 -3.069 -20.916 1.00 98.06 340 VAL A C 1
ATOM 2625 O O . VAL A 1 340 ? -4.596 -2.379 -21.586 1.00 98.06 340 VAL A O 1
ATOM 2628 N N . ILE A 1 341 ? -3.238 -4.174 -21.387 1.00 97.62 341 ILE A N 1
ATOM 2629 C CA . ILE A 1 341 ? -3.429 -4.712 -22.753 1.00 97.62 341 ILE A CA 1
ATOM 2630 C C . ILE A 1 341 ? -4.071 -6.107 -22.788 1.00 97.62 341 ILE A C 1
ATOM 2632 O O . ILE A 1 341 ? -4.663 -6.481 -23.795 1.00 97.62 341 ILE A O 1
ATOM 2636 N N . ASP A 1 342 ? -3.944 -6.873 -21.703 1.00 98.00 342 ASP A N 1
ATOM 2637 C CA . ASP A 1 342 ? -4.560 -8.190 -21.511 1.00 98.00 342 ASP A CA 1
ATOM 2638 C C . ASP A 1 342 ? -4.791 -8.415 -20.015 1.00 98.00 342 ASP A C 1
ATOM 2640 O O . ASP A 1 342 ? -4.057 -7.870 -19.184 1.00 98.00 342 ASP A O 1
ATOM 2644 N N . GLU A 1 343 ? -5.783 -9.214 -19.649 1.00 95.38 343 GLU A N 1
ATOM 2645 C CA . GLU A 1 343 ? -6.206 -9.393 -18.258 1.00 95.38 343 GLU A CA 1
ATOM 2646 C C . GLU A 1 343 ? -6.556 -10.849 -17.928 1.00 95.38 343 GLU A C 1
ATOM 2648 O O . GLU A 1 343 ? -6.852 -11.655 -18.808 1.00 95.38 343 GLU A O 1
ATOM 2653 N N . ARG A 1 344 ? -6.459 -11.203 -16.640 1.00 94.94 344 ARG A N 1
ATOM 2654 C CA . ARG A 1 344 ? -6.864 -12.514 -16.102 1.00 94.94 344 ARG A CA 1
ATOM 2655 C C . ARG A 1 344 ? -7.588 -12.389 -14.764 1.00 94.94 344 ARG A C 1
ATOM 2657 O O . ARG A 1 344 ? -7.354 -13.165 -13.842 1.00 94.94 344 ARG A O 1
ATOM 2664 N N . TYR A 1 345 ? -8.433 -11.377 -14.632 1.00 92.19 345 TYR A N 1
ATOM 2665 C CA . TYR A 1 345 ? -9.120 -10.987 -13.406 1.00 92.19 345 TYR A CA 1
ATOM 2666 C C . TYR A 1 345 ? -9.930 -12.118 -12.783 1.00 92.19 345 TYR A C 1
ATOM 2668 O O . TYR A 1 345 ? -9.872 -12.295 -11.570 1.00 92.19 345 TYR A O 1
ATOM 2676 N N . GLU A 1 346 ? -10.657 -12.893 -13.585 1.00 90.00 346 GLU A N 1
ATOM 2677 C CA . GLU A 1 346 ? -11.461 -14.014 -13.085 1.00 90.00 346 GLU A CA 1
ATOM 2678 C C . GLU A 1 346 ? -10.575 -15.095 -12.458 1.00 90.00 346 GLU A C 1
ATOM 2680 O O . GLU A 1 346 ? -10.744 -15.422 -11.284 1.00 90.00 346 GLU A O 1
ATOM 2685 N N . LEU A 1 347 ? -9.548 -15.543 -13.188 1.00 93.44 347 LEU A N 1
ATOM 2686 C CA . LEU A 1 347 ? -8.565 -16.510 -12.689 1.00 93.44 347 LEU A CA 1
ATOM 2687 C C . LEU A 1 347 ? -7.807 -15.983 -11.465 1.00 93.44 347 LEU A C 1
ATOM 2689 O O . LEU A 1 347 ? -7.562 -16.730 -10.525 1.00 93.44 347 LEU A O 1
ATOM 2693 N N . ALA A 1 348 ? -7.457 -14.696 -11.442 1.00 91.69 348 ALA A N 1
ATOM 2694 C CA . ALA A 1 348 ? -6.791 -14.083 -10.297 1.00 91.69 348 ALA A CA 1
ATOM 2695 C C . ALA A 1 348 ? -7.688 -14.070 -9.046 1.00 91.69 348 ALA A C 1
ATOM 2697 O O . ALA A 1 348 ? -7.201 -14.263 -7.934 1.00 91.69 348 ALA A O 1
ATOM 2698 N N . VAL A 1 349 ? -9.001 -13.869 -9.208 1.00 84.50 349 VAL A N 1
ATOM 2699 C CA . VAL A 1 349 ? -9.971 -13.968 -8.105 1.00 84.50 349 VAL A CA 1
ATOM 2700 C C . VAL A 1 349 ? -10.122 -15.412 -7.630 1.00 84.50 349 VAL A C 1
ATOM 2702 O O . VAL A 1 349 ? -10.271 -15.638 -6.431 1.00 84.50 349 VAL A O 1
ATOM 2705 N N . GLU A 1 350 ? -10.087 -16.391 -8.531 1.00 88.00 350 GLU A N 1
ATOM 2706 C CA . GLU A 1 350 ? -10.096 -17.812 -8.167 1.00 88.00 350 GLU A CA 1
ATOM 2707 C C . GLU A 1 350 ? -8.835 -18.213 -7.394 1.00 88.00 350 GLU A C 1
ATOM 2709 O O . GLU A 1 350 ? -8.948 -18.809 -6.323 1.00 88.00 350 GLU A O 1
ATOM 2714 N N . GLU A 1 351 ? -7.654 -17.812 -7.869 1.00 90.94 351 GLU A N 1
ATOM 2715 C CA . GLU A 1 351 ? -6.379 -18.009 -7.168 1.00 90.94 351 GLU A CA 1
ATOM 2716 C C . GLU A 1 351 ? -6.403 -17.340 -5.783 1.00 90.94 351 GLU A C 1
ATOM 2718 O O . GLU A 1 351 ? -5.995 -17.952 -4.798 1.00 90.94 351 GLU A O 1
ATOM 2723 N N . ALA A 1 352 ? -6.951 -16.125 -5.669 1.00 84.50 352 ALA A N 1
ATOM 2724 C CA . ALA A 1 352 ? -7.085 -15.435 -4.386 1.00 84.50 352 ALA A CA 1
ATOM 2725 C C . ALA A 1 352 ? -8.036 -16.162 -3.418 1.00 84.50 352 ALA A C 1
ATOM 2727 O O . ALA A 1 352 ? -7.727 -16.293 -2.238 1.00 84.50 352 ALA A O 1
ATOM 2728 N N . LYS A 1 353 ? -9.168 -16.692 -3.904 1.00 80.25 353 LYS A N 1
ATOM 2729 C CA . LYS A 1 353 ? -10.072 -17.518 -3.082 1.00 80.25 353 LYS A CA 1
ATOM 2730 C C . LYS A 1 353 ? -9.392 -18.795 -2.598 1.00 80.25 353 LYS A C 1
ATOM 2732 O O . LYS A 1 353 ? -9.677 -19.256 -1.498 1.00 80.25 353 LYS A O 1
ATOM 2737 N N . GLU A 1 354 ? -8.531 -19.392 -3.414 1.00 87.06 354 GLU A N 1
ATOM 2738 C CA . GLU A 1 354 ? -7.768 -20.569 -3.006 1.00 87.06 354 GLU A CA 1
ATOM 2739 C C . GLU A 1 354 ? -6.717 -20.219 -1.946 1.00 87.06 354 GLU A C 1
ATOM 2741 O O . GLU A 1 354 ? -6.551 -20.954 -0.974 1.00 87.06 354 GLU A O 1
ATOM 2746 N N . VAL A 1 355 ? -6.077 -19.054 -2.064 1.00 84.69 355 VAL A N 1
ATOM 2747 C CA . VAL A 1 355 ? -5.224 -18.503 -1.004 1.00 84.69 355 VAL A CA 1
ATOM 2748 C C . VAL A 1 355 ? -6.010 -18.319 0.299 1.00 84.69 355 VAL A C 1
ATOM 2750 O O . VAL A 1 355 ? -5.553 -18.804 1.332 1.00 84.69 355 VAL A O 1
ATOM 2753 N N . ASP A 1 356 ? -7.207 -17.719 0.263 1.00 77.50 356 ASP A N 1
ATOM 2754 C CA . ASP A 1 356 ? -8.060 -17.538 1.452 1.00 77.50 356 ASP A CA 1
ATOM 2755 C C . ASP A 1 356 ? -8.368 -18.880 2.149 1.00 77.50 356 ASP A C 1
ATOM 2757 O O . ASP A 1 356 ? -8.332 -18.974 3.380 1.00 77.50 356 ASP A O 1
ATOM 2761 N N . LYS A 1 357 ? -8.634 -19.943 1.374 1.00 77.69 357 LYS A N 1
ATOM 2762 C CA . LYS A 1 357 ? -8.844 -21.296 1.918 1.00 77.69 357 LYS A CA 1
ATOM 2763 C C . LYS A 1 357 ? -7.586 -21.844 2.585 1.00 77.69 357 LYS A C 1
ATOM 2765 O O . LYS A 1 357 ? -7.681 -22.357 3.696 1.00 77.69 357 LYS A O 1
ATOM 2770 N N . ARG A 1 358 ? -6.425 -21.737 1.928 1.00 86.25 358 ARG A N 1
ATOM 2771 C CA . ARG A 1 358 ? -5.137 -22.215 2.461 1.00 86.25 358 ARG A CA 1
ATOM 2772 C C . ARG A 1 358 ? -4.776 -21.511 3.765 1.00 86.25 358 ARG A C 1
ATOM 2774 O O . ARG A 1 358 ? -4.440 -22.182 4.734 1.00 86.25 358 ARG A O 1
ATOM 2781 N N . VAL A 1 359 ? -4.921 -20.186 3.802 1.00 74.50 359 VAL A N 1
ATOM 2782 C CA . VAL A 1 359 ? -4.674 -19.372 5.000 1.00 74.50 359 VAL A CA 1
ATOM 2783 C C . VAL A 1 359 ? -5.596 -19.798 6.136 1.00 74.50 359 VAL A C 1
ATOM 2785 O O . VAL A 1 359 ? -5.124 -20.106 7.224 1.00 74.50 359 VAL A O 1
ATOM 2788 N N . THR A 1 360 ? -6.902 -19.880 5.874 1.00 69.88 360 THR A N 1
ATOM 2789 C CA . THR A 1 360 ? -7.887 -20.287 6.886 1.00 69.88 360 THR A CA 1
ATOM 2790 C C . THR A 1 360 ? -7.592 -21.687 7.428 1.00 69.88 360 THR A C 1
ATOM 2792 O O . THR A 1 360 ? -7.664 -21.909 8.632 1.00 69.88 360 THR A O 1
ATOM 2795 N N . HIS A 1 361 ? -7.252 -22.629 6.546 1.00 74.69 361 HIS A N 1
ATOM 2796 C CA . HIS A 1 361 ? -6.971 -24.013 6.913 1.00 74.69 361 HIS A CA 1
ATOM 2797 C C . HIS A 1 361 ? -5.727 -24.145 7.800 1.00 74.69 361 HIS A C 1
ATOM 2799 O O . HIS A 1 361 ? -5.793 -24.806 8.835 1.00 74.69 361 HIS A O 1
ATOM 2805 N N . GLU A 1 362 ? -4.616 -23.509 7.424 1.00 81.00 362 GLU A N 1
ATOM 2806 C CA . GLU A 1 362 ? -3.350 -23.611 8.162 1.00 81.00 362 GLU A CA 1
ATOM 2807 C C . GLU A 1 362 ? -3.394 -22.823 9.484 1.00 81.00 362 GLU A C 1
ATOM 2809 O O . GLU A 1 362 ? -2.922 -23.314 10.506 1.00 81.00 362 GLU A O 1
ATOM 2814 N N . LEU A 1 363 ? -4.074 -21.667 9.530 1.00 70.75 363 LEU A N 1
ATOM 2815 C CA . LEU A 1 363 ? -4.281 -20.914 10.780 1.00 70.75 363 LEU A CA 1
ATOM 2816 C C . LEU A 1 363 ? -5.153 -21.655 11.810 1.00 70.75 363 LEU A C 1
ATOM 2818 O O . LEU A 1 363 ? -5.087 -21.353 12.999 1.00 70.75 363 LEU A O 1
ATOM 2822 N N . GLN A 1 364 ? -5.944 -22.642 11.383 1.00 72.50 364 GLN A N 1
ATOM 2823 C CA . GLN A 1 364 ? -6.675 -23.547 12.278 1.00 72.50 364 GLN A CA 1
ATOM 2824 C C . GLN A 1 364 ? -5.793 -24.670 12.859 1.00 72.50 364 GLN A C 1
ATOM 2826 O O . GLN A 1 364 ? -6.299 -25.522 13.586 1.00 72.50 364 GLN A O 1
ATOM 2831 N N . GLY A 1 365 ? -4.489 -24.678 12.559 1.00 77.62 365 GLY A N 1
ATOM 2832 C CA . GLY A 1 365 ? -3.529 -25.671 13.042 1.00 77.62 365 GLY A CA 1
ATOM 2833 C C . GLY A 1 365 ? -3.464 -26.946 12.199 1.00 77.62 365 GLY A C 1
ATOM 2834 O O . GLY A 1 365 ? -2.931 -27.950 12.665 1.00 77.62 365 GLY A O 1
ATOM 2835 N N . ASN A 1 366 ? -4.019 -26.931 10.983 1.00 82.56 366 ASN A N 1
ATOM 2836 C CA . ASN A 1 366 ? -3.944 -28.067 10.067 1.00 82.56 366 ASN A CA 1
ATOM 2837 C C . ASN A 1 366 ? -2.674 -28.015 9.202 1.00 82.56 366 ASN A C 1
ATOM 2839 O O . ASN A 1 366 ? -2.118 -26.946 8.954 1.00 82.56 366 ASN A O 1
ATOM 2843 N N . GLU A 1 367 ? -2.263 -29.173 8.686 1.00 91.94 367 GLU A N 1
ATOM 2844 C CA . GLU A 1 367 ? -1.157 -29.283 7.727 1.00 91.94 367 GLU A CA 1
ATOM 2845 C C . GLU A 1 367 ? -1.459 -28.551 6.399 1.00 91.94 367 GLU A C 1
ATOM 2847 O O . GLU A 1 367 ? -2.621 -28.468 5.986 1.00 91.94 367 GLU A O 1
ATOM 2852 N N . PRO A 1 368 ? -0.443 -28.049 5.669 1.00 91.56 368 PRO A N 1
ATOM 2853 C CA . PRO A 1 368 ? -0.662 -27.313 4.424 1.00 91.56 368 PRO A CA 1
ATOM 2854 C C . PRO A 1 368 ? -1.383 -28.144 3.347 1.00 91.56 368 PRO A C 1
ATOM 2856 O O . PRO A 1 368 ? -0.882 -29.181 2.910 1.00 91.56 368 PRO A O 1
ATOM 2859 N N . LEU A 1 369 ? -2.513 -27.638 2.828 1.00 85.75 369 LEU A N 1
ATOM 2860 C CA . LEU A 1 369 ? -3.365 -28.337 1.841 1.00 85.75 369 LEU A CA 1
ATOM 2861 C C . LEU A 1 369 ? -2.620 -28.825 0.589 1.00 85.75 369 LEU A C 1
ATOM 2863 O O . LEU A 1 369 ? -2.982 -29.839 -0.002 1.00 85.75 369 LEU A O 1
ATOM 2867 N N . ASN A 1 370 ? -1.605 -28.080 0.156 1.00 88.38 370 ASN A N 1
ATOM 2868 C CA . ASN A 1 370 ? -0.815 -28.363 -1.040 1.00 88.38 370 ASN A CA 1
ATOM 2869 C C . ASN A 1 370 ? 0.647 -28.717 -0.719 1.00 88.38 370 ASN A C 1
ATOM 2871 O O . ASN A 1 370 ? 1.496 -28.637 -1.604 1.00 88.38 370 ASN A O 1
ATOM 2875 N N . GLY A 1 371 ? 0.957 -29.051 0.539 1.00 89.94 371 GLY A N 1
ATOM 2876 C CA . GLY A 1 371 ? 2.320 -29.342 0.995 1.00 89.94 371 GLY A CA 1
ATOM 2877 C C . GLY A 1 371 ? 3.254 -28.125 1.059 1.00 89.94 371 GLY A C 1
ATOM 2878 O O . GLY A 1 371 ? 4.434 -28.288 1.357 1.00 89.94 371 GLY A O 1
ATOM 2879 N N . VAL A 1 372 ? 2.752 -26.912 0.795 1.00 91.25 372 VAL A N 1
ATOM 2880 C CA . VAL A 1 372 ? 3.515 -25.658 0.876 1.00 91.25 372 VAL A CA 1
ATOM 2881 C C . VAL A 1 372 ? 2.872 -24.746 1.915 1.00 91.25 372 VAL A C 1
ATOM 2883 O O . VAL A 1 372 ? 1.788 -24.204 1.684 1.00 91.25 372 VAL A O 1
ATOM 2886 N N . SER A 1 373 ? 3.565 -24.566 3.041 1.00 90.19 373 SER A N 1
ATOM 2887 C CA . SER A 1 373 ? 3.127 -23.696 4.138 1.00 90.19 373 SER A CA 1
ATOM 2888 C C . SER A 1 373 ? 2.968 -22.246 3.682 1.00 90.19 373 SER A C 1
ATOM 2890 O O . SER A 1 373 ? 3.839 -21.711 2.983 1.00 90.19 373 SER A O 1
ATOM 2892 N N . ILE A 1 374 ? 1.902 -21.581 4.136 1.00 84.75 374 ILE A N 1
ATOM 2893 C CA . ILE A 1 374 ? 1.679 -20.147 3.909 1.00 84.75 374 ILE A CA 1
ATOM 2894 C C . ILE A 1 374 ? 2.847 -19.291 4.419 1.00 84.75 374 ILE A C 1
ATOM 2896 O O . ILE A 1 374 ? 3.153 -18.258 3.829 1.00 84.75 374 ILE A O 1
ATOM 2900 N N . HIS A 1 375 ? 3.562 -19.742 5.455 1.00 83.19 375 HIS A N 1
ATOM 2901 C CA . HIS A 1 375 ? 4.692 -19.023 6.049 1.00 83.19 375 HIS A CA 1
ATOM 2902 C C . HIS A 1 375 ? 5.952 -19.026 5.170 1.00 83.19 375 HIS A C 1
ATOM 2904 O O . HIS A 1 375 ? 6.848 -18.208 5.369 1.00 83.19 375 HIS A O 1
ATOM 2910 N N . SER A 1 376 ? 6.021 -19.919 4.177 1.00 88.00 376 SER A N 1
ATOM 2911 C CA . SER A 1 376 ? 7.127 -19.984 3.211 1.00 88.00 376 SER A CA 1
ATOM 2912 C C . SER A 1 376 ? 6.930 -19.077 1.987 1.00 88.00 376 SER A C 1
ATOM 2914 O O . SER A 1 376 ? 7.842 -18.936 1.174 1.00 88.00 376 SER A O 1
ATOM 2916 N N . GLN A 1 377 ? 5.757 -18.447 1.854 1.00 91.69 377 GLN A N 1
ATOM 2917 C CA . GLN A 1 377 ? 5.361 -17.654 0.690 1.00 91.69 377 GLN A CA 1
ATOM 2918 C C . GLN A 1 377 ? 5.292 -16.159 1.047 1.00 91.69 377 GLN A C 1
ATOM 2920 O O . GLN A 1 377 ? 4.243 -15.669 1.466 1.00 91.69 377 GLN A O 1
ATOM 2925 N N . PRO A 1 378 ? 6.390 -15.395 0.882 1.00 88.81 378 PRO A N 1
ATOM 2926 C CA . PRO A 1 378 ? 6.476 -14.016 1.372 1.00 88.81 378 PRO A CA 1
ATOM 2927 C C . PRO A 1 378 ? 5.546 -13.033 0.646 1.00 88.81 378 PRO A C 1
ATOM 2929 O O . PRO A 1 378 ? 5.350 -11.919 1.123 1.00 88.81 378 PRO A O 1
ATOM 2932 N N . LEU A 1 379 ? 4.994 -13.421 -0.506 1.00 91.94 379 LEU A N 1
ATOM 2933 C CA . LEU A 1 379 ? 4.097 -12.615 -1.332 1.00 91.94 379 LEU A CA 1
ATOM 2934 C C . LEU A 1 379 ? 2.719 -13.274 -1.490 1.00 91.94 379 LEU A C 1
ATOM 2936 O O . LEU A 1 379 ? 2.035 -13.026 -2.483 1.00 91.94 379 LEU A O 1
ATOM 2940 N N . LEU A 1 380 ? 2.309 -14.118 -0.537 1.00 90.62 380 LEU A N 1
ATOM 2941 C CA . LEU A 1 380 ? 1.042 -14.841 -0.591 1.00 90.62 380 LEU A CA 1
ATOM 2942 C C . LEU A 1 380 ? -0.151 -13.902 -0.836 1.00 90.62 380 LEU A C 1
ATOM 2944 O O . LEU A 1 380 ? -0.444 -13.013 -0.040 1.00 90.62 380 LEU A O 1
ATOM 2948 N N . GLY A 1 381 ? -0.839 -14.104 -1.961 1.00 86.75 381 GLY A N 1
ATOM 2949 C CA . GLY A 1 381 ? -2.011 -13.321 -2.357 1.00 86.75 381 GLY A CA 1
ATOM 2950 C C . GLY A 1 381 ? -1.700 -11.927 -2.918 1.00 86.75 381 GLY A C 1
ATOM 2951 O O . GLY A 1 381 ? -2.628 -11.204 -3.280 1.00 86.75 381 GLY A O 1
ATOM 2952 N N . ILE A 1 382 ? -0.427 -11.531 -3.029 1.00 90.62 382 ILE A N 1
ATOM 2953 C CA . ILE A 1 382 ? -0.040 -10.212 -3.546 1.00 90.62 382 ILE A CA 1
ATOM 2954 C C . ILE A 1 382 ? -0.197 -10.183 -5.074 1.00 90.62 382 ILE A C 1
ATOM 2956 O O . ILE A 1 382 ? 0.400 -11.002 -5.771 1.00 90.62 382 ILE A O 1
ATOM 2960 N N . PRO A 1 383 ? -0.962 -9.239 -5.644 1.00 93.00 383 PRO A N 1
ATOM 2961 C CA . PRO A 1 383 ? -1.227 -9.185 -7.065 1.00 93.00 383 PRO A CA 1
ATOM 2962 C C . PRO A 1 383 ? -0.106 -8.424 -7.776 1.00 93.00 383 PRO A C 1
ATOM 2964 O O . PRO A 1 383 ? 0.435 -7.452 -7.239 1.00 93.00 383 PRO A O 1
ATOM 2967 N N . PHE A 1 384 ? 0.204 -8.798 -9.014 1.00 96.31 384 PHE A N 1
ATOM 2968 C CA . PHE A 1 384 ? 1.197 -8.075 -9.802 1.00 96.31 384 PHE A CA 1
ATOM 2969 C C . PHE A 1 384 ? 0.833 -7.928 -11.275 1.00 96.31 384 PHE A C 1
ATOM 2971 O O . PHE A 1 384 ? 0.105 -8.737 -11.855 1.00 96.31 384 PHE A O 1
ATOM 2978 N N . ALA A 1 385 ? 1.366 -6.870 -11.878 1.00 96.88 385 ALA A N 1
ATOM 2979 C CA . ALA A 1 385 ? 1.207 -6.562 -13.289 1.00 96.88 385 ALA A CA 1
ATOM 2980 C C . ALA A 1 385 ? 2.457 -6.963 -14.089 1.00 96.88 385 ALA A C 1
ATOM 2982 O O . ALA A 1 385 ? 3.584 -6.632 -13.708 1.00 96.88 385 ALA A O 1
ATOM 2983 N N . GLY A 1 386 ? 2.245 -7.669 -15.201 1.00 97.31 386 GLY A N 1
ATOM 2984 C CA . GLY A 1 386 ? 3.271 -8.120 -16.139 1.00 97.31 386 GLY A CA 1
ATOM 2985 C C . GLY A 1 386 ? 3.610 -7.065 -17.187 1.00 97.31 386 GLY A C 1
ATOM 2986 O O . GLY A 1 386 ? 2.706 -6.432 -17.715 1.00 97.31 386 GLY A O 1
ATOM 2987 N N . LYS A 1 387 ? 4.885 -6.899 -17.546 1.00 98.12 387 LYS A N 1
ATOM 2988 C CA . LYS A 1 387 ? 5.286 -6.125 -18.734 1.00 98.12 387 LYS A CA 1
ATOM 2989 C C . LYS A 1 387 ? 5.169 -7.003 -19.980 1.00 98.12 387 LYS A C 1
ATOM 2991 O O . LYS A 1 387 ? 5.687 -8.109 -19.946 1.00 98.12 387 LYS A O 1
ATOM 2996 N N . ASP A 1 388 ? 4.598 -6.505 -21.082 1.00 97.88 388 ASP A N 1
ATOM 2997 C CA . ASP A 1 388 ? 4.348 -7.259 -22.339 1.00 97.88 388 ASP A CA 1
ATOM 2998 C C . ASP A 1 388 ? 5.571 -8.003 -22.932 1.00 97.88 388 ASP A C 1
ATOM 3000 O O . ASP A 1 388 ? 5.428 -8.941 -23.710 1.00 97.88 388 ASP A O 1
ATOM 3004 N N . SER A 1 389 ? 6.799 -7.626 -22.565 1.00 96.38 389 SER A N 1
ATOM 3005 C CA . SER A 1 389 ? 8.024 -8.331 -22.976 1.00 96.38 389 SER A CA 1
ATOM 3006 C C . SER A 1 389 ? 8.409 -9.532 -22.111 1.00 96.38 389 SER A C 1
ATOM 3008 O O . SER A 1 389 ? 9.238 -10.345 -22.526 1.00 96.38 389 SER A O 1
ATOM 3010 N N . ILE A 1 390 ? 7.846 -9.637 -20.906 1.00 97.44 390 ILE A N 1
ATOM 3011 C CA . ILE A 1 390 ? 8.126 -10.683 -19.922 1.00 97.44 390 ILE A CA 1
ATOM 3012 C C . ILE A 1 390 ? 6.935 -11.651 -19.933 1.00 97.44 390 ILE A C 1
ATOM 3014 O O . ILE A 1 390 ? 5.859 -11.282 -19.461 1.00 97.44 390 ILE A O 1
ATOM 3018 N N . PRO A 1 391 ? 7.089 -12.866 -20.482 1.00 97.12 391 PRO A N 1
ATOM 3019 C CA . PRO A 1 391 ? 5.956 -13.750 -20.726 1.00 97.12 391 PRO A CA 1
ATOM 3020 C C . PRO A 1 391 ? 5.273 -14.211 -19.433 1.00 97.12 391 PRO A C 1
ATOM 3022 O O . PRO A 1 391 ? 5.925 -14.679 -18.496 1.00 97.12 391 PRO A O 1
ATOM 3025 N N . ILE A 1 392 ? 3.942 -14.114 -19.426 1.00 98.00 392 ILE A N 1
ATOM 3026 C CA . ILE A 1 392 ? 3.046 -14.737 -18.449 1.00 98.00 392 ILE A CA 1
ATOM 3027 C C . ILE A 1 392 ? 2.119 -15.666 -19.225 1.00 98.00 392 ILE A C 1
ATOM 3029 O O . ILE A 1 392 ? 1.394 -15.224 -20.119 1.00 98.00 392 ILE A O 1
ATOM 3033 N N . LYS A 1 393 ? 2.130 -16.953 -18.888 1.00 97.88 393 LYS A N 1
ATOM 3034 C CA . LYS A 1 393 ? 1.389 -18.000 -19.587 1.00 97.88 393 LYS A CA 1
ATOM 3035 C C . LYS A 1 393 ? -0.085 -17.625 -19.761 1.00 97.88 393 LYS A C 1
ATOM 3037 O O . LYS A 1 393 ? -0.787 -17.336 -18.794 1.00 97.88 393 LYS A O 1
ATOM 3042 N N . GLY A 1 394 ? -0.561 -17.699 -21.003 1.00 97.56 394 GLY A N 1
ATOM 3043 C CA . GLY A 1 394 ? -1.953 -17.436 -21.377 1.00 97.56 394 GLY A CA 1
ATOM 3044 C C . GLY A 1 394 ? -2.308 -15.960 -21.588 1.00 97.56 394 GLY A C 1
ATOM 3045 O O . GLY A 1 394 ? -3.406 -15.683 -22.084 1.00 97.56 394 GLY A O 1
ATOM 3046 N N . LEU A 1 395 ? -1.398 -15.033 -21.275 1.00 98.25 395 LEU A N 1
ATOM 3047 C CA . LEU A 1 395 ? -1.546 -13.609 -21.570 1.00 98.25 395 LEU A CA 1
ATOM 3048 C C . LEU A 1 395 ? -0.744 -13.200 -22.813 1.00 98.25 395 LEU A C 1
ATOM 3050 O O . LEU A 1 395 ? 0.150 -13.923 -23.262 1.00 98.25 395 LEU A O 1
ATOM 3054 N N . PHE A 1 396 ? -1.080 -12.044 -23.382 1.00 98.31 396 PHE A N 1
ATOM 3055 C CA . PHE A 1 396 ? -0.387 -11.471 -24.531 1.00 98.31 396 PHE A CA 1
ATOM 3056 C C . PHE A 1 396 ? 1.113 -11.240 -24.292 1.00 98.31 396 PHE A C 1
ATOM 3058 O O . PHE A 1 396 ? 1.544 -10.885 -23.197 1.00 98.31 396 PHE A O 1
ATOM 3065 N N . GLN A 1 397 ? 1.890 -11.450 -25.359 1.00 96.94 397 GLN A N 1
ATOM 3066 C CA . GLN A 1 397 ? 3.322 -11.151 -25.446 1.00 96.94 397 GLN A CA 1
ATOM 3067 C C . GLN A 1 397 ? 3.630 -10.512 -26.809 1.00 96.94 397 GLN A C 1
ATOM 3069 O O . GLN A 1 397 ? 4.325 -11.071 -27.670 1.00 96.94 397 GLN A O 1
ATOM 3074 N N . THR A 1 398 ? 3.036 -9.348 -27.053 1.00 97.31 398 THR A N 1
ATOM 3075 C CA . THR A 1 398 ? 3.079 -8.681 -28.363 1.00 97.31 398 THR A CA 1
ATOM 3076 C C . THR A 1 398 ? 4.246 -7.715 -28.508 1.00 97.31 398 THR A C 1
ATOM 3078 O O . THR A 1 398 ? 4.671 -7.414 -29.621 1.00 97.31 398 THR A O 1
ATOM 3081 N N . THR A 1 399 ? 4.780 -7.221 -27.393 1.00 96.19 399 THR A N 1
ATOM 3082 C CA . THR A 1 399 ? 5.724 -6.094 -27.304 1.00 96.19 399 THR A CA 1
ATOM 3083 C C . THR A 1 399 ? 5.287 -4.850 -28.074 1.00 96.19 399 THR A C 1
ATOM 3085 O O . THR A 1 399 ? 6.108 -4.161 -28.672 1.00 96.19 399 THR A O 1
ATOM 3088 N N . GLY A 1 400 ? 3.979 -4.594 -28.139 1.00 95.81 400 GLY A N 1
ATOM 3089 C CA . GLY A 1 400 ? 3.417 -3.507 -28.946 1.00 95.81 400 GLY A CA 1
ATOM 3090 C C . GLY A 1 400 ? 3.706 -3.602 -30.455 1.00 95.81 400 GLY A C 1
ATOM 3091 O O . GLY A 1 400 ? 3.512 -2.617 -31.161 1.00 95.81 400 GLY A O 1
ATOM 3092 N N . CYS A 1 401 ? 4.179 -4.750 -30.958 1.00 95.62 401 CYS A N 1
ATOM 3093 C CA . CYS A 1 401 ? 4.531 -4.959 -32.362 1.00 95.62 401 CYS A CA 1
ATOM 3094 C C . CYS A 1 401 ? 3.314 -5.454 -33.166 1.00 95.62 401 CYS A C 1
ATOM 3096 O O . CYS A 1 401 ? 2.790 -6.526 -32.844 1.00 95.62 401 CYS A O 1
ATOM 3098 N N . PRO A 1 402 ? 2.888 -4.753 -34.238 1.00 94.88 402 PRO A N 1
ATOM 3099 C CA . PRO A 1 402 ? 1.728 -5.140 -35.046 1.00 94.88 402 PRO A CA 1
ATOM 3100 C C . PRO A 1 402 ? 1.754 -6.584 -35.556 1.00 94.88 402 PRO A C 1
ATOM 3102 O O . PRO A 1 402 ? 0.742 -7.281 -35.486 1.00 94.88 402 PRO A O 1
ATOM 3105 N N . ALA A 1 403 ? 2.923 -7.064 -35.988 1.00 95.62 403 ALA A N 1
ATOM 3106 C CA . ALA A 1 403 ? 3.111 -8.425 -36.495 1.00 95.62 403 ALA A CA 1
ATOM 3107 C C . ALA A 1 403 ? 2.897 -9.518 -35.429 1.00 95.62 403 ALA A C 1
ATOM 3109 O O . ALA A 1 403 ? 2.754 -10.692 -35.764 1.00 95.62 403 ALA A O 1
ATOM 3110 N N . ARG A 1 404 ? 2.856 -9.142 -34.145 1.00 96.06 404 ARG A N 1
ATOM 3111 C CA . ARG A 1 404 ? 2.632 -10.042 -33.007 1.00 96.06 404 ARG A CA 1
ATOM 3112 C C . ARG A 1 404 ? 1.245 -9.899 -32.386 1.00 96.06 404 ARG A C 1
ATOM 3114 O O . ARG A 1 404 ? 1.011 -10.413 -31.291 1.00 96.06 404 ARG A O 1
ATOM 3121 N N . LYS A 1 405 ? 0.316 -9.203 -33.049 1.00 96.44 405 LYS A N 1
ATOM 3122 C CA . LYS A 1 405 ? -1.052 -9.012 -32.555 1.00 96.44 405 LYS A CA 1
ATOM 3123 C C . LYS A 1 405 ? -1.695 -10.354 -32.188 1.00 96.44 405 LYS A C 1
ATOM 3125 O O . LYS A 1 405 ? -1.779 -11.258 -33.013 1.00 96.44 405 LYS A O 1
ATOM 3130 N N . GLY A 1 406 ? -2.173 -10.464 -30.950 1.00 96.00 406 GLY A N 1
ATOM 3131 C CA . GLY A 1 406 ? -2.864 -11.653 -30.447 1.00 96.00 406 GLY A CA 1
ATOM 3132 C C . GLY A 1 406 ? -1.963 -12.831 -30.056 1.00 96.00 406 GLY A C 1
ATOM 3133 O O . GLY A 1 406 ? -2.489 -13.837 -29.583 1.00 96.00 406 GLY A O 1
ATOM 3134 N N . ILE A 1 407 ? -0.635 -12.732 -30.199 1.00 97.25 407 ILE A N 1
ATOM 3135 C CA . ILE A 1 407 ? 0.284 -13.771 -29.716 1.00 97.25 407 ILE A CA 1
ATOM 3136 C C . ILE A 1 407 ? 0.242 -13.813 -28.186 1.00 97.25 407 ILE A C 1
ATOM 3138 O O . ILE A 1 407 ? 0.446 -12.796 -27.521 1.00 97.25 407 ILE A O 1
ATOM 3142 N N . LYS A 1 408 ? 0.011 -15.010 -27.640 1.00 97.62 408 LYS A N 1
ATOM 3143 C CA . LYS A 1 408 ? 0.013 -15.298 -26.203 1.00 97.62 408 LYS A CA 1
ATOM 3144 C C . LYS A 1 408 ? 1.231 -16.125 -25.818 1.00 97.62 408 LYS A C 1
ATOM 3146 O O . LYS A 1 408 ? 1.640 -17.010 -26.569 1.00 97.62 408 LYS A O 1
ATOM 3151 N N . ALA A 1 409 ? 1.778 -15.863 -24.637 1.00 97.31 409 ALA A N 1
ATOM 3152 C CA . ALA A 1 409 ? 2.863 -16.658 -24.087 1.00 97.31 409 ALA A CA 1
ATOM 3153 C C . ALA A 1 409 ? 2.380 -18.073 -23.731 1.00 97.31 409 ALA A C 1
ATOM 3155 O O . ALA A 1 409 ? 1.323 -18.261 -23.119 1.00 97.31 409 ALA A O 1
ATOM 3156 N N . THR A 1 410 ? 3.170 -19.079 -24.099 1.00 96.56 410 THR A N 1
ATOM 3157 C CA . THR A 1 410 ? 2.899 -20.499 -23.818 1.00 96.56 410 THR A CA 1
ATOM 3158 C C . THR A 1 410 ? 3.401 -20.935 -22.442 1.00 96.56 410 THR A C 1
ATOM 3160 O O . THR A 1 410 ? 2.898 -21.910 -21.878 1.00 96.56 410 THR A O 1
ATOM 3163 N N . GLU A 1 411 ? 4.346 -20.192 -21.869 1.00 96.50 411 GLU A N 1
ATOM 3164 C CA . GLU A 1 411 ? 4.939 -20.454 -20.564 1.00 96.50 411 GLU A CA 1
ATOM 3165 C C . GLU A 1 411 ? 5.296 -19.166 -19.815 1.00 96.50 411 GLU A C 1
ATOM 3167 O O . GLU A 1 411 ? 5.393 -18.093 -20.404 1.00 96.50 411 GLU A O 1
ATOM 3172 N N . ASP A 1 412 ? 5.472 -19.288 -18.500 1.00 97.06 412 ASP A N 1
ATOM 3173 C CA . ASP A 1 412 ? 5.923 -18.195 -17.641 1.00 97.06 412 ASP A CA 1
ATOM 3174 C C . ASP A 1 412 ? 7.437 -17.980 -17.782 1.00 97.06 412 ASP A C 1
ATOM 3176 O O . ASP A 1 412 ? 8.217 -18.942 -17.774 1.00 97.06 412 ASP A O 1
ATOM 3180 N N . ALA A 1 413 ? 7.862 -16.713 -17.807 1.00 95.69 413 ALA A N 1
ATOM 3181 C CA . ALA A 1 413 ? 9.254 -16.346 -17.564 1.00 95.69 413 ALA A CA 1
ATOM 3182 C C . ALA A 1 413 ? 9.714 -16.856 -16.193 1.00 95.69 413 ALA A C 1
ATOM 3184 O O . ALA A 1 413 ? 8.922 -16.964 -15.255 1.00 95.69 413 ALA A O 1
ATOM 3185 N N . ILE A 1 414 ? 11.018 -17.082 -16.028 1.00 94.44 414 ILE A N 1
ATOM 3186 C CA . ILE A 1 414 ? 11.558 -17.570 -14.752 1.00 94.44 414 ILE A CA 1
ATOM 3187 C C . ILE A 1 414 ? 11.223 -16.642 -13.572 1.00 94.44 414 ILE A C 1
ATOM 3189 O O . ILE A 1 414 ? 10.850 -17.112 -12.504 1.00 94.44 414 ILE A O 1
ATOM 3193 N N . VAL A 1 415 ? 11.250 -15.323 -13.787 1.00 95.06 415 VAL A N 1
ATOM 3194 C CA . VAL A 1 415 ? 10.900 -14.334 -12.755 1.00 95.06 415 VAL A CA 1
ATOM 3195 C C . VAL A 1 415 ? 9.419 -14.402 -12.362 1.00 95.06 415 VAL A C 1
ATOM 3197 O O . VAL A 1 415 ? 9.070 -14.181 -11.207 1.00 95.06 415 VAL A O 1
ATOM 3200 N N . VAL A 1 416 ? 8.543 -14.759 -13.305 1.00 97.19 416 VAL A N 1
ATOM 3201 C CA . VAL A 1 416 ? 7.106 -14.949 -13.063 1.00 97.19 416 VAL A CA 1
ATOM 3202 C C . VAL A 1 416 ? 6.876 -16.236 -12.272 1.00 97.19 416 VAL A C 1
ATOM 3204 O O . VAL A 1 416 ? 6.066 -16.232 -11.348 1.00 97.19 416 VAL A O 1
ATOM 3207 N N . LYS A 1 417 ? 7.635 -17.302 -12.566 1.00 96.44 417 LYS A N 1
ATOM 3208 C CA . LYS A 1 417 ? 7.638 -18.538 -11.765 1.00 96.44 417 LYS A CA 1
ATOM 3209 C C . LYS A 1 417 ? 8.054 -18.249 -10.322 1.00 96.44 417 LYS A C 1
ATOM 3211 O O . LYS A 1 417 ? 7.293 -18.564 -9.419 1.00 96.44 417 LYS A O 1
ATOM 3216 N N . TYR A 1 418 ? 9.160 -17.531 -10.105 1.00 96.75 418 TYR A N 1
ATOM 3217 C CA . TYR A 1 418 ? 9.594 -17.154 -8.752 1.00 96.75 418 TYR A CA 1
ATOM 3218 C C . TYR A 1 418 ? 8.544 -16.339 -7.985 1.00 96.75 418 TYR A C 1
ATOM 3220 O O . TYR A 1 418 ? 8.327 -16.574 -6.799 1.00 96.75 418 TYR A O 1
ATOM 3228 N N . LEU A 1 419 ? 7.857 -15.407 -8.654 1.00 97.12 419 LEU A N 1
ATOM 3229 C CA . LEU A 1 419 ? 6.762 -14.647 -8.046 1.00 97.12 419 LEU A CA 1
ATOM 3230 C C . LEU A 1 419 ? 5.587 -15.546 -7.643 1.00 97.12 419 LEU A C 1
ATOM 3232 O O . LEU A 1 419 ? 5.076 -15.411 -6.532 1.00 97.12 419 LEU A O 1
ATOM 3236 N N . ARG A 1 420 ? 5.178 -16.479 -8.510 1.00 96.50 420 ARG A N 1
ATOM 3237 C CA . ARG A 1 420 ? 4.113 -17.447 -8.204 1.00 96.50 420 ARG A CA 1
ATOM 3238 C C . ARG A 1 420 ? 4.501 -18.396 -7.072 1.00 96.50 420 ARG A C 1
ATOM 3240 O O . ARG A 1 420 ? 3.685 -18.630 -6.185 1.00 96.50 420 ARG A O 1
ATOM 3247 N N . ASP A 1 421 ? 5.739 -18.882 -7.063 1.00 95.44 421 ASP A N 1
ATOM 3248 C CA . ASP A 1 421 ? 6.270 -19.744 -6.002 1.00 95.44 421 ASP A CA 1
ATOM 3249 C C . ASP A 1 421 ? 6.270 -19.008 -4.652 1.00 95.44 421 ASP A C 1
ATOM 3251 O O . ASP A 1 421 ? 5.888 -19.574 -3.628 1.00 95.44 421 ASP A O 1
ATOM 3255 N N . ALA A 1 422 ? 6.572 -17.705 -4.663 1.00 95.81 422 ALA A N 1
ATOM 3256 C CA . ALA A 1 422 ? 6.449 -16.820 -3.505 1.00 95.81 422 ALA A CA 1
ATOM 3257 C C . ALA A 1 422 ? 4.993 -16.486 -3.113 1.00 95.81 422 ALA A C 1
ATOM 3259 O O . ALA A 1 422 ? 4.786 -15.784 -2.124 1.00 95.81 422 ALA A O 1
ATOM 3260 N N . GLY A 1 423 ? 3.996 -16.980 -3.854 1.00 94.62 423 GLY A N 1
ATOM 3261 C CA . GLY A 1 423 ? 2.566 -16.832 -3.576 1.00 94.62 423 GLY A CA 1
ATOM 3262 C C . GLY A 1 423 ? 1.876 -15.652 -4.271 1.00 94.62 423 GLY A C 1
ATOM 3263 O O . GLY A 1 423 ? 0.696 -15.412 -4.007 1.00 94.62 423 GLY A O 1
ATOM 3264 N N . ALA A 1 424 ? 2.572 -14.929 -5.153 1.00 96.06 424 ALA A N 1
ATOM 3265 C CA . ALA A 1 424 ? 2.023 -13.775 -5.859 1.00 96.06 424 ALA A CA 1
ATOM 3266 C C . ALA A 1 424 ? 1.110 -14.176 -7.036 1.00 96.06 424 ALA A C 1
ATOM 3268 O O . ALA A 1 424 ? 1.288 -15.213 -7.679 1.00 96.06 424 ALA A O 1
ATOM 3269 N N . ILE A 1 425 ? 0.151 -13.308 -7.362 1.00 95.88 425 ILE A N 1
ATOM 3270 C CA . ILE A 1 425 ? -0.930 -13.558 -8.324 1.00 95.88 425 ILE A CA 1
ATOM 3271 C C . ILE A 1 425 ? -0.827 -12.573 -9.503 1.00 95.88 425 ILE A C 1
ATOM 3273 O O . ILE A 1 425 ? -1.040 -11.374 -9.319 1.00 95.88 425 ILE A O 1
ATOM 3277 N N . PRO A 1 426 ? -0.544 -13.008 -10.744 1.00 96.88 426 PRO A N 1
ATOM 3278 C CA . PRO A 1 426 ? -0.562 -12.084 -11.874 1.00 96.88 426 PRO A CA 1
ATOM 3279 C C . PRO A 1 426 ? -1.994 -11.672 -12.219 1.00 96.88 426 PRO A C 1
ATOM 3281 O O . PRO A 1 426 ? -2.872 -12.526 -12.327 1.00 96.88 426 PRO A O 1
ATOM 3284 N N . VAL A 1 427 ? -2.238 -10.382 -12.451 1.00 96.19 427 VAL A N 1
ATOM 3285 C CA . VAL A 1 427 ? -3.594 -9.873 -12.742 1.00 96.19 427 VAL A CA 1
ATOM 3286 C C . VAL A 1 427 ? -3.783 -9.390 -14.178 1.00 96.19 427 VAL A C 1
ATOM 3288 O O . VAL A 1 427 ? -4.885 -9.500 -14.712 1.00 96.19 427 VAL A O 1
ATOM 3291 N N . CYS A 1 428 ? -2.736 -8.864 -14.817 1.00 97.06 428 CYS A N 1
ATOM 3292 C CA . CYS A 1 428 ? -2.817 -8.308 -16.170 1.00 97.06 428 CYS A CA 1
ATOM 3293 C C . CYS A 1 428 ? -1.439 -8.117 -16.822 1.00 97.06 428 CYS A C 1
ATOM 3295 O O . CYS A 1 428 ? -0.423 -8.092 -16.125 1.00 97.06 428 CYS A O 1
ATOM 3297 N N . MET A 1 429 ? -1.433 -7.901 -18.140 1.00 98.31 429 MET A N 1
ATOM 3298 C CA . MET A 1 429 ? -0.288 -7.412 -18.917 1.00 98.31 429 MET A CA 1
ATOM 3299 C C . MET A 1 429 ? -0.402 -5.918 -19.181 1.00 98.31 429 MET A C 1
ATOM 3301 O O . MET A 1 429 ? -1.499 -5.397 -19.399 1.00 98.31 429 MET A O 1
ATOM 3305 N N . THR A 1 430 ? 0.737 -5.234 -19.202 1.00 98.44 430 THR A N 1
ATOM 3306 C CA . THR A 1 430 ? 0.823 -3.785 -19.345 1.00 98.44 430 THR A CA 1
ATOM 3307 C C . THR A 1 430 ? 1.473 -3.358 -20.650 1.00 98.44 430 THR A C 1
ATOM 3309 O O . THR A 1 430 ? 2.341 -4.034 -21.201 1.00 98.44 430 THR A O 1
ATOM 3312 N N . ASN A 1 431 ? 1.030 -2.203 -21.133 1.00 98.38 431 ASN A N 1
ATOM 3313 C CA . ASN A 1 431 ? 1.416 -1.617 -22.399 1.00 98.38 431 ASN A CA 1
ATOM 3314 C C . ASN A 1 431 ? 2.876 -1.136 -22.392 1.00 98.38 431 ASN A C 1
ATOM 3316 O O . ASN A 1 431 ? 3.417 -0.690 -21.374 1.00 98.38 431 ASN A O 1
ATOM 3320 N N . VAL A 1 432 ? 3.498 -1.196 -23.565 1.00 98.25 432 VAL A N 1
ATOM 3321 C CA . VAL A 1 432 ? 4.912 -0.881 -23.805 1.00 98.25 432 VAL A CA 1
ATOM 3322 C C . VAL A 1 432 ? 5.059 -0.120 -25.131 1.00 98.25 432 VAL A C 1
ATOM 3324 O O . VAL A 1 432 ? 4.147 -0.162 -25.956 1.00 98.25 432 VAL A O 1
ATOM 3327 N N . PRO A 1 433 ? 6.176 0.577 -25.396 1.00 97.19 433 PRO A N 1
ATOM 3328 C CA . PRO A 1 433 ? 6.483 1.024 -26.747 1.00 97.19 433 PRO A CA 1
ATOM 3329 C C . PRO A 1 433 ? 6.656 -0.165 -27.686 1.00 97.19 433 PRO A C 1
ATOM 3331 O O . PRO A 1 433 ? 7.055 -1.248 -27.255 1.00 97.19 433 PRO A O 1
ATOM 3334 N N . GLU A 1 434 ? 6.428 0.064 -28.973 1.00 96.31 434 GLU A N 1
ATOM 3335 C CA . GLU A 1 434 ? 6.700 -0.928 -30.010 1.00 96.31 434 GLU A CA 1
ATOM 3336 C C . GLU A 1 434 ? 8.143 -1.455 -29.915 1.00 96.31 434 GLU A C 1
ATOM 3338 O O . GLU A 1 434 ? 9.105 -0.684 -29.910 1.00 96.31 434 GLU A O 1
ATOM 3343 N N . LEU A 1 435 ? 8.275 -2.778 -29.775 1.00 93.75 435 LEU A N 1
ATOM 3344 C CA . LEU A 1 435 ? 9.532 -3.511 -29.587 1.00 93.75 435 LEU A CA 1
ATOM 3345 C C . LEU A 1 435 ? 10.380 -3.032 -28.396 1.00 93.75 435 LEU A C 1
ATOM 3347 O O . LEU A 1 435 ? 11.545 -3.398 -28.287 1.00 93.75 435 LEU A O 1
ATOM 3351 N N . LEU A 1 436 ? 9.789 -2.267 -27.467 1.00 94.06 436 LEU A N 1
ATOM 3352 C CA . LEU A 1 436 ? 10.454 -1.606 -26.334 1.00 94.06 436 LEU A CA 1
ATOM 3353 C C . LEU A 1 436 ? 11.378 -0.439 -26.729 1.00 94.06 436 LEU A C 1
ATOM 3355 O O . LEU A 1 436 ? 12.094 0.088 -25.876 1.00 94.06 436 LEU A O 1
ATOM 3359 N N . LEU A 1 437 ? 11.346 -0.002 -27.991 1.00 86.31 437 LEU A N 1
ATOM 3360 C CA . LEU A 1 437 ? 12.345 0.889 -28.596 1.00 86.31 437 LEU A CA 1
ATOM 3361 C C . LEU A 1 437 ? 11.945 2.357 -28.563 1.00 86.31 437 LEU A C 1
ATOM 3363 O O . LEU A 1 437 ? 12.107 3.091 -29.535 1.00 86.31 437 LEU A O 1
ATOM 3367 N N . TRP A 1 438 ? 11.402 2.795 -27.433 1.00 90.62 438 TRP A N 1
ATOM 3368 C CA . TRP A 1 438 ? 11.183 4.208 -27.179 1.00 90.62 438 TRP A CA 1
ATOM 3369 C C . TRP A 1 438 ? 10.981 4.457 -25.685 1.00 90.62 438 TRP A C 1
ATOM 3371 O O . TRP A 1 438 ? 10.571 3.588 -24.919 1.00 90.62 438 TRP A O 1
ATOM 3381 N N . TRP A 1 439 ? 11.225 5.687 -25.266 1.00 89.19 439 TRP A N 1
ATOM 3382 C CA . TRP A 1 439 ? 10.948 6.172 -23.915 1.00 89.19 439 TRP A CA 1
ATOM 3383 C C . TRP A 1 439 ? 9.502 6.631 -23.687 1.00 89.19 439 TRP A C 1
ATOM 3385 O O . TRP A 1 439 ? 9.217 7.171 -22.632 1.00 89.19 439 TRP A O 1
ATOM 3395 N N . ASN A 1 440 ? 8.575 6.434 -24.628 1.00 93.38 440 ASN A N 1
ATOM 3396 C CA . ASN A 1 440 ? 7.144 6.674 -24.410 1.00 93.38 440 ASN A CA 1
ATOM 3397 C C . ASN A 1 440 ? 6.380 5.365 -24.630 1.00 93.38 440 ASN A C 1
ATOM 3399 O O . ASN A 1 440 ? 6.541 4.751 -25.683 1.00 93.38 440 ASN A O 1
ATOM 3403 N N . ALA A 1 441 ? 5.556 4.944 -23.667 1.00 95.62 441 ALA A N 1
ATOM 3404 C CA . ALA A 1 441 ? 4.701 3.762 -23.782 1.00 95.62 441 ALA A CA 1
ATOM 3405 C C . ALA A 1 441 ? 3.529 4.007 -24.753 1.00 95.62 441 ALA A C 1
ATOM 3407 O O . ALA A 1 441 ? 2.382 4.212 -24.359 1.00 95.62 441 ALA A O 1
ATOM 3408 N N . TYR A 1 442 ? 3.862 4.010 -26.043 1.00 96.50 442 TYR A N 1
ATOM 3409 C CA . TYR A 1 442 ? 2.953 4.179 -27.166 1.00 96.50 442 TYR A CA 1
ATOM 3410 C C . TYR A 1 442 ? 3.272 3.162 -28.256 1.00 96.50 442 TYR A C 1
ATOM 3412 O O . TYR A 1 442 ? 4.428 2.987 -28.647 1.00 96.50 442 TYR A O 1
ATOM 3420 N N . ASN A 1 443 ? 2.231 2.536 -28.791 1.00 96.38 443 ASN A N 1
ATOM 3421 C CA . ASN A 1 443 ? 2.318 1.720 -29.992 1.00 96.38 443 ASN A CA 1
ATOM 3422 C C . ASN A 1 443 ? 1.014 1.795 -30.795 1.00 96.38 443 ASN A C 1
ATOM 3424 O O . ASN A 1 443 ? -0.012 2.286 -30.319 1.00 96.38 443 ASN A O 1
ATOM 3428 N N . LYS A 1 444 ? 1.054 1.294 -3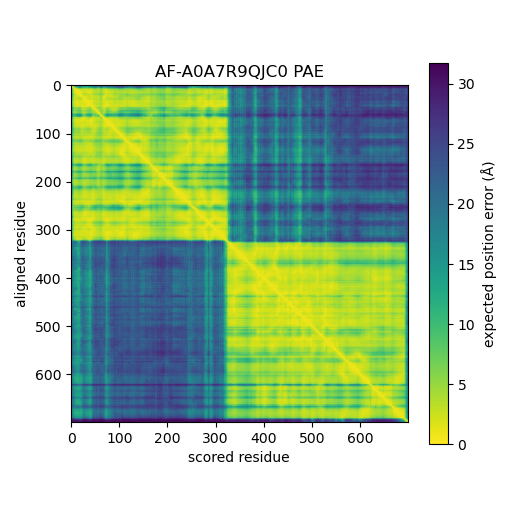2.029 1.00 94.88 444 LYS A N 1
ATOM 3429 C CA . LYS A 1 444 ? -0.087 1.305 -32.954 1.00 94.88 444 LYS A CA 1
ATOM 3430 C C . LYS A 1 444 ? -1.152 0.246 -32.635 1.00 94.88 444 LYS A C 1
ATOM 3432 O O . LYS A 1 444 ? -2.256 0.343 -33.158 1.00 94.88 444 LYS A O 1
ATOM 3437 N N . LEU A 1 445 ? -0.849 -0.732 -31.775 1.00 95.56 445 LEU A N 1
ATOM 3438 C CA . LEU A 1 445 ? -1.783 -1.792 -31.383 1.00 95.56 445 LEU A CA 1
ATOM 3439 C C . LEU A 1 445 ? -2.748 -1.371 -30.268 1.00 95.56 445 LEU A C 1
ATOM 3441 O O . LEU A 1 445 ? -3.946 -1.615 -30.383 1.00 95.56 445 LEU A O 1
ATOM 3445 N N . TYR A 1 446 ? -2.234 -0.748 -29.208 1.00 96.62 446 TYR A N 1
ATOM 3446 C CA . TYR A 1 446 ? -2.982 -0.416 -27.988 1.00 96.62 446 TYR A CA 1
ATOM 3447 C C . TYR A 1 446 ? -3.027 1.088 -27.698 1.00 96.62 446 TYR A C 1
ATOM 3449 O O . TYR A 1 446 ? -3.702 1.529 -26.768 1.00 96.62 446 TYR A O 1
ATOM 3457 N N . GLY A 1 447 ? -2.323 1.898 -28.489 1.00 96.00 447 GLY A N 1
ATOM 3458 C CA . GLY A 1 447 ? -2.291 3.344 -28.328 1.00 96.00 447 GLY A CA 1
ATOM 3459 C C . GLY A 1 447 ? -1.386 3.807 -27.186 1.00 96.00 447 GLY A C 1
ATOM 3460 O O . GLY A 1 447 ? -0.406 3.153 -26.824 1.00 96.00 447 GLY A O 1
ATOM 3461 N N . GLN A 1 448 ? -1.690 5.000 -26.676 1.00 97.12 448 GLN A N 1
ATOM 3462 C CA . GLN A 1 448 ? -0.876 5.750 -25.717 1.00 97.12 448 GLN A CA 1
ATOM 3463 C C . GLN A 1 448 ? -1.247 5.381 -24.280 1.00 97.12 448 GLN A C 1
ATOM 3465 O O . GLN A 1 448 ? -2.413 5.502 -23.917 1.00 97.12 448 GLN A O 1
ATOM 3470 N N . THR A 1 449 ? -0.271 5.003 -23.454 1.00 98.44 449 THR A N 1
ATOM 3471 C CA . THR A 1 449 ? -0.417 5.015 -21.988 1.00 98.44 449 THR A CA 1
ATOM 3472 C C . THR A 1 449 ? -0.188 6.424 -21.458 1.00 98.44 449 THR A C 1
ATOM 3474 O O . THR A 1 449 ? 0.769 7.078 -21.856 1.00 98.44 449 THR A O 1
ATOM 3477 N N . TYR A 1 450 ? -1.009 6.902 -20.534 1.00 97.69 450 TYR A N 1
ATOM 3478 C CA . TYR A 1 450 ? -0.877 8.242 -19.958 1.00 97.69 450 TYR A CA 1
ATOM 3479 C C . TYR A 1 450 ? -0.175 8.223 -18.600 1.00 97.69 450 TYR A C 1
ATOM 3481 O O . TYR A 1 450 ? -0.225 7.227 -17.872 1.00 97.69 450 TYR A O 1
ATOM 3489 N N . ASN A 1 451 ? 0.479 9.333 -18.256 1.00 97.50 451 ASN A N 1
ATOM 3490 C CA . ASN A 1 451 ? 1.004 9.542 -16.914 1.00 97.50 451 ASN A CA 1
ATOM 3491 C C . ASN A 1 451 ? -0.163 9.746 -15.917 1.00 97.50 451 ASN A C 1
ATOM 3493 O O . ASN A 1 451 ? -1.086 10.505 -16.224 1.00 97.50 451 ASN A O 1
ATOM 3497 N N . PRO A 1 452 ? -0.157 9.089 -14.741 1.00 91.69 452 PRO A N 1
ATOM 3498 C CA . PRO A 1 452 ? -1.228 9.219 -13.747 1.00 91.69 452 PRO A CA 1
ATOM 3499 C C . PRO A 1 452 ? -1.413 10.623 -13.168 1.00 91.69 452 PRO A C 1
ATOM 3501 O O . PRO A 1 452 ? -2.515 10.947 -12.731 1.00 91.69 452 PRO A O 1
ATOM 3504 N N . TYR A 1 453 ? -0.357 11.442 -13.148 1.00 90.94 453 TYR A N 1
ATOM 3505 C CA . TYR A 1 453 ? -0.411 12.802 -12.609 1.00 90.94 453 TYR A CA 1
ATOM 3506 C C . TYR A 1 453 ? -0.960 13.810 -13.620 1.00 90.94 453 TYR A C 1
ATOM 3508 O O . TYR A 1 453 ? -1.703 14.712 -13.241 1.00 90.94 453 TYR A O 1
ATOM 3516 N N . ASP A 1 454 ? -0.612 13.655 -14.899 1.00 92.69 454 ASP A N 1
ATOM 3517 C CA . ASP A 1 454 ? -1.044 14.550 -15.970 1.00 92.69 454 ASP A CA 1
ATOM 3518 C C . ASP A 1 454 ? -1.051 13.825 -17.326 1.00 92.69 454 ASP A C 1
ATOM 3520 O O . ASP A 1 454 ? -0.029 13.347 -17.812 1.00 92.69 454 ASP A O 1
ATOM 3524 N N . LYS A 1 455 ? -2.211 13.788 -17.988 1.00 92.94 455 LYS A N 1
ATOM 3525 C CA . LYS A 1 455 ? -2.364 13.146 -19.302 1.00 92.94 455 LYS A CA 1
ATOM 3526 C C . LYS A 1 455 ? -1.643 13.882 -20.437 1.00 92.94 455 LYS A C 1
ATOM 3528 O O . LYS A 1 455 ? -1.532 13.320 -21.525 1.00 92.94 455 LYS A O 1
ATOM 3533 N N . SER A 1 456 ? -1.193 15.117 -20.218 1.00 94.50 456 SER A N 1
ATOM 3534 C CA . SER A 1 456 ? -0.426 15.891 -21.198 1.00 94.50 456 SER A CA 1
ATOM 3535 C C . SER A 1 456 ? 1.032 15.427 -21.318 1.00 94.50 456 SER A C 1
ATOM 3537 O O . SER A 1 456 ? 1.691 15.728 -22.314 1.00 94.50 456 SER A O 1
ATOM 3539 N N . VAL A 1 457 ? 1.521 14.647 -20.345 1.00 95.06 457 VAL A N 1
ATOM 3540 C CA . VAL A 1 457 ? 2.896 14.140 -20.306 1.00 95.06 457 VAL A CA 1
ATOM 3541 C C . VAL A 1 457 ? 2.954 12.615 -20.379 1.00 95.06 457 VAL A C 1
ATOM 3543 O O . VAL A 1 457 ? 1.998 11.889 -20.093 1.00 95.06 457 VAL A O 1
ATOM 3546 N N . ILE A 1 458 ? 4.113 12.106 -20.790 1.00 96.12 458 ILE A N 1
ATOM 3547 C CA . ILE A 1 458 ? 4.345 10.670 -20.949 1.00 96.12 458 ILE A CA 1
ATOM 3548 C C . ILE A 1 458 ? 4.606 9.992 -19.588 1.00 96.12 458 ILE A C 1
ATOM 3550 O O . ILE A 1 458 ? 5.224 10.591 -18.706 1.00 96.12 458 ILE A O 1
ATOM 3554 N N . PRO A 1 459 ? 4.223 8.715 -19.404 1.00 96.06 459 PRO A N 1
ATOM 3555 C CA . PRO A 1 459 ? 4.613 7.904 -18.239 1.00 96.06 459 PRO A CA 1
ATOM 3556 C C . PRO A 1 459 ? 6.055 7.366 -18.346 1.00 96.06 459 PRO A C 1
ATOM 3558 O O . PRO A 1 459 ? 6.476 6.516 -17.565 1.00 96.06 459 PRO A O 1
ATOM 3561 N N . SER A 1 460 ? 6.801 7.829 -19.351 1.00 96.12 460 SER A N 1
ATOM 3562 C CA . SER A 1 460 ? 8.048 7.255 -19.847 1.00 96.12 460 SER A CA 1
ATOM 3563 C C . SER A 1 460 ? 7.913 5.798 -20.352 1.00 96.12 460 SER A C 1
ATOM 3565 O O . SER A 1 460 ? 6.813 5.296 -20.597 1.00 96.12 460 SER A O 1
ATOM 3567 N N . GLY A 1 461 ? 9.039 5.125 -20.593 1.00 93.06 461 GLY A N 1
ATOM 3568 C CA . GLY A 1 461 ? 9.119 3.802 -21.198 1.00 93.06 461 GLY A CA 1
ATOM 3569 C C . GLY A 1 461 ? 10.477 3.124 -20.967 1.00 93.06 461 GLY A C 1
ATOM 3570 O O . GLY A 1 461 ? 11.416 3.724 -20.461 1.00 93.06 461 GLY A O 1
ATOM 3571 N N . SER A 1 462 ? 10.624 1.844 -21.297 1.00 96.38 462 SER A N 1
ATOM 3572 C CA . SER A 1 462 ? 9.614 1.008 -21.958 1.00 96.38 462 SER A CA 1
ATOM 3573 C C . SER A 1 462 ? 8.585 0.374 -21.013 1.00 96.38 462 SER A C 1
ATOM 3575 O O . SER A 1 462 ? 7.572 -0.126 -21.484 1.00 96.38 462 SER A O 1
ATOM 3577 N N . SER A 1 463 ? 8.775 0.428 -19.688 1.00 98.19 463 SER A N 1
ATOM 3578 C CA . SER A 1 463 ? 7.825 -0.136 -18.702 1.00 98.19 463 SER A CA 1
ATOM 3579 C C . SER A 1 463 ? 6.750 0.870 -18.244 1.00 98.19 463 SER A C 1
ATOM 3581 O O . SER A 1 463 ? 6.313 0.832 -17.093 1.00 98.19 463 SER A O 1
ATOM 3583 N N . GLY A 1 464 ? 6.341 1.794 -19.123 1.00 97.50 464 GLY A N 1
ATOM 3584 C CA . GLY A 1 464 ? 5.411 2.885 -18.796 1.00 97.50 464 GLY A CA 1
ATOM 3585 C C . GLY A 1 464 ? 4.020 2.407 -18.376 1.00 97.50 464 GLY A C 1
ATOM 3586 O O . GLY A 1 464 ? 3.444 2.973 -17.451 1.00 97.50 464 GLY A O 1
ATOM 3587 N N . GLY A 1 465 ? 3.509 1.320 -18.970 1.00 98.12 465 GLY A N 1
ATOM 3588 C CA . GLY A 1 465 ? 2.262 0.685 -18.534 1.00 98.12 465 GLY A CA 1
ATOM 3589 C C . GLY A 1 465 ? 2.333 0.186 -17.088 1.00 98.12 465 GLY A C 1
ATOM 3590 O O . GLY A 1 465 ? 1.461 0.510 -16.283 1.00 98.12 465 GLY A O 1
ATOM 3591 N N . SER A 1 466 ? 3.398 -0.541 -16.725 1.00 97.81 466 SER A N 1
ATOM 3592 C CA . SER A 1 466 ? 3.611 -1.011 -15.346 1.00 97.81 466 SER A CA 1
ATOM 3593 C C . SER A 1 466 ? 3.699 0.152 -14.357 1.00 97.81 466 SER A C 1
ATOM 3595 O O . SER A 1 466 ? 3.021 0.129 -13.333 1.00 97.81 466 SER A O 1
ATOM 3597 N N . ALA A 1 467 ? 4.482 1.188 -14.668 1.00 98.06 467 ALA A N 1
ATOM 3598 C CA . ALA A 1 467 ? 4.634 2.343 -13.786 1.00 98.06 467 ALA A CA 1
ATOM 3599 C C . ALA A 1 467 ? 3.329 3.137 -13.626 1.00 98.06 467 ALA A C 1
ATOM 3601 O O . ALA A 1 467 ? 2.915 3.423 -12.504 1.00 98.06 467 ALA A O 1
ATOM 3602 N N . SER A 1 468 ? 2.629 3.421 -14.725 1.00 97.44 468 SER A N 1
ATOM 3603 C CA . SER A 1 468 ? 1.361 4.153 -14.683 1.00 97.44 468 SER A CA 1
ATOM 3604 C C . SER A 1 468 ? 0.295 3.406 -13.866 1.00 97.44 468 SER A C 1
ATOM 3606 O O . SER A 1 468 ? -0.392 3.995 -13.025 1.00 97.44 468 SER A O 1
ATOM 3608 N N . LEU A 1 469 ? 0.212 2.080 -14.022 1.00 96.25 469 LEU A N 1
ATOM 3609 C CA . LEU A 1 469 ? -0.731 1.246 -13.278 1.00 96.25 469 LEU A CA 1
ATOM 3610 C C . LEU A 1 469 ? -0.415 1.174 -11.773 1.00 96.25 469 LEU A C 1
ATOM 3612 O O . LEU A 1 469 ? -1.330 1.273 -10.952 1.00 96.25 469 LEU A O 1
ATOM 3616 N N . VAL A 1 470 ? 0.859 1.007 -11.400 1.00 95.81 470 VAL A N 1
ATOM 3617 C CA . VAL A 1 470 ? 1.288 0.929 -9.989 1.00 95.81 470 VAL A CA 1
ATOM 3618 C C . VAL A 1 470 ? 1.101 2.272 -9.280 1.00 95.81 470 VAL A C 1
ATOM 3620 O O . VAL A 1 470 ? 0.567 2.317 -8.167 1.00 95.81 470 VAL A O 1
ATOM 3623 N N . SER A 1 471 ? 1.458 3.372 -9.946 1.00 94.19 471 SER A N 1
ATOM 3624 C CA . SER A 1 471 ? 1.272 4.738 -9.438 1.00 94.19 471 SER A CA 1
ATOM 3625 C C . SER A 1 471 ? -0.212 5.075 -9.251 1.00 94.19 471 SER A C 1
ATOM 3627 O O . SER A 1 471 ? -0.605 5.576 -8.200 1.00 94.19 471 SER A O 1
ATOM 3629 N N . SER A 1 472 ? -1.078 4.614 -10.161 1.00 89.00 472 SER A N 1
ATOM 3630 C CA . SER A 1 472 ? -2.546 4.722 -10.035 1.00 89.00 472 SER A CA 1
ATOM 3631 C C . SER A 1 472 ? -3.171 3.773 -9.004 1.00 89.00 472 SER A C 1
ATOM 3633 O O . SER A 1 472 ? -4.394 3.650 -8.915 1.00 89.00 472 SER A O 1
ATOM 3635 N N . ALA A 1 473 ? -2.355 3.047 -8.241 1.00 87.06 473 ALA A N 1
ATOM 3636 C CA . ALA A 1 473 ? -2.798 2.059 -7.273 1.00 87.06 473 ALA A CA 1
ATOM 3637 C C . ALA A 1 473 ? -3.668 0.925 -7.834 1.00 87.06 473 ALA A C 1
ATOM 3639 O O . ALA A 1 473 ? -4.487 0.360 -7.102 1.00 87.06 473 ALA A O 1
ATOM 3640 N N . GLY A 1 474 ? -3.458 0.570 -9.105 1.00 85.44 474 GLY A N 1
ATOM 3641 C CA . GLY A 1 474 ? -4.075 -0.594 -9.736 1.00 85.44 474 GLY A CA 1
ATOM 3642 C C . GLY A 1 474 ? -3.469 -1.915 -9.254 1.00 85.44 474 GLY A C 1
ATOM 3643 O O . GLY A 1 474 ? -4.197 -2.876 -9.031 1.00 85.44 474 GLY A O 1
ATOM 3644 N N . ALA A 1 475 ? -2.156 -1.941 -9.018 1.00 90.06 475 ALA A N 1
ATOM 3645 C CA . ALA A 1 475 ? -1.436 -3.061 -8.411 1.00 90.06 475 ALA A CA 1
ATOM 3646 C C . ALA A 1 475 ? -0.336 -2.535 -7.461 1.00 90.06 475 ALA A C 1
ATOM 3648 O O . ALA A 1 475 ? 0.174 -1.437 -7.684 1.00 90.06 475 ALA A O 1
ATOM 3649 N N . PRO A 1 476 ? 0.034 -3.272 -6.397 1.00 89.69 476 PRO A N 1
ATOM 3650 C CA . PRO A 1 476 ? 1.154 -2.927 -5.523 1.00 89.69 476 PRO A CA 1
ATOM 3651 C C . PRO A 1 476 ? 2.517 -3.239 -6.159 1.00 89.69 476 PRO A C 1
ATOM 3653 O O . PRO A 1 476 ? 3.500 -2.596 -5.805 1.00 89.69 476 PRO A O 1
ATOM 3656 N N . LEU A 1 477 ? 2.567 -4.184 -7.108 1.00 95.75 477 LEU A N 1
ATOM 3657 C CA . LEU A 1 477 ? 3.777 -4.601 -7.810 1.00 95.75 477 LEU A CA 1
ATOM 3658 C C . LEU A 1 477 ? 3.575 -4.564 -9.328 1.00 95.75 477 LEU A C 1
ATOM 3660 O O . LEU A 1 477 ? 2.640 -5.161 -9.865 1.00 95.75 477 LEU A O 1
ATOM 3664 N N . GLY A 1 478 ? 4.501 -3.916 -10.023 1.00 97.44 478 GLY A N 1
ATOM 3665 C CA . GLY A 1 478 ? 4.725 -4.094 -11.452 1.00 97.44 478 GLY A CA 1
ATOM 3666 C C . GLY A 1 478 ? 6.089 -4.730 -11.684 1.00 97.44 478 GLY A C 1
ATOM 3667 O O . GLY A 1 478 ? 7.050 -4.411 -10.986 1.00 97.44 478 GLY A O 1
ATOM 3668 N N . ILE A 1 479 ? 6.192 -5.607 -12.677 1.00 97.62 479 ILE A N 1
ATOM 3669 C CA . ILE A 1 479 ? 7.489 -6.107 -13.141 1.00 97.62 479 ILE A CA 1
ATOM 3670 C C . ILE A 1 479 ? 7.910 -5.327 -14.385 1.00 97.62 479 ILE A C 1
ATOM 3672 O O . ILE A 1 479 ? 7.073 -4.947 -15.211 1.00 97.62 479 ILE A O 1
ATOM 3676 N N . GLY A 1 480 ? 9.208 -5.073 -14.518 1.00 96.94 480 GLY A N 1
ATOM 3677 C CA . GLY A 1 480 ? 9.776 -4.403 -15.678 1.00 96.94 480 GLY A CA 1
ATOM 3678 C C . GLY A 1 480 ? 11.071 -5.050 -16.148 1.00 96.94 480 GLY A C 1
ATOM 3679 O O . GLY A 1 480 ? 11.643 -5.910 -15.478 1.00 96.94 480 GLY A O 1
ATOM 3680 N N . SER A 1 481 ? 11.531 -4.601 -17.312 1.00 95.88 481 SER A N 1
ATOM 3681 C CA . SER A 1 481 ? 12.866 -4.901 -17.830 1.00 95.88 481 SER A CA 1
ATOM 3682 C C . SER A 1 481 ? 13.619 -3.606 -18.115 1.00 95.88 481 SER A C 1
ATOM 3684 O O . SER A 1 481 ? 13.005 -2.630 -18.559 1.00 95.88 481 SER A O 1
ATOM 3686 N N . ASP A 1 482 ? 14.917 -3.587 -17.825 1.00 95.25 482 ASP A N 1
ATOM 3687 C CA . ASP A 1 482 ? 15.799 -2.426 -17.941 1.00 95.25 482 ASP A CA 1
ATOM 3688 C C . ASP A 1 482 ? 17.026 -2.791 -18.781 1.00 95.25 482 ASP A C 1
ATOM 3690 O O . ASP A 1 482 ? 17.740 -3.733 -18.457 1.00 95.25 482 ASP A O 1
ATOM 3694 N N . LEU A 1 483 ? 17.210 -2.066 -19.884 1.00 91.94 483 LEU A N 1
ATOM 3695 C CA . LEU A 1 483 ? 18.401 -2.116 -20.739 1.00 91.94 483 LEU A CA 1
ATOM 3696 C C . LEU A 1 483 ? 19.029 -0.716 -20.858 1.00 91.94 483 LEU A C 1
ATOM 3698 O O . LEU A 1 483 ? 20.241 -0.564 -20.807 1.00 91.94 483 LEU A O 1
ATOM 3702 N N . ALA A 1 484 ? 18.182 0.314 -20.974 1.00 90.12 484 ALA A N 1
ATOM 3703 C CA . ALA A 1 484 ? 18.572 1.718 -21.147 1.00 90.12 484 ALA A CA 1
ATOM 3704 C C . ALA A 1 484 ? 17.974 2.665 -20.083 1.00 90.12 484 ALA A C 1
ATOM 3706 O O . ALA A 1 484 ? 17.908 3.871 -20.286 1.00 90.12 484 ALA A O 1
ATOM 3707 N N . GLY A 1 485 ? 17.446 2.135 -18.977 1.00 93.06 485 GLY A N 1
ATOM 3708 C CA . GLY A 1 485 ? 16.661 2.881 -17.982 1.00 93.06 485 GLY A CA 1
ATOM 3709 C C . GLY A 1 485 ? 15.175 2.533 -17.961 1.00 93.06 485 GLY A C 1
ATOM 3710 O O . GLY A 1 485 ? 14.387 3.245 -17.352 1.00 93.06 485 GLY A O 1
ATOM 3711 N N . SER A 1 486 ? 14.761 1.449 -18.616 1.00 96.69 486 SER A N 1
ATOM 3712 C CA . SER A 1 486 ? 13.344 1.122 -18.826 1.00 96.69 486 SER A CA 1
ATOM 3713 C C . SER A 1 486 ? 12.554 0.734 -17.567 1.00 96.69 486 SER A C 1
ATOM 3715 O O . SER A 1 486 ? 11.337 0.586 -17.666 1.00 96.69 486 SER A O 1
ATOM 3717 N N . ILE A 1 487 ? 13.187 0.589 -16.400 1.00 98.19 487 ILE A N 1
ATOM 3718 C CA . ILE A 1 487 ? 12.524 0.516 -15.085 1.00 98.19 487 ILE A CA 1
ATOM 3719 C C . ILE A 1 487 ? 12.629 1.867 -14.376 1.00 98.19 487 ILE A C 1
ATOM 3721 O O . ILE A 1 487 ? 11.636 2.387 -13.863 1.00 98.19 487 ILE A O 1
ATOM 3725 N N . ARG A 1 488 ? 13.831 2.451 -14.374 1.00 97.56 488 ARG A N 1
ATOM 3726 C CA . ARG A 1 488 ? 14.157 3.677 -13.631 1.00 97.56 488 ARG A CA 1
ATOM 3727 C C . ARG A 1 488 ? 13.438 4.912 -14.178 1.00 97.56 488 ARG A C 1
ATOM 3729 O O . ARG A 1 488 ? 12.866 5.665 -13.400 1.00 97.56 488 ARG A O 1
ATOM 3736 N N . MET A 1 489 ? 13.399 5.082 -15.498 1.00 96.25 489 MET A N 1
ATOM 3737 C CA . MET A 1 489 ? 12.766 6.225 -16.162 1.00 96.25 489 MET A CA 1
ATOM 3738 C C . MET A 1 489 ? 11.242 6.250 -15.948 1.00 96.25 489 MET A C 1
ATOM 3740 O O . MET A 1 489 ? 10.745 7.261 -15.456 1.00 96.25 489 MET A O 1
ATOM 3744 N N . PRO A 1 490 ? 10.481 5.159 -16.188 1.00 98.00 490 PRO A N 1
ATOM 3745 C CA . PRO A 1 490 ? 9.065 5.116 -15.814 1.00 98.00 490 PRO A CA 1
ATOM 3746 C C . PRO A 1 490 ? 8.807 5.360 -14.333 1.00 98.00 490 PRO A C 1
ATOM 3748 O O . PRO A 1 490 ? 7.847 6.043 -13.985 1.00 98.00 490 PRO A O 1
ATOM 3751 N N . SER A 1 491 ? 9.672 4.841 -13.460 1.00 98.25 491 SER A N 1
ATOM 3752 C CA . SER A 1 491 ? 9.523 5.042 -12.018 1.00 98.25 491 SER A CA 1
ATOM 3753 C C . SER A 1 491 ? 9.730 6.506 -11.629 1.00 98.25 491 SER A C 1
ATOM 3755 O O . SER A 1 491 ? 8.929 7.049 -10.879 1.00 98.25 491 SER A O 1
ATOM 3757 N N . PHE A 1 492 ? 10.725 7.177 -12.216 1.00 96.50 492 PHE A N 1
ATOM 3758 C CA . PHE A 1 492 ? 10.956 8.609 -12.033 1.00 96.50 492 PHE A CA 1
ATOM 3759 C C . PHE A 1 492 ? 9.760 9.454 -12.506 1.00 96.50 492 PHE A C 1
ATOM 3761 O O . PHE A 1 492 ? 9.250 10.271 -11.744 1.00 96.50 492 PHE A O 1
ATOM 3768 N N . PHE A 1 493 ? 9.251 9.214 -13.720 1.00 97.06 493 PHE A N 1
ATOM 3769 C CA . PHE A 1 493 ? 8.125 9.979 -14.278 1.00 97.06 493 PHE A CA 1
ATOM 3770 C C . PHE A 1 493 ? 6.791 9.719 -13.561 1.00 97.06 493 PHE A C 1
ATOM 3772 O O . PHE A 1 493 ? 5.916 10.583 -13.576 1.00 97.06 493 PHE A O 1
ATOM 3779 N N . CYS A 1 494 ? 6.617 8.538 -12.960 1.00 97.06 494 CYS A N 1
ATOM 3780 C CA . CYS A 1 494 ? 5.378 8.140 -12.288 1.00 97.06 494 CYS A CA 1
ATOM 3781 C C . CYS A 1 494 ? 5.472 8.154 -10.751 1.00 97.06 494 CYS A C 1
ATOM 3783 O O . CYS A 1 494 ? 4.547 7.661 -10.104 1.00 97.06 494 CYS A O 1
ATOM 3785 N N . GLY A 1 495 ? 6.536 8.713 -10.160 1.00 96.75 495 GLY A N 1
ATOM 3786 C CA . GLY A 1 495 ? 6.656 8.880 -8.705 1.00 96.75 495 GLY A CA 1
ATOM 3787 C C . GLY A 1 495 ? 6.776 7.563 -7.927 1.00 96.75 495 GLY A C 1
ATOM 3788 O O . GLY A 1 495 ? 6.125 7.388 -6.900 1.00 96.75 495 GLY A O 1
ATOM 3789 N N . LEU A 1 496 ? 7.565 6.614 -8.434 1.00 97.88 496 LEU A N 1
ATOM 3790 C CA . LEU A 1 496 ? 7.707 5.259 -7.895 1.00 97.88 496 LEU A CA 1
ATOM 3791 C C . LEU A 1 496 ? 9.159 4.896 -7.589 1.00 97.88 496 LEU A C 1
ATOM 3793 O O . LEU A 1 496 ? 10.106 5.506 -8.086 1.00 97.88 496 LEU A O 1
ATOM 3797 N N . PHE A 1 497 ? 9.325 3.814 -6.834 1.00 98.31 497 PHE A N 1
ATOM 3798 C CA . PHE A 1 497 ? 10.604 3.149 -6.644 1.00 98.31 497 PHE A CA 1
ATOM 3799 C C . PHE A 1 497 ? 10.754 2.035 -7.682 1.00 98.31 497 PHE A C 1
ATOM 3801 O O . PHE A 1 497 ? 9.993 1.067 -7.689 1.00 98.31 497 PHE A O 1
ATOM 3808 N N . GLY A 1 498 ? 11.751 2.168 -8.555 1.00 97.69 498 GLY A N 1
ATOM 3809 C CA . GLY A 1 498 ? 12.121 1.150 -9.534 1.00 97.69 498 GLY A CA 1
ATOM 3810 C C . GLY A 1 498 ? 13.548 0.692 -9.304 1.00 97.69 498 GLY A C 1
ATOM 3811 O O . GLY A 1 498 ? 14.461 1.517 -9.302 1.00 97.69 498 GLY A O 1
ATOM 3812 N N . HIS A 1 499 ? 13.755 -0.611 -9.129 1.00 97.19 499 HIS A N 1
ATOM 3813 C CA . HIS A 1 499 ? 15.088 -1.148 -8.869 1.00 97.19 499 HIS A CA 1
ATOM 3814 C C . HIS A 1 499 ? 15.614 -1.951 -10.057 1.00 97.19 499 HIS A C 1
ATOM 3816 O O . HIS A 1 499 ? 14.986 -2.900 -10.517 1.00 97.19 499 HIS A O 1
ATOM 3822 N N . CYS A 1 500 ? 16.786 -1.553 -10.548 1.00 94.94 500 CYS A N 1
ATOM 3823 C CA . CYS A 1 500 ? 17.527 -2.235 -11.601 1.00 94.94 500 CYS A CA 1
ATOM 3824 C C . CYS A 1 500 ? 18.464 -3.250 -10.936 1.00 94.94 500 CYS A C 1
ATOM 3826 O O . CYS A 1 500 ? 19.516 -2.866 -10.430 1.00 94.94 500 CYS A O 1
ATOM 3828 N N . ILE A 1 501 ? 18.051 -4.519 -10.880 1.00 94.44 501 ILE A N 1
ATOM 3829 C CA . ILE A 1 501 ? 18.804 -5.574 -10.186 1.00 94.44 501 ILE A CA 1
ATOM 3830 C C . ILE A 1 501 ? 20.141 -5.805 -10.893 1.00 94.44 501 ILE A C 1
ATOM 3832 O O . ILE A 1 501 ? 20.196 -5.768 -12.125 1.00 94.44 501 ILE A O 1
ATOM 3836 N N . THR A 1 502 ? 21.192 -6.088 -10.115 1.00 91.00 502 THR A N 1
ATOM 3837 C CA . THR A 1 502 ? 22.502 -6.512 -10.624 1.00 91.00 502 THR A CA 1
ATOM 3838 C C . THR A 1 502 ? 22.344 -7.520 -11.762 1.00 91.00 502 THR A C 1
ATOM 3840 O O . THR A 1 502 ? 21.586 -8.489 -11.663 1.00 91.00 502 THR A O 1
ATOM 3843 N N . HIS A 1 503 ? 23.036 -7.245 -12.864 1.00 88.75 503 HIS A N 1
ATOM 3844 C CA . HIS A 1 503 ? 22.954 -8.023 -14.091 1.00 88.75 503 HIS A CA 1
ATOM 3845 C C . HIS A 1 503 ? 23.328 -9.495 -13.870 1.00 88.75 503 HIS A C 1
ATOM 3847 O O . HIS A 1 503 ? 23.947 -9.850 -12.872 1.00 88.75 503 HIS A O 1
ATOM 3853 N N . GLU A 1 504 ? 22.919 -10.354 -14.806 1.00 87.81 504 GLU A N 1
ATOM 3854 C CA . GLU A 1 504 ? 23.253 -11.791 -14.839 1.00 87.81 504 GLU A CA 1
ATOM 3855 C C . GLU A 1 504 ? 22.678 -12.655 -13.690 1.00 87.81 504 GLU A C 1
ATOM 3857 O O . GLU A 1 504 ? 22.686 -13.878 -13.785 1.00 87.81 504 GLU A O 1
ATOM 3862 N N . LEU A 1 505 ? 22.048 -12.067 -12.663 1.00 90.75 505 LEU A N 1
ATOM 3863 C CA . LEU A 1 505 ? 21.421 -12.821 -11.562 1.00 90.75 505 LEU A CA 1
ATOM 3864 C C . LEU A 1 505 ? 20.074 -13.467 -11.908 1.00 90.75 505 LEU A C 1
ATOM 3866 O O . LEU A 1 505 ? 19.589 -14.319 -11.160 1.00 90.75 505 LEU A O 1
ATOM 3870 N N . ILE A 1 506 ? 19.443 -13.050 -13.005 1.00 91.00 506 ILE A N 1
ATOM 3871 C CA . ILE A 1 506 ? 18.109 -13.506 -13.408 1.00 91.00 506 ILE A CA 1
ATOM 3872 C C . ILE A 1 506 ? 18.187 -14.001 -14.853 1.00 91.00 506 ILE A C 1
ATOM 3874 O O . ILE A 1 506 ? 18.481 -13.175 -15.729 1.00 91.00 506 ILE A O 1
ATOM 3878 N N . PRO A 1 507 ? 17.902 -15.293 -15.120 1.00 87.25 507 PRO A N 1
ATOM 3879 C CA . PRO A 1 507 ? 17.798 -15.803 -16.483 1.00 87.25 507 PRO A CA 1
ATOM 3880 C C . PRO A 1 507 ? 16.702 -15.073 -17.269 1.00 87.25 507 PRO A C 1
ATOM 3882 O O . PRO A 1 507 ? 15.690 -14.645 -16.711 1.00 87.25 507 PRO A O 1
ATOM 3885 N N . LYS A 1 508 ? 16.920 -14.889 -18.572 1.00 88.25 508 LYS A N 1
ATOM 3886 C CA . LYS A 1 508 ? 16.078 -14.042 -19.445 1.00 88.25 508 LYS A CA 1
ATOM 3887 C C . LYS A 1 508 ? 15.470 -14.840 -20.591 1.00 88.25 508 LYS A C 1
ATOM 3889 O O . LYS A 1 508 ? 15.154 -14.283 -21.642 1.00 88.25 508 LYS A O 1
ATOM 3894 N N . ASP A 1 509 ? 15.355 -16.150 -20.401 1.00 85.06 509 ASP A N 1
ATOM 3895 C CA . ASP A 1 509 ? 14.742 -17.044 -21.371 1.00 85.06 509 ASP A CA 1
ATOM 3896 C C . ASP A 1 509 ? 13.315 -16.583 -21.672 1.00 85.06 509 ASP A C 1
ATOM 3898 O O . ASP A 1 509 ? 12.593 -16.101 -20.794 1.00 85.06 509 ASP A O 1
ATOM 3902 N N . ASN A 1 510 ? 12.932 -16.701 -22.941 1.00 84.44 510 ASN A N 1
ATOM 3903 C CA . ASN A 1 510 ? 11.620 -16.315 -23.459 1.00 84.44 510 ASN A CA 1
ATOM 3904 C C . ASN A 1 510 ? 11.275 -14.817 -23.379 1.00 84.44 510 ASN A C 1
ATOM 3906 O O . ASN A 1 510 ? 10.150 -14.443 -23.716 1.00 84.44 510 ASN A O 1
ATOM 3910 N N . HIS A 1 511 ? 12.214 -13.939 -23.003 1.00 90.81 511 HIS A N 1
ATOM 3911 C CA . HIS A 1 511 ? 12.049 -12.500 -23.219 1.00 90.81 511 HIS A CA 1
ATOM 3912 C C . HIS A 1 511 ? 11.824 -12.208 -24.706 1.00 90.81 511 HIS A C 1
ATOM 3914 O O . HIS A 1 511 ? 12.515 -12.771 -25.558 1.00 90.81 511 HIS A O 1
ATOM 3920 N N . TRP A 1 512 ? 10.911 -11.286 -25.012 1.00 90.31 512 TRP A N 1
ATOM 3921 C CA . TRP A 1 512 ? 10.743 -10.780 -26.372 1.00 90.31 512 TRP A CA 1
ATOM 3922 C C . TRP A 1 512 ? 10.990 -9.262 -26.432 1.00 90.31 512 TRP A C 1
ATOM 3924 O O . TRP A 1 512 ? 10.515 -8.553 -25.543 1.00 90.31 512 TRP A O 1
ATOM 3934 N N . PRO A 1 513 ? 11.699 -8.731 -27.447 1.00 88.62 513 PRO A N 1
ATOM 3935 C CA . PRO A 1 513 ? 12.438 -9.452 -28.492 1.00 88.62 513 PRO A CA 1
ATOM 3936 C C . PRO A 1 513 ? 13.545 -10.369 -27.938 1.00 88.62 513 PRO A C 1
ATOM 3938 O O . PRO A 1 513 ? 13.999 -10.146 -26.805 1.00 88.62 513 PRO A O 1
ATOM 3941 N N . PRO A 1 514 ? 13.960 -11.411 -28.688 1.00 85.38 514 PRO A N 1
ATOM 3942 C CA . PRO A 1 514 ? 15.069 -12.268 -28.302 1.00 85.38 514 PRO A CA 1
ATOM 3943 C C . PRO A 1 514 ? 16.363 -11.488 -28.452 1.00 85.38 514 PRO A C 1
ATOM 3945 O O . PRO A 1 514 ? 16.652 -10.936 -29.512 1.00 85.38 514 PRO A O 1
ATOM 3948 N N . TYR A 1 515 ? 17.167 -11.516 -27.405 1.00 83.81 515 TYR A N 1
ATOM 3949 C CA . TYR A 1 515 ? 18.480 -10.897 -27.391 1.00 83.81 515 TYR A CA 1
ATOM 3950 C C . TYR A 1 515 ? 19.569 -11.960 -27.492 1.00 83.81 515 TYR A C 1
ATOM 3952 O O . TYR A 1 515 ? 19.398 -13.068 -26.979 1.00 83.81 515 TYR A O 1
ATOM 3960 N N . ASN A 1 516 ? 20.684 -11.629 -28.142 1.00 84.75 516 ASN A N 1
ATOM 3961 C CA . ASN A 1 516 ? 21.881 -12.463 -28.073 1.00 84.75 516 ASN A CA 1
ATOM 3962 C C . ASN A 1 516 ? 22.492 -12.422 -26.662 1.00 84.75 516 ASN A C 1
ATOM 3964 O O . ASN A 1 516 ? 22.091 -11.620 -25.813 1.00 84.75 516 ASN A O 1
ATOM 3968 N N . GLU A 1 517 ? 23.457 -13.302 -26.399 1.00 84.31 517 GLU A N 1
ATOM 3969 C CA . GLU A 1 517 ? 24.043 -13.444 -25.061 1.00 84.31 517 GLU A CA 1
ATOM 3970 C C . GLU A 1 517 ? 24.722 -12.158 -24.569 1.00 84.31 517 GLU A C 1
ATOM 3972 O O . GLU A 1 517 ? 24.583 -11.808 -23.400 1.00 84.31 517 GLU A O 1
ATOM 3977 N N . GLU A 1 518 ? 25.363 -11.388 -25.452 1.00 84.69 518 GLU A N 1
ATOM 3978 C CA . GLU A 1 518 ? 25.988 -10.114 -25.073 1.00 84.69 518 GLU A CA 1
ATOM 3979 C C . GLU A 1 518 ? 24.956 -9.058 -24.654 1.00 84.69 518 GLU A C 1
ATOM 3981 O O . GLU A 1 518 ? 25.104 -8.425 -23.608 1.00 84.69 518 GLU A O 1
ATOM 3986 N N . THR A 1 519 ? 23.852 -8.917 -25.392 1.00 83.69 519 THR A N 1
ATOM 3987 C CA . THR A 1 519 ? 22.770 -7.998 -25.004 1.00 83.69 519 THR A CA 1
ATOM 3988 C C . THR A 1 519 ? 22.055 -8.478 -23.736 1.00 83.69 519 THR A C 1
ATOM 3990 O O . THR A 1 519 ? 21.670 -7.669 -22.886 1.00 83.69 519 THR A O 1
ATOM 3993 N N . LYS A 1 520 ? 21.899 -9.798 -23.550 1.00 85.44 520 LYS A N 1
ATOM 3994 C CA . LYS A 1 520 ? 21.308 -10.372 -22.329 1.00 85.44 520 LYS A CA 1
ATOM 3995 C C . LYS A 1 520 ? 22.105 -10.022 -21.073 1.00 85.44 520 LYS A C 1
ATOM 3997 O O . LYS A 1 520 ? 21.479 -9.862 -20.027 1.00 85.44 520 LYS A O 1
ATOM 4002 N N . LYS A 1 521 ? 23.430 -9.853 -21.157 1.00 87.38 521 LYS A N 1
ATOM 4003 C CA . LYS A 1 521 ? 24.263 -9.398 -20.026 1.00 87.38 521 LYS A CA 1
ATOM 4004 C C . LYS A 1 521 ? 23.942 -7.967 -19.588 1.00 87.38 521 LYS A C 1
ATOM 4006 O O . LYS A 1 521 ? 24.132 -7.640 -18.424 1.00 87.38 521 LYS A O 1
ATOM 4011 N N . LEU A 1 522 ? 23.433 -7.119 -20.484 1.00 88.31 522 LEU A N 1
ATOM 4012 C CA . LEU A 1 522 ? 23.040 -5.740 -20.165 1.00 88.31 522 LEU A CA 1
ATOM 4013 C C . LEU A 1 522 ? 21.571 -5.606 -19.753 1.00 88.31 522 LEU A C 1
ATOM 4015 O O . LEU A 1 522 ? 21.205 -4.673 -19.046 1.00 88.31 522 LEU A O 1
ATOM 4019 N N . LEU A 1 523 ? 20.708 -6.517 -20.197 1.00 91.31 523 LEU A N 1
ATOM 4020 C CA . LEU A 1 523 ? 19.304 -6.519 -19.804 1.00 91.31 523 LEU A CA 1
ATOM 4021 C C . LEU A 1 523 ? 19.167 -6.986 -18.350 1.00 91.31 523 LEU A C 1
ATOM 4023 O O . LEU A 1 523 ? 19.751 -7.987 -17.950 1.00 91.31 523 LEU A O 1
ATOM 4027 N N . THR A 1 524 ? 18.295 -6.368 -17.563 1.00 94.31 524 THR A N 1
ATOM 4028 C CA . THR A 1 524 ? 17.874 -6.897 -16.258 1.00 94.31 524 THR A CA 1
ATOM 4029 C C . THR A 1 524 ? 16.368 -6.810 -16.055 1.00 94.31 524 THR A C 1
ATOM 4031 O O . THR A 1 524 ? 15.665 -6.135 -16.808 1.00 94.31 524 THR A O 1
ATOM 4034 N N . TYR A 1 525 ? 15.863 -7.535 -15.060 1.00 96.25 525 TYR A N 1
ATOM 4035 C CA . TYR A 1 525 ? 14.488 -7.408 -14.584 1.00 96.25 525 TYR A CA 1
ATOM 4036 C C . TYR A 1 525 ? 14.485 -6.738 -13.224 1.00 96.25 525 TYR A C 1
ATOM 4038 O O . TYR A 1 525 ? 15.481 -6.752 -12.505 1.00 96.25 525 TYR A O 1
ATOM 4046 N N . GLY A 1 526 ? 13.349 -6.164 -12.858 1.00 97.25 526 GLY A N 1
ATOM 4047 C CA . GLY A 1 526 ? 13.221 -5.572 -11.543 1.00 97.25 526 GLY A CA 1
ATOM 4048 C C . GLY A 1 526 ? 11.807 -5.133 -11.196 1.00 97.25 526 GLY A C 1
ATOM 4049 O O . GLY A 1 526 ? 10.943 -5.044 -12.081 1.00 97.25 526 GLY A O 1
ATOM 4050 N N . PRO A 1 527 ? 11.569 -4.894 -9.899 1.00 98.06 527 PRO A N 1
ATOM 4051 C CA . PRO A 1 527 ? 10.285 -4.448 -9.396 1.00 98.06 527 PRO A CA 1
ATOM 4052 C C . PRO A 1 527 ? 10.094 -2.941 -9.595 1.00 98.06 527 PRO A C 1
ATOM 4054 O O . PRO A 1 527 ? 11.037 -2.150 -9.514 1.00 98.06 527 PRO A O 1
ATOM 4057 N N . ILE A 1 528 ? 8.836 -2.563 -9.804 1.00 98.62 528 ILE A N 1
ATOM 4058 C CA . ILE A 1 528 ? 8.317 -1.198 -9.752 1.00 98.62 528 ILE A CA 1
ATOM 4059 C C . ILE A 1 528 ? 7.247 -1.178 -8.654 1.00 98.62 528 ILE A C 1
ATOM 4061 O O . ILE A 1 528 ? 6.244 -1.888 -8.762 1.00 98.62 528 ILE A O 1
ATOM 4065 N N . VAL A 1 529 ? 7.473 -0.399 -7.594 1.00 97.56 529 VAL A N 1
ATOM 4066 C CA . VAL A 1 529 ? 6.659 -0.381 -6.361 1.00 97.56 529 VAL A CA 1
ATOM 4067 C C . VAL A 1 529 ? 6.471 1.044 -5.833 1.00 97.56 529 VAL A C 1
ATOM 4069 O O . VAL A 1 529 ? 7.201 1.963 -6.202 1.00 97.56 529 VAL A O 1
ATOM 4072 N N . ARG A 1 530 ? 5.488 1.244 -4.946 1.00 93.25 530 ARG A N 1
ATOM 4073 C CA . ARG A 1 530 ? 5.208 2.560 -4.336 1.00 93.25 530 ARG A CA 1
ATOM 4074 C C . ARG A 1 530 ? 6.060 2.878 -3.114 1.00 93.25 530 ARG A C 1
ATOM 4076 O O . ARG A 1 530 ? 6.226 4.052 -2.803 1.00 93.25 530 ARG A O 1
ATOM 4083 N N . PHE A 1 531 ? 6.583 1.865 -2.428 1.00 90.50 531 PHE A N 1
ATOM 4084 C CA . PHE A 1 531 ? 7.325 2.049 -1.185 1.00 90.50 531 PHE A CA 1
ATOM 4085 C C . PHE A 1 531 ? 8.724 1.444 -1.286 1.00 90.50 531 PHE A C 1
ATOM 4087 O O . PHE A 1 531 ? 8.898 0.329 -1.773 1.00 90.50 531 PHE A O 1
ATOM 4094 N N . ALA A 1 532 ? 9.729 2.160 -0.777 1.00 89.62 532 ALA A N 1
ATOM 4095 C CA . ALA A 1 532 ? 11.112 1.681 -0.751 1.00 89.62 532 ALA A CA 1
ATOM 4096 C C . ALA A 1 532 ? 11.265 0.368 0.038 1.00 89.62 532 ALA A C 1
ATOM 4098 O O . ALA A 1 532 ? 12.065 -0.489 -0.334 1.00 89.62 532 ALA A O 1
ATOM 4099 N N . THR A 1 533 ? 10.470 0.190 1.098 1.00 89.38 533 THR A N 1
ATOM 4100 C CA . THR A 1 533 ? 10.441 -1.023 1.931 1.00 89.38 533 THR A CA 1
ATOM 4101 C C . THR A 1 533 ? 10.061 -2.273 1.147 1.00 89.38 533 THR A C 1
ATOM 4103 O O . THR A 1 533 ? 10.512 -3.362 1.496 1.00 89.38 533 THR A O 1
ATOM 4106 N N . ASP A 1 534 ? 9.307 -2.122 0.057 1.00 90.69 534 ASP A N 1
ATOM 4107 C CA . ASP A 1 534 ? 8.882 -3.243 -0.778 1.00 90.69 534 ASP A CA 1
ATOM 4108 C C . ASP A 1 534 ? 10.019 -3.724 -1.689 1.00 90.69 534 ASP A C 1
ATOM 4110 O O . ASP A 1 534 ? 10.024 -4.875 -2.109 1.00 90.69 534 ASP A O 1
ATOM 4114 N N . LEU A 1 535 ? 11.037 -2.901 -1.975 1.00 93.94 535 LEU A N 1
ATOM 4115 C CA . LEU A 1 535 ? 12.123 -3.294 -2.878 1.00 93.94 535 LEU A CA 1
ATOM 4116 C C . LEU A 1 535 ? 12.879 -4.526 -2.379 1.00 93.94 535 LEU A C 1
ATOM 4118 O O . LEU A 1 535 ? 13.105 -5.456 -3.147 1.00 93.94 535 LEU A O 1
ATOM 4122 N N . LYS A 1 536 ? 13.256 -4.558 -1.097 1.00 92.81 536 LYS A N 1
ATOM 4123 C CA . LYS A 1 536 ? 14.064 -5.646 -0.526 1.00 92.81 536 LYS A CA 1
ATOM 4124 C C . LYS A 1 536 ? 13.400 -7.028 -0.674 1.00 92.81 536 LYS A C 1
ATOM 4126 O O . LYS A 1 536 ? 14.045 -7.909 -1.249 1.00 92.81 536 LYS A O 1
ATOM 4131 N N . PRO A 1 537 ? 12.156 -7.260 -0.204 1.00 92.81 537 PRO A N 1
ATOM 4132 C CA . PRO A 1 537 ? 11.500 -8.555 -0.385 1.00 92.81 537 PRO A CA 1
ATOM 4133 C C . PRO A 1 537 ? 11.282 -8.892 -1.866 1.00 92.81 537 PRO A C 1
ATOM 4135 O O . PRO A 1 537 ? 11.475 -10.043 -2.255 1.00 92.81 537 PRO A O 1
ATOM 4138 N N . MET A 1 538 ? 10.979 -7.904 -2.717 1.00 95.25 538 MET A N 1
ATOM 4139 C CA . MET A 1 538 ? 10.788 -8.148 -4.151 1.00 95.25 538 MET A CA 1
ATOM 4140 C C . MET A 1 538 ? 12.085 -8.570 -4.840 1.00 95.25 538 MET A C 1
ATOM 4142 O O . MET A 1 538 ? 12.085 -9.533 -5.599 1.00 95.25 538 MET A O 1
ATOM 4146 N N . VAL A 1 539 ? 13.208 -7.911 -4.547 1.00 96.06 539 VAL A N 1
ATOM 4147 C CA . VAL A 1 539 ? 14.508 -8.273 -5.127 1.00 96.06 539 VAL A CA 1
ATOM 4148 C C . VAL A 1 539 ? 14.888 -9.700 -4.744 1.00 96.06 539 VAL A C 1
ATOM 4150 O O . VAL A 1 539 ? 15.277 -10.451 -5.634 1.00 96.06 539 VAL A O 1
ATOM 4153 N N . LYS A 1 540 ? 14.701 -10.111 -3.478 1.00 95.06 540 LYS A N 1
ATOM 4154 C CA . LYS A 1 540 ? 14.949 -11.500 -3.043 1.00 95.06 540 LYS A CA 1
ATOM 4155 C C . LYS A 1 540 ? 14.172 -12.515 -3.878 1.00 95.06 540 LYS A C 1
ATOM 4157 O O . LYS A 1 540 ? 14.747 -13.504 -4.320 1.00 95.06 540 LYS A O 1
ATOM 4162 N N . VAL A 1 541 ? 12.887 -12.253 -4.123 1.00 95.94 541 VAL A N 1
ATOM 4163 C CA . VAL A 1 541 ? 12.046 -13.133 -4.945 1.00 95.94 541 VAL A CA 1
ATOM 4164 C C . VAL A 1 541 ? 12.521 -13.147 -6.399 1.00 95.94 541 VAL A C 1
ATOM 4166 O O . VAL A 1 541 ? 12.652 -14.214 -6.988 1.00 95.94 541 VAL A O 1
ATOM 4169 N N . PHE A 1 542 ? 12.854 -11.989 -6.973 1.00 95.31 542 PHE A N 1
ATOM 4170 C CA . PHE A 1 542 ? 13.287 -11.882 -8.371 1.00 95.31 542 PHE A CA 1
ATOM 4171 C C . PHE A 1 542 ? 14.571 -12.661 -8.676 1.00 95.31 542 PHE A C 1
ATOM 4173 O O . PHE A 1 542 ? 14.696 -13.214 -9.769 1.00 95.31 542 PHE A O 1
ATOM 4180 N N . VAL A 1 543 ? 15.522 -12.701 -7.739 1.00 94.62 543 VAL A N 1
ATOM 4181 C CA . VAL A 1 543 ? 16.791 -13.426 -7.919 1.00 94.62 543 VAL A CA 1
ATOM 4182 C C . VAL A 1 543 ? 16.729 -14.878 -7.431 1.00 94.62 543 VAL A C 1
ATOM 4184 O O . VAL A 1 543 ? 17.651 -15.652 -7.692 1.00 94.62 543 VAL A O 1
ATOM 4187 N N . GLY A 1 544 ? 15.650 -15.272 -6.746 1.00 90.19 544 GLY A N 1
ATOM 4188 C CA . GLY A 1 544 ? 15.428 -16.630 -6.254 1.00 90.19 544 GLY A CA 1
ATOM 4189 C C . GLY A 1 544 ? 16.632 -17.167 -5.476 1.00 90.19 544 GLY A C 1
ATOM 4190 O O . GLY A 1 544 ? 17.117 -16.546 -4.531 1.00 90.19 544 GLY A O 1
ATOM 4191 N N . LYS A 1 545 ? 17.176 -18.308 -5.916 1.00 89.44 545 LYS A N 1
ATOM 4192 C CA . LYS A 1 545 ? 18.358 -18.945 -5.303 1.00 89.44 545 LYS A CA 1
ATOM 4193 C C . LYS A 1 545 ? 19.615 -18.062 -5.272 1.00 89.44 545 LYS A C 1
ATOM 4195 O O . LYS A 1 545 ? 20.507 -18.318 -4.472 1.00 89.44 545 LYS A O 1
ATOM 4200 N N . ASN A 1 546 ? 19.689 -17.032 -6.117 1.00 92.38 546 ASN A N 1
ATOM 4201 C CA . ASN A 1 546 ? 20.818 -16.104 -6.162 1.00 92.38 546 ASN A CA 1
ATOM 4202 C C . ASN A 1 546 ? 20.709 -14.990 -5.105 1.00 92.38 546 ASN A C 1
ATOM 4204 O O . ASN A 1 546 ? 21.586 -14.134 -5.040 1.00 92.38 546 ASN A O 1
ATOM 4208 N N . ALA A 1 547 ? 19.677 -14.995 -4.250 1.00 90.50 547 ALA A N 1
ATOM 4209 C CA . ALA A 1 547 ? 19.515 -14.006 -3.181 1.00 90.50 547 ALA A CA 1
ATOM 4210 C C . ALA A 1 547 ? 20.706 -13.973 -2.217 1.00 90.50 547 ALA A C 1
ATOM 4212 O O . ALA A 1 547 ? 21.071 -12.898 -1.758 1.00 90.50 547 ALA A O 1
ATOM 4213 N N . SER A 1 548 ? 21.350 -15.117 -1.969 1.00 89.75 548 SER A N 1
ATOM 4214 C CA . SER A 1 548 ? 22.550 -15.221 -1.127 1.00 89.75 548 SER A CA 1
ATOM 4215 C C . SER A 1 548 ? 23.790 -14.550 -1.724 1.00 89.75 548 SER A C 1
ATOM 4217 O O . SER A 1 548 ? 24.727 -14.253 -0.989 1.00 89.75 548 SER A O 1
ATOM 4219 N N . GLN A 1 549 ? 23.803 -14.279 -3.035 1.00 91.06 549 GLN A N 1
ATOM 4220 C CA . GLN A 1 549 ? 24.867 -13.499 -3.678 1.00 91.06 549 GLN A CA 1
ATOM 4221 C C . GLN A 1 549 ? 24.740 -12.000 -3.368 1.00 91.06 549 GLN A C 1
ATOM 4223 O O . GLN A 1 549 ? 25.662 -11.227 -3.626 1.00 91.06 549 GLN A O 1
ATOM 4228 N N . LEU A 1 550 ? 23.593 -11.578 -2.825 1.00 89.81 550 LEU A N 1
ATOM 4229 C CA . LEU A 1 550 ? 23.303 -10.200 -2.473 1.00 89.81 550 LEU A CA 1
ATOM 4230 C C . LEU A 1 550 ? 23.251 -10.033 -0.953 1.00 89.81 550 LEU A C 1
ATOM 4232 O O . LEU A 1 550 ? 22.642 -10.809 -0.223 1.00 89.81 550 LEU A O 1
ATOM 4236 N N . LYS A 1 551 ? 23.820 -8.932 -0.472 1.00 91.00 551 LYS A N 1
ATOM 4237 C CA . LYS A 1 551 ? 23.872 -8.573 0.951 1.00 91.00 551 LYS A CA 1
ATOM 4238 C C . LYS A 1 551 ? 22.611 -7.834 1.409 1.00 91.00 551 LYS A C 1
ATOM 4240 O O . LYS A 1 551 ? 22.681 -6.776 2.022 1.00 91.00 551 LYS A O 1
ATOM 4245 N N . LEU A 1 552 ? 21.434 -8.350 1.049 1.00 89.50 552 LEU A N 1
ATOM 4246 C CA . LEU A 1 552 ? 20.163 -7.623 1.209 1.00 89.50 552 LEU A CA 1
ATOM 4247 C C . LEU A 1 552 ? 19.730 -7.462 2.672 1.00 89.50 552 LEU A C 1
ATOM 4249 O O . LEU A 1 552 ? 18.989 -6.529 2.984 1.00 89.50 552 LEU A O 1
ATOM 4253 N N . ASP A 1 553 ? 20.171 -8.353 3.558 1.00 89.69 553 ASP A N 1
ATOM 4254 C CA . ASP A 1 553 ? 19.809 -8.348 4.982 1.00 89.69 553 ASP A CA 1
ATOM 4255 C C . ASP A 1 553 ? 20.855 -7.697 5.886 1.00 89.69 553 ASP A C 1
ATOM 4257 O O . ASP A 1 553 ? 20.576 -7.464 7.060 1.00 89.69 553 ASP A O 1
ATOM 4261 N N . GLU A 1 554 ? 22.029 -7.355 5.349 1.00 90.88 554 GLU A N 1
ATOM 4262 C CA . GLU A 1 554 ? 23.044 -6.630 6.108 1.00 90.88 554 GLU A CA 1
ATOM 4263 C C . GLU A 1 554 ? 22.522 -5.222 6.441 1.00 90.88 554 GLU A C 1
ATOM 4265 O O . GLU A 1 554 ? 22.069 -4.473 5.568 1.00 90.88 554 GLU A O 1
ATOM 4270 N N . SER A 1 555 ? 22.551 -4.857 7.725 1.00 88.44 555 SER A N 1
ATOM 4271 C CA . SER A 1 555 ? 22.269 -3.491 8.161 1.00 88.44 555 SER A CA 1
ATOM 4272 C C . SER A 1 555 ? 23.398 -2.572 7.706 1.00 88.44 555 SER A C 1
ATOM 4274 O O . SER A 1 555 ? 24.567 -2.872 7.947 1.00 88.44 555 SER A O 1
ATOM 4276 N N . ILE A 1 556 ? 23.054 -1.443 7.092 1.00 87.94 556 ILE A N 1
ATOM 4277 C CA . ILE A 1 556 ? 24.035 -0.477 6.596 1.00 87.94 556 ILE A CA 1
ATOM 4278 C C . ILE A 1 556 ? 24.051 0.733 7.527 1.00 87.94 556 ILE A C 1
ATOM 4280 O O . ILE A 1 556 ? 23.023 1.381 7.722 1.00 87.94 556 ILE A O 1
ATOM 4284 N N . ASP A 1 557 ? 25.225 1.050 8.071 1.00 89.06 557 ASP A N 1
ATOM 4285 C CA . ASP A 1 557 ? 25.468 2.320 8.750 1.00 89.06 557 ASP A CA 1
ATOM 4286 C C . ASP A 1 557 ? 25.615 3.431 7.702 1.00 89.06 557 ASP A C 1
ATOM 4288 O O . ASP A 1 557 ? 26.580 3.465 6.932 1.00 89.06 557 ASP A O 1
ATOM 4292 N N . LEU A 1 558 ? 24.638 4.342 7.663 1.00 87.62 558 LEU A N 1
ATOM 4293 C CA . LEU A 1 558 ? 24.600 5.432 6.689 1.00 87.62 558 LEU A CA 1
ATOM 4294 C C . LEU A 1 558 ? 25.786 6.399 6.835 1.00 87.62 558 LEU A C 1
ATOM 4296 O O . LEU A 1 558 ? 26.161 7.031 5.848 1.00 87.62 558 LEU A O 1
ATOM 4300 N N . THR A 1 559 ? 26.416 6.478 8.013 1.00 90.38 559 THR A N 1
ATOM 4301 C CA . THR A 1 559 ? 27.597 7.332 8.235 1.00 90.38 559 THR A CA 1
ATOM 4302 C C . THR A 1 559 ? 28.821 6.847 7.454 1.00 90.38 559 THR A C 1
ATOM 4304 O O . THR A 1 559 ? 29.696 7.634 7.101 1.00 90.38 559 THR A O 1
ATOM 4307 N N . GLN A 1 560 ? 28.868 5.553 7.121 1.00 89.06 560 GLN A N 1
ATOM 4308 C CA . GLN A 1 560 ? 29.970 4.935 6.380 1.00 89.06 560 GLN A CA 1
ATOM 4309 C C . GLN A 1 560 ? 29.763 4.973 4.859 1.00 89.06 560 GLN A C 1
ATOM 4311 O O . GLN A 1 560 ? 30.643 4.562 4.098 1.00 89.06 560 GLN A O 1
ATOM 4316 N N . ILE A 1 561 ? 28.610 5.457 4.389 1.00 89.44 561 ILE A N 1
ATOM 4317 C CA . ILE A 1 561 ? 28.314 5.534 2.959 1.00 89.44 561 ILE A CA 1
ATOM 4318 C C . ILE A 1 561 ? 29.078 6.702 2.326 1.00 89.44 561 ILE A C 1
ATOM 4320 O O . ILE A 1 561 ? 29.083 7.828 2.828 1.00 89.44 561 ILE A O 1
ATOM 4324 N N . LYS A 1 562 ? 29.682 6.430 1.165 1.00 91.94 562 LYS A N 1
ATOM 4325 C CA . LYS A 1 562 ? 30.224 7.446 0.260 1.00 91.94 562 LYS A CA 1
ATOM 4326 C C . LYS A 1 562 ? 29.214 7.719 -0.849 1.00 91.94 562 LYS A C 1
ATOM 4328 O O . LYS A 1 562 ? 28.858 6.817 -1.603 1.00 91.94 562 LYS A O 1
ATOM 4333 N N . VAL A 1 563 ? 28.757 8.960 -0.943 1.00 92.88 563 VAL A N 1
ATOM 4334 C CA . VAL A 1 563 ? 27.816 9.431 -1.958 1.00 92.88 563 VAL A CA 1
ATOM 4335 C C . VAL A 1 563 ? 28.581 10.277 -2.967 1.00 92.88 563 VAL A C 1
ATOM 4337 O O . VAL A 1 563 ? 29.092 11.346 -2.636 1.00 92.88 563 VAL A O 1
ATOM 4340 N N . TYR A 1 564 ? 28.635 9.809 -4.209 1.00 94.81 564 TYR A N 1
ATOM 4341 C CA . TYR A 1 564 ? 29.166 10.574 -5.332 1.00 94.81 564 TYR A CA 1
ATOM 4342 C C . TYR A 1 564 ? 28.007 11.116 -6.158 1.00 94.81 564 TYR A C 1
ATOM 4344 O O . TYR A 1 564 ? 27.061 10.378 -6.440 1.00 94.81 564 TYR A O 1
ATOM 4352 N N . TYR A 1 565 ? 28.061 12.390 -6.535 1.00 94.25 565 TYR A N 1
ATOM 4353 C CA . TYR A 1 565 ? 27.002 13.010 -7.327 1.00 94.25 565 TYR A CA 1
ATOM 4354 C C . TYR A 1 565 ? 27.558 13.870 -8.460 1.00 94.25 565 TYR A C 1
ATOM 4356 O O . TYR A 1 565 ? 28.681 14.365 -8.399 1.00 94.25 565 TYR A O 1
ATOM 4364 N N . MET A 1 566 ? 26.744 14.027 -9.498 1.00 94.12 566 MET A N 1
ATOM 4365 C CA . MET A 1 566 ? 26.968 14.903 -10.643 1.00 94.12 566 MET A CA 1
ATOM 4366 C C . MET A 1 566 ? 25.611 15.380 -11.153 1.00 94.12 566 MET A C 1
ATOM 4368 O O . MET A 1 566 ? 24.609 14.682 -10.985 1.00 94.12 566 MET A O 1
ATOM 4372 N N . TYR A 1 567 ? 25.575 16.555 -11.773 1.00 91.94 567 TYR A N 1
ATOM 4373 C CA . TYR A 1 567 ? 24.332 17.096 -12.325 1.00 91.94 567 TYR A CA 1
ATOM 4374 C C . TYR A 1 567 ? 24.196 16.898 -13.830 1.00 91.94 567 TYR A C 1
ATOM 4376 O O . TYR A 1 567 ? 23.079 16.882 -14.328 1.00 91.94 567 TYR A O 1
ATOM 4384 N N . GLU A 1 568 ? 25.307 16.795 -14.554 1.00 90.81 568 GLU A N 1
ATOM 4385 C CA . GLU A 1 568 ? 25.331 16.758 -16.015 1.00 90.81 568 GLU A CA 1
ATOM 4386 C C . GLU A 1 568 ? 26.364 15.734 -16.490 1.00 90.81 568 GLU A C 1
ATOM 4388 O O . GLU A 1 568 ? 27.297 15.396 -15.762 1.00 90.81 568 GLU A O 1
ATOM 4393 N N . MET A 1 569 ? 26.191 15.263 -17.724 1.00 88.56 569 MET A N 1
ATOM 4394 C CA . MET A 1 569 ? 27.142 14.378 -18.408 1.00 88.56 569 MET A CA 1
ATOM 4395 C C . MET A 1 569 ? 27.959 15.108 -19.488 1.00 88.56 569 MET A C 1
ATOM 4397 O O . MET A 1 569 ? 28.828 14.491 -20.087 1.00 88.56 569 MET A O 1
ATOM 4401 N N . ASP A 1 570 ? 27.665 16.385 -19.765 1.00 88.19 570 ASP A N 1
ATOM 4402 C CA . ASP A 1 570 ? 28.302 17.224 -20.800 1.00 88.19 570 ASP A CA 1
ATOM 4403 C C . ASP A 1 570 ? 28.283 16.655 -22.237 1.00 88.19 570 ASP A C 1
ATOM 4405 O O . ASP A 1 570 ? 29.033 17.097 -23.109 1.00 88.19 570 ASP A O 1
ATOM 4409 N N . ASP A 1 571 ? 27.391 15.702 -22.516 1.00 90.12 571 ASP A N 1
ATOM 4410 C CA . ASP A 1 571 ? 27.180 15.170 -23.863 1.00 90.12 571 ASP A CA 1
ATOM 4411 C C . ASP A 1 571 ? 26.378 16.180 -24.720 1.00 90.12 571 ASP A C 1
ATOM 4413 O O . ASP A 1 571 ? 25.292 16.611 -24.318 1.00 90.12 571 ASP A O 1
ATOM 4417 N N . PRO A 1 572 ? 26.867 16.583 -25.908 1.00 87.19 572 PRO A N 1
ATOM 4418 C CA . PRO A 1 572 ? 26.190 17.571 -26.750 1.00 87.19 572 PRO A CA 1
ATOM 4419 C C . PRO A 1 572 ? 24.868 17.076 -27.364 1.00 87.19 572 PRO A C 1
ATOM 4421 O O . PRO A 1 572 ? 24.115 17.888 -27.903 1.00 87.19 572 PRO A O 1
ATOM 4424 N N . PHE A 1 573 ? 24.574 15.772 -27.307 1.00 86.25 573 PHE A N 1
ATOM 4425 C CA . PHE A 1 573 ? 23.356 15.166 -27.852 1.00 86.25 573 PHE A CA 1
ATOM 4426 C C . PHE A 1 573 ? 22.235 14.991 -26.821 1.00 86.25 573 PHE A C 1
ATOM 4428 O O . PHE A 1 573 ? 21.141 14.556 -27.189 1.00 86.25 573 PHE A O 1
ATOM 4435 N N . ILE A 1 574 ? 22.466 15.331 -25.547 1.00 85.94 574 ILE A N 1
ATOM 4436 C CA . ILE A 1 574 ? 21.453 15.210 -24.491 1.00 85.94 574 ILE A CA 1
ATOM 4437 C C . ILE A 1 574 ? 20.957 16.579 -24.021 1.00 85.94 574 ILE A C 1
ATOM 4439 O O . ILE A 1 574 ? 21.652 17.592 -24.074 1.00 85.94 574 ILE A O 1
ATOM 4443 N N . THR A 1 575 ? 19.713 16.616 -23.547 1.00 89.94 575 THR A N 1
ATOM 4444 C CA . THR A 1 575 ? 19.149 17.827 -22.939 1.00 89.94 575 THR A CA 1
ATOM 4445 C C . THR A 1 575 ? 19.686 17.994 -21.520 1.00 89.94 575 THR A C 1
ATOM 4447 O O . THR A 1 575 ? 19.809 17.013 -20.790 1.00 89.94 575 THR A O 1
ATOM 4450 N N . ARG A 1 576 ? 19.971 19.241 -21.127 1.00 91.06 576 ARG A N 1
ATOM 4451 C CA . ARG A 1 576 ? 20.428 19.576 -19.771 1.00 91.06 576 ARG A CA 1
ATOM 4452 C C . ARG A 1 576 ? 19.383 19.244 -18.714 1.00 91.06 576 ARG A C 1
ATOM 4454 O O . ARG A 1 576 ? 18.179 19.355 -18.961 1.00 91.06 576 ARG A O 1
ATOM 4461 N N . VAL A 1 577 ? 19.853 18.918 -17.516 1.00 93.06 577 VAL A N 1
ATOM 4462 C CA . VAL A 1 577 ? 18.984 18.645 -16.372 1.00 93.06 577 VAL A CA 1
ATOM 4463 C C . VAL A 1 577 ? 18.298 19.934 -15.905 1.00 93.06 577 VAL A C 1
ATOM 4465 O O . VAL A 1 577 ? 18.914 20.995 -15.780 1.00 93.06 577 VAL A O 1
ATOM 4468 N N . THR A 1 578 ? 16.991 19.861 -15.648 1.00 95.50 578 THR A N 1
ATOM 4469 C CA . THR A 1 578 ? 16.200 21.026 -15.229 1.00 95.50 578 THR A CA 1
ATOM 4470 C C . THR A 1 578 ? 16.557 21.476 -13.805 1.00 95.50 578 THR A C 1
ATOM 4472 O O . THR A 1 578 ? 17.008 20.661 -12.993 1.00 95.50 578 THR A O 1
ATOM 4475 N N . PRO A 1 579 ? 16.318 22.755 -13.448 1.00 97.31 579 PRO A N 1
ATOM 4476 C CA . PRO A 1 579 ? 16.582 23.257 -12.098 1.00 97.31 579 PRO A CA 1
ATOM 4477 C C . PRO A 1 579 ? 15.912 22.441 -10.986 1.00 97.31 579 PRO A C 1
ATOM 4479 O O . PRO A 1 579 ? 16.542 22.199 -9.961 1.00 97.31 579 PRO A O 1
ATOM 4482 N N . ASP A 1 580 ? 14.685 21.960 -11.204 1.00 96.56 580 ASP A N 1
ATOM 4483 C CA . ASP A 1 580 ? 13.942 21.179 -10.206 1.00 96.56 580 ASP A CA 1
ATOM 4484 C C . ASP A 1 580 ? 14.591 19.818 -9.932 1.00 96.56 580 ASP A C 1
ATOM 4486 O O . ASP A 1 580 ? 14.721 19.407 -8.780 1.00 96.56 580 ASP A O 1
ATOM 4490 N N . VAL A 1 581 ? 15.074 19.135 -10.975 1.00 95.38 581 VAL A N 1
ATOM 4491 C CA . VAL A 1 581 ? 15.782 17.857 -10.814 1.00 95.38 581 VAL A CA 1
ATOM 4492 C C . VAL A 1 581 ? 17.134 18.075 -10.139 1.00 95.38 581 VAL A C 1
ATOM 4494 O O . VAL A 1 581 ? 17.495 17.322 -9.233 1.00 95.38 581 VAL A O 1
ATOM 4497 N N . ARG A 1 582 ? 17.857 19.142 -10.507 1.00 95.88 582 ARG A N 1
ATOM 4498 C CA . ARG A 1 582 ? 19.104 19.524 -9.826 1.00 95.88 582 ARG A CA 1
ATOM 4499 C C . ARG A 1 582 ? 18.854 19.802 -8.349 1.00 95.88 582 ARG A C 1
ATOM 4501 O O . ARG A 1 582 ? 19.592 19.292 -7.515 1.00 95.88 582 ARG A O 1
ATOM 4508 N N . LYS A 1 583 ? 17.793 20.546 -8.020 1.00 97.12 583 LYS A N 1
ATOM 4509 C CA . LYS A 1 583 ? 17.387 20.799 -6.635 1.00 97.12 583 LYS A CA 1
ATOM 4510 C C . LYS A 1 583 ? 17.108 19.490 -5.892 1.00 97.12 583 LYS A C 1
ATOM 4512 O O . LYS A 1 583 ? 17.614 19.325 -4.790 1.00 97.12 583 LYS A O 1
ATOM 4517 N N . GLY A 1 584 ? 16.383 18.551 -6.501 1.00 95.81 584 GLY A N 1
ATOM 4518 C CA . GLY A 1 584 ? 16.127 17.236 -5.906 1.00 95.81 584 GLY A CA 1
ATOM 4519 C C . GLY A 1 584 ? 17.413 16.476 -5.560 1.00 95.81 584 GLY A C 1
ATOM 4520 O O . GLY A 1 584 ? 17.548 15.973 -4.447 1.00 95.81 584 GLY A O 1
ATOM 4521 N N . ILE A 1 585 ? 18.395 16.459 -6.468 1.00 95.38 585 ILE A N 1
ATOM 4522 C CA . ILE A 1 585 ? 19.720 15.867 -6.205 1.00 95.38 585 ILE A CA 1
ATOM 4523 C C . ILE A 1 585 ? 20.416 16.593 -5.045 1.00 95.38 585 ILE A C 1
ATOM 4525 O O . ILE A 1 585 ? 20.917 15.936 -4.130 1.00 95.38 585 ILE A O 1
ATOM 4529 N N . THR A 1 586 ? 20.422 17.929 -5.053 1.00 96.19 586 THR A N 1
ATOM 4530 C CA . THR A 1 586 ? 21.026 18.750 -3.993 1.00 96.19 586 THR A CA 1
ATOM 4531 C C . THR A 1 586 ? 20.408 18.461 -2.628 1.00 96.19 586 THR A C 1
ATOM 4533 O O . THR A 1 586 ? 21.143 18.257 -1.663 1.00 96.19 586 THR A O 1
ATOM 4536 N N . ASP A 1 587 ? 19.078 18.407 -2.540 1.00 97.38 587 ASP A N 1
ATOM 4537 C CA . ASP A 1 587 ? 18.354 18.132 -1.299 1.00 97.38 587 ASP A CA 1
ATOM 4538 C C . ASP A 1 587 ? 18.715 16.730 -0.764 1.00 97.38 587 ASP A C 1
ATOM 4540 O O . ASP A 1 587 ? 19.022 16.574 0.420 1.00 97.38 587 ASP A O 1
ATOM 4544 N N . CYS A 1 588 ? 18.766 15.711 -1.636 1.00 94.50 588 CYS A N 1
ATOM 4545 C CA . CYS A 1 588 ? 19.191 14.358 -1.263 1.00 94.50 588 CYS A CA 1
ATOM 4546 C C . CYS A 1 588 ? 20.635 14.327 -0.745 1.00 94.50 588 CYS A C 1
ATOM 4548 O O . CYS A 1 588 ? 20.913 13.731 0.295 1.00 94.50 588 CYS A O 1
ATOM 4550 N N . VAL A 1 589 ? 21.556 14.990 -1.446 1.00 95.00 589 VAL A N 1
ATOM 4551 C CA . VAL A 1 589 ? 22.970 15.097 -1.062 1.00 95.00 589 VAL A CA 1
ATOM 4552 C C . VAL A 1 589 ? 23.125 15.785 0.294 1.00 95.00 589 VAL A C 1
ATOM 4554 O O . VAL A 1 589 ? 23.859 15.297 1.156 1.00 95.00 589 VAL A O 1
ATOM 4557 N N . GLN A 1 590 ? 22.418 16.894 0.514 1.00 96.12 590 GLN A N 1
ATOM 4558 C CA . GLN A 1 590 ? 22.435 17.617 1.785 1.00 96.12 590 GLN A CA 1
ATOM 4559 C C . GLN A 1 590 ? 21.876 16.765 2.924 1.00 96.12 590 GLN A C 1
ATOM 4561 O O . GLN A 1 590 ? 22.461 16.738 4.008 1.00 96.12 590 GLN A O 1
ATOM 4566 N N . HIS A 1 591 ? 20.796 16.024 2.672 1.00 95.00 591 HIS A N 1
ATOM 4567 C CA . HIS A 1 591 ? 20.227 15.121 3.660 1.00 95.00 591 HIS A CA 1
ATOM 4568 C C . HIS A 1 591 ? 21.201 13.994 4.026 1.00 95.00 591 HIS A C 1
ATOM 4570 O O . HIS A 1 591 ? 21.491 13.806 5.206 1.00 95.00 591 HIS A O 1
ATOM 4576 N N . MET A 1 592 ? 21.798 13.315 3.042 1.00 92.31 592 MET A N 1
ATOM 4577 C CA . MET A 1 592 ? 22.806 12.277 3.298 1.00 92.31 592 MET A CA 1
ATOM 4578 C C . MET A 1 592 ? 24.001 12.823 4.087 1.00 92.31 592 MET A C 1
ATOM 4580 O O . MET A 1 592 ? 24.455 12.192 5.040 1.00 92.31 592 MET A O 1
ATOM 4584 N N . LYS A 1 593 ? 24.462 14.036 3.760 1.00 93.50 593 LYS A N 1
ATOM 4585 C CA . LYS A 1 593 ? 25.514 14.720 4.521 1.00 93.50 593 LYS A CA 1
ATOM 4586 C C . LYS A 1 593 ? 25.095 14.991 5.970 1.00 93.50 593 LYS A C 1
ATOM 4588 O O . LYS A 1 593 ? 25.904 14.807 6.874 1.00 93.50 593 LYS A O 1
ATOM 4593 N N . SER A 1 594 ? 23.845 15.400 6.209 1.00 95.81 594 SER A N 1
ATOM 4594 C CA . SER A 1 594 ? 23.316 15.624 7.566 1.00 95.81 594 SER A CA 1
ATOM 4595 C C . SER A 1 594 ? 23.239 14.343 8.405 1.00 95.81 594 SER A C 1
ATOM 4597 O O . SER A 1 594 ? 23.364 14.409 9.624 1.00 95.81 594 SER A O 1
ATOM 4599 N N . LEU A 1 595 ? 23.111 13.182 7.754 1.00 93.44 595 LEU A N 1
ATOM 4600 C CA . LEU A 1 595 ? 23.160 11.858 8.382 1.00 93.44 595 LEU A CA 1
ATOM 4601 C C . LEU A 1 595 ? 24.593 11.359 8.638 1.00 93.44 595 LEU A C 1
ATOM 4603 O O . LEU A 1 595 ? 24.768 10.252 9.135 1.00 93.44 595 LEU A O 1
ATOM 4607 N N . GLY A 1 596 ? 25.618 12.148 8.297 1.00 93.62 596 GLY A N 1
ATOM 4608 C CA . GLY A 1 596 ? 27.027 11.806 8.500 1.00 93.62 596 GLY A CA 1
ATOM 4609 C C . GLY A 1 596 ? 27.697 11.089 7.326 1.00 93.62 596 GLY A C 1
ATOM 4610 O O . GLY A 1 596 ? 28.860 10.718 7.453 1.00 93.62 596 GLY A O 1
ATOM 4611 N N . ALA A 1 597 ? 27.016 10.909 6.187 1.00 93.19 597 ALA A N 1
ATOM 4612 C CA . ALA A 1 597 ? 27.621 10.302 5.003 1.00 93.19 597 ALA A CA 1
ATOM 4613 C C . ALA A 1 597 ? 28.704 11.210 4.394 1.00 93.19 597 ALA A C 1
ATOM 4615 O O . ALA A 1 597 ? 28.594 12.442 4.383 1.00 93.19 597 ALA A O 1
ATOM 4616 N N . THR A 1 598 ? 29.731 10.598 3.804 1.00 93.00 598 THR A N 1
ATOM 4617 C CA . THR A 1 598 ? 30.726 11.336 3.015 1.00 93.00 598 THR A CA 1
ATOM 4618 C C . THR A 1 598 ? 30.126 11.658 1.655 1.00 93.00 598 THR A C 1
ATOM 4620 O O . THR A 1 598 ? 29.753 10.738 0.933 1.00 93.00 598 THR A O 1
ATOM 4623 N N . VAL A 1 599 ? 30.049 12.936 1.274 1.00 94.44 599 VAL A N 1
ATOM 4624 C CA . VAL A 1 599 ? 29.475 13.342 -0.019 1.00 94.44 599 VAL A CA 1
ATOM 4625 C C . VAL A 1 599 ? 30.480 14.122 -0.858 1.00 94.44 599 VAL A C 1
ATOM 4627 O O . VAL A 1 599 ? 31.102 15.060 -0.359 1.00 94.44 599 VAL A O 1
ATOM 4630 N N . GLN A 1 600 ? 30.618 13.752 -2.131 1.00 94.94 600 GLN A N 1
ATOM 4631 C CA . GLN A 1 600 ? 31.569 14.349 -3.064 1.00 94.94 600 GLN A CA 1
ATOM 4632 C C . GLN A 1 600 ? 30.935 14.562 -4.445 1.00 94.94 600 GLN A C 1
ATOM 4634 O O . GLN A 1 600 ? 30.374 13.639 -5.034 1.00 94.94 600 GLN A O 1
ATOM 4639 N N . GLU A 1 601 ? 31.068 15.776 -4.980 1.00 95.19 601 GLU A N 1
ATOM 4640 C CA . GLU A 1 601 ? 30.770 16.037 -6.391 1.00 95.19 601 GLU A CA 1
ATOM 4641 C C . GLU A 1 601 ? 31.900 15.472 -7.255 1.00 95.19 601 GLU A C 1
ATOM 4643 O O . GLU A 1 60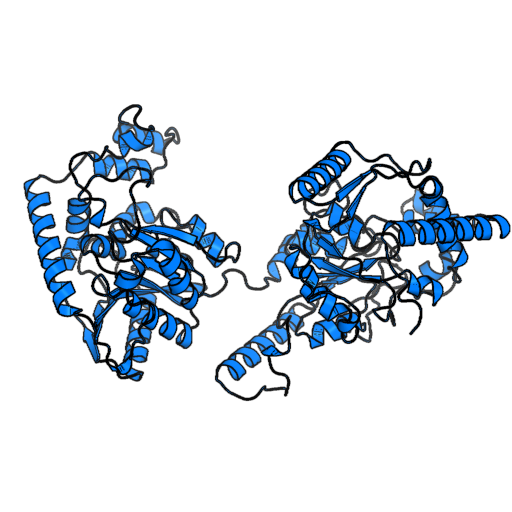1 ? 33.079 15.639 -6.930 1.00 95.19 601 GLU A O 1
ATOM 4648 N N . VAL A 1 602 ? 31.550 14.787 -8.340 1.00 94.31 602 VAL A N 1
ATOM 4649 C CA . VAL A 1 602 ? 32.514 14.183 -9.264 1.00 94.31 602 VAL A CA 1
ATOM 4650 C C . VAL A 1 602 ? 32.256 14.640 -10.690 1.00 94.31 602 VAL A C 1
ATOM 4652 O O . VAL A 1 602 ? 31.126 14.933 -11.071 1.00 94.31 602 VAL A O 1
ATOM 4655 N N . ASN A 1 603 ? 33.316 14.644 -11.491 1.00 91.50 603 ASN A N 1
ATOM 4656 C CA . ASN A 1 603 ? 33.235 14.828 -12.931 1.00 91.50 603 ASN A CA 1
ATOM 4657 C C . ASN A 1 603 ? 33.866 13.610 -13.610 1.00 91.50 603 ASN A C 1
ATOM 4659 O O . ASN A 1 603 ? 35.053 13.348 -13.418 1.00 91.50 603 ASN A O 1
ATOM 4663 N N . LEU A 1 604 ? 33.065 12.869 -14.374 1.00 93.44 604 LEU A N 1
ATOM 4664 C CA . LEU A 1 604 ? 33.519 11.722 -15.157 1.00 93.44 604 LEU A CA 1
ATOM 4665 C C . LEU A 1 604 ? 33.534 12.133 -16.629 1.00 93.44 604 LEU A C 1
ATOM 4667 O O . LEU A 1 604 ? 32.548 11.946 -17.337 1.00 93.44 604 LEU A O 1
ATOM 4671 N N . ASP A 1 605 ? 34.660 12.684 -17.090 1.00 93.06 605 ASP A N 1
ATOM 4672 C CA . ASP A 1 605 ? 34.801 13.299 -18.424 1.00 93.06 605 ASP A CA 1
ATOM 4673 C C . ASP A 1 605 ? 34.362 12.373 -19.575 1.00 93.06 605 ASP A C 1
ATOM 4675 O O . ASP A 1 605 ? 33.815 12.831 -20.576 1.00 93.06 605 ASP A O 1
ATOM 4679 N N . LYS A 1 606 ? 34.517 11.051 -19.427 1.00 94.75 606 LYS A N 1
ATOM 4680 C CA . LYS A 1 606 ? 34.094 10.072 -20.444 1.00 94.75 606 LYS A CA 1
ATOM 4681 C C . LYS A 1 606 ? 32.575 10.031 -20.659 1.00 94.75 606 LYS A C 1
ATOM 4683 O O . LYS A 1 606 ? 32.136 9.569 -21.711 1.00 94.75 606 LYS A O 1
ATOM 4688 N N . LEU A 1 607 ? 31.766 10.532 -19.719 1.00 93.56 607 LEU A N 1
ATOM 4689 C CA . LEU A 1 607 ? 30.309 10.616 -19.871 1.00 93.56 607 LEU A CA 1
ATOM 4690 C C . LEU A 1 607 ? 29.863 11.629 -20.933 1.00 93.56 607 LEU A C 1
ATOM 4692 O O . LEU A 1 607 ? 28.741 11.498 -21.421 1.00 93.56 607 LEU A O 1
ATOM 4696 N N . LYS A 1 608 ? 30.738 12.528 -21.407 1.00 94.62 608 LYS A N 1
ATOM 4697 C CA . LYS A 1 608 ? 30.449 13.383 -22.578 1.00 94.62 608 LYS A CA 1
ATOM 4698 C C . LYS A 1 608 ? 30.228 12.595 -23.873 1.00 94.62 608 LYS A C 1
ATOM 4700 O O . LYS A 1 608 ? 29.829 13.152 -24.890 1.00 94.62 608 LYS A O 1
ATOM 4705 N N . HIS A 1 609 ? 30.537 11.298 -23.840 1.00 94.38 609 HIS A N 1
ATOM 4706 C CA . HIS A 1 609 ? 30.347 10.345 -24.925 1.00 94.38 609 HIS A CA 1
ATOM 4707 C C . HIS A 1 609 ? 29.183 9.375 -24.672 1.00 94.38 609 HIS A C 1
ATOM 4709 O O . HIS A 1 609 ? 29.110 8.346 -25.339 1.00 94.38 609 HIS A O 1
ATOM 4715 N N . SER A 1 610 ? 28.291 9.648 -23.715 1.00 92.38 610 SER A N 1
ATOM 4716 C CA . SER A 1 610 ? 27.220 8.728 -23.299 1.00 92.38 610 SER A CA 1
ATOM 4717 C C . SER A 1 610 ? 26.336 8.254 -24.454 1.00 92.38 610 SER A C 1
ATOM 4719 O O . SER A 1 610 ? 26.047 7.060 -24.555 1.00 92.38 610 SER A O 1
ATOM 4721 N N . TRP A 1 611 ? 25.943 9.156 -25.356 1.00 90.12 611 TRP A N 1
ATOM 4722 C CA . TRP A 1 611 ? 25.158 8.822 -26.539 1.00 90.12 611 TRP A CA 1
ATOM 4723 C C . TRP A 1 611 ? 25.919 7.868 -27.464 1.00 90.12 611 TRP A C 1
ATOM 4725 O O . TRP A 1 611 ? 25.376 6.835 -27.862 1.00 90.12 611 TRP A O 1
ATOM 4735 N N . SER A 1 612 ? 27.188 8.157 -27.760 1.00 91.69 612 SER A N 1
ATOM 4736 C CA . SER A 1 612 ? 28.039 7.297 -28.594 1.00 91.69 612 SER A CA 1
ATOM 4737 C C . SER A 1 612 ? 28.306 5.941 -27.938 1.00 91.69 612 SER A C 1
ATOM 4739 O O . SER A 1 612 ? 28.181 4.911 -28.593 1.00 91.69 612 SER A O 1
ATOM 4741 N N . ILE A 1 613 ? 28.595 5.915 -26.634 1.00 92.19 613 ILE A N 1
ATOM 4742 C CA . ILE A 1 613 ? 28.784 4.682 -25.858 1.00 92.19 613 ILE A CA 1
ATOM 4743 C C . ILE A 1 613 ? 27.542 3.796 -25.968 1.00 92.19 613 ILE A C 1
ATOM 4745 O O . ILE A 1 613 ? 27.657 2.617 -26.306 1.00 92.19 613 ILE A O 1
ATOM 4749 N N . TRP A 1 614 ? 26.357 4.354 -25.708 1.00 89.19 614 TRP A N 1
ATOM 4750 C CA . TRP A 1 614 ? 25.098 3.617 -25.771 1.00 89.19 614 TRP A CA 1
ATOM 4751 C C . TRP A 1 614 ? 24.814 3.100 -27.184 1.00 89.19 614 TRP A C 1
ATOM 4753 O O . TRP A 1 614 ? 24.630 1.900 -27.393 1.00 89.19 614 TRP A O 1
ATOM 4763 N N . THR A 1 615 ? 24.807 3.999 -28.165 1.00 87.62 615 THR A N 1
ATOM 4764 C CA . THR A 1 615 ? 24.429 3.681 -29.546 1.00 87.62 615 THR A CA 1
ATOM 4765 C C . THR A 1 615 ? 25.386 2.673 -30.183 1.00 87.62 615 THR A C 1
ATOM 4767 O O . THR A 1 615 ? 24.941 1.706 -30.799 1.00 87.62 615 THR A O 1
ATOM 4770 N N . LEU A 1 616 ? 26.696 2.813 -29.983 1.00 90.12 616 LEU A N 1
ATOM 4771 C CA . LEU A 1 616 ? 27.681 1.906 -30.573 1.00 90.12 616 LEU A CA 1
ATOM 4772 C C . LEU A 1 616 ? 27.789 0.575 -29.833 1.00 90.12 616 LEU A C 1
ATOM 4774 O O . LEU A 1 616 ? 28.010 -0.447 -30.479 1.00 90.12 616 LEU A O 1
ATOM 4778 N N . THR A 1 617 ? 27.528 0.550 -28.522 1.00 89.44 617 THR A N 1
ATOM 4779 C CA . THR A 1 617 ? 27.359 -0.715 -27.789 1.00 89.44 617 THR A CA 1
ATOM 4780 C C . THR A 1 617 ? 26.172 -1.498 -28.340 1.00 89.44 617 THR A C 1
ATOM 4782 O O . THR A 1 617 ? 26.320 -2.668 -28.676 1.00 89.44 617 THR A O 1
ATOM 4785 N N . MET A 1 618 ? 25.016 -0.850 -28.514 1.00 85.88 618 MET A N 1
ATOM 4786 C CA . MET A 1 618 ? 23.837 -1.507 -29.084 1.00 85.88 618 MET A CA 1
ATOM 4787 C C . MET A 1 618 ? 24.082 -1.999 -30.509 1.00 85.88 618 MET A C 1
ATOM 4789 O O . MET A 1 618 ? 23.656 -3.093 -30.860 1.00 85.88 618 MET A O 1
ATOM 4793 N N . LYS A 1 619 ? 24.801 -1.223 -31.326 1.00 84.44 619 LYS A N 1
ATOM 4794 C CA . LYS A 1 619 ? 25.151 -1.621 -32.692 1.00 84.44 619 LYS A CA 1
ATOM 4795 C C . LYS A 1 619 ? 26.090 -2.824 -32.733 1.00 84.44 619 LYS A C 1
ATOM 4797 O O . LYS A 1 619 ? 25.879 -3.711 -33.549 1.00 84.44 619 LYS A O 1
ATOM 4802 N N . ALA A 1 620 ? 27.085 -2.866 -31.846 1.00 84.06 620 ALA A N 1
ATOM 4803 C CA . ALA A 1 620 ? 28.010 -3.991 -31.725 1.00 84.06 620 ALA A CA 1
ATOM 4804 C C . ALA A 1 620 ? 27.321 -5.284 -31.264 1.00 84.06 620 ALA A C 1
ATOM 4806 O O . ALA A 1 620 ? 27.819 -6.370 -31.534 1.00 84.06 620 ALA A O 1
ATOM 4807 N N . MET A 1 621 ? 26.194 -5.163 -30.559 1.00 79.94 621 MET A N 1
ATOM 4808 C CA . MET A 1 621 ? 25.452 -6.294 -30.010 1.00 79.94 621 MET A CA 1
ATOM 4809 C C . MET A 1 621 ? 24.230 -6.701 -30.843 1.00 79.94 621 MET A C 1
ATOM 4811 O O . MET A 1 621 ? 23.581 -7.682 -30.496 1.00 79.94 621 MET A O 1
ATOM 4815 N N . ASN A 1 622 ? 23.850 -5.966 -31.892 1.00 72.31 622 ASN A N 1
ATOM 4816 C CA . ASN A 1 622 ? 22.607 -6.244 -32.608 1.00 72.31 622 ASN A CA 1
ATOM 4817 C C . ASN A 1 622 ? 22.830 -7.098 -33.862 1.00 72.31 622 ASN A C 1
ATOM 4819 O O . ASN A 1 622 ? 23.167 -6.576 -34.922 1.00 72.31 622 ASN A O 1
ATOM 4823 N N . ASP A 1 623 ? 22.541 -8.394 -33.757 1.00 70.38 623 ASP A N 1
ATOM 4824 C CA . ASP A 1 623 ? 22.726 -9.338 -34.867 1.00 70.38 623 ASP A CA 1
ATOM 4825 C C . ASP A 1 623 ? 21.525 -9.382 -35.830 1.00 70.38 623 ASP A C 1
ATOM 4827 O O . ASP A 1 623 ? 21.640 -9.889 -36.943 1.00 70.38 623 ASP A O 1
ATOM 4831 N N . THR A 1 624 ? 20.351 -8.880 -35.416 1.00 82.38 624 THR A N 1
ATOM 4832 C CA . THR A 1 624 ? 19.119 -8.907 -36.227 1.00 82.38 624 THR A CA 1
ATOM 4833 C C . THR A 1 624 ? 18.707 -7.492 -36.644 1.00 82.38 624 THR A C 1
ATOM 4835 O O . THR A 1 624 ? 18.507 -6.623 -35.789 1.00 82.38 624 THR A O 1
ATOM 4838 N N . PRO A 1 625 ? 18.542 -7.209 -37.949 1.00 87.12 625 PRO A N 1
ATOM 4839 C CA . PRO A 1 625 ? 18.066 -5.909 -38.399 1.00 87.12 625 PRO A CA 1
ATOM 4840 C C . PRO A 1 625 ? 16.691 -5.575 -37.818 1.00 87.12 625 PRO A C 1
ATOM 4842 O O . PRO A 1 625 ? 15.759 -6.375 -37.877 1.00 87.12 625 PRO A O 1
ATOM 4845 N N . MET A 1 626 ? 16.523 -4.342 -37.335 1.00 88.00 626 MET A N 1
ATOM 4846 C CA . MET A 1 626 ? 15.250 -3.891 -36.759 1.00 88.00 626 MET A CA 1
ATOM 4847 C C . MET A 1 626 ? 14.067 -4.067 -37.719 1.00 88.00 626 MET A C 1
ATOM 4849 O O . MET A 1 626 ? 12.960 -4.405 -37.315 1.00 88.00 626 MET A O 1
ATOM 4853 N N . THR A 1 627 ? 14.311 -3.895 -39.018 1.00 91.12 627 THR A N 1
ATOM 4854 C CA . THR A 1 627 ? 13.298 -4.095 -40.058 1.00 91.12 627 THR A CA 1
ATOM 4855 C C . THR A 1 627 ? 12.733 -5.510 -40.098 1.00 91.12 627 THR A C 1
ATOM 4857 O O . THR A 1 627 ? 11.615 -5.681 -40.575 1.00 91.12 627 THR A O 1
ATOM 4860 N N . GLU A 1 628 ? 13.491 -6.505 -39.634 1.00 91.94 628 GLU A N 1
ATOM 4861 C CA . GLU A 1 628 ? 13.042 -7.893 -39.519 1.00 91.94 628 GLU A CA 1
ATOM 4862 C C . GLU A 1 628 ? 12.265 -8.113 -38.219 1.00 91.94 628 GLU A C 1
ATOM 4864 O O . GLU A 1 628 ? 11.171 -8.677 -38.256 1.00 91.94 628 GLU A O 1
ATOM 4869 N N . GLU A 1 629 ? 12.744 -7.582 -37.087 1.00 91.50 629 GLU A N 1
ATOM 4870 C CA . GLU A 1 629 ? 12.027 -7.629 -35.798 1.00 91.50 629 GLU A CA 1
ATOM 4871 C C . GLU A 1 629 ? 10.614 -7.040 -35.893 1.00 91.50 629 GLU A C 1
ATOM 4873 O O . GLU A 1 629 ? 9.653 -7.610 -35.374 1.00 91.50 629 GLU A O 1
ATOM 4878 N N . MET A 1 630 ? 10.462 -5.947 -36.645 1.00 93.31 630 MET A N 1
ATOM 4879 C CA . MET A 1 630 ? 9.176 -5.289 -36.910 1.00 93.31 630 MET A CA 1
ATOM 4880 C C . MET A 1 630 ? 8.163 -6.190 -37.634 1.00 93.31 630 MET A C 1
ATOM 4882 O O . MET A 1 630 ? 6.959 -5.963 -37.540 1.00 93.31 630 MET A O 1
ATOM 4886 N N . THR A 1 631 ? 8.631 -7.245 -38.303 1.00 93.25 631 THR A N 1
ATOM 4887 C CA . THR A 1 631 ? 7.792 -8.262 -38.959 1.00 93.25 631 THR A CA 1
ATOM 4888 C C . THR A 1 631 ? 7.701 -9.564 -38.165 1.00 93.25 631 THR A C 1
ATOM 4890 O O . THR A 1 631 ? 7.287 -10.586 -38.708 1.00 93.25 631 THR A O 1
ATOM 4893 N N . ASN A 1 632 ? 8.105 -9.557 -36.888 1.00 92.88 632 ASN A N 1
ATOM 4894 C CA . ASN A 1 632 ? 8.269 -10.770 -36.085 1.00 92.88 632 ASN A CA 1
ATOM 4895 C C . ASN A 1 632 ? 9.227 -11.782 -36.749 1.00 92.88 632 ASN A C 1
ATOM 4897 O O . ASN A 1 632 ? 8.981 -12.988 -36.731 1.00 92.88 632 ASN A O 1
ATOM 4901 N N . ARG A 1 633 ? 10.295 -11.273 -37.382 1.00 91.31 633 ARG A N 1
ATOM 4902 C CA . ARG A 1 633 ? 11.294 -12.036 -38.153 1.00 91.31 633 ARG A CA 1
ATOM 4903 C C . ARG A 1 633 ? 10.703 -12.854 -39.313 1.00 91.31 633 ARG A C 1
ATOM 4905 O O . ARG A 1 633 ? 11.290 -13.845 -39.738 1.00 91.31 633 ARG A O 1
ATOM 4912 N N . ASN A 1 634 ? 9.551 -12.440 -39.845 1.00 92.06 634 ASN A N 1
ATOM 4913 C CA . ASN A 1 634 ? 8.928 -13.025 -41.033 1.00 92.06 634 ASN A CA 1
ATOM 4914 C C . ASN A 1 634 ? 9.118 -12.100 -42.246 1.00 92.06 634 ASN A C 1
ATOM 4916 O O . ASN A 1 634 ? 8.167 -11.522 -42.775 1.00 92.06 634 ASN A O 1
ATOM 4920 N N . GLY A 1 635 ? 10.376 -11.937 -42.660 1.00 92.50 635 GLY A N 1
ATOM 4921 C CA . GLY A 1 635 ? 10.780 -11.008 -43.713 1.00 92.50 635 GLY A CA 1
ATOM 4922 C C . GLY A 1 635 ? 11.293 -9.682 -43.156 1.00 92.50 635 GLY A C 1
ATOM 4923 O O . GLY A 1 635 ? 11.832 -9.629 -42.057 1.00 92.50 635 GLY A O 1
ATOM 4924 N N . SER A 1 636 ? 11.170 -8.609 -43.936 1.00 93.50 636 SER A N 1
ATOM 4925 C CA . SER A 1 636 ? 11.633 -7.275 -43.546 1.00 93.50 636 SER A CA 1
ATOM 4926 C C . SER A 1 636 ? 10.736 -6.192 -44.129 1.00 93.50 636 SER A C 1
ATOM 4928 O O . SER A 1 636 ? 10.298 -6.313 -45.276 1.00 93.50 636 SER A O 1
ATOM 4930 N N . ILE A 1 637 ? 10.527 -5.100 -43.400 1.00 93.50 637 ILE A N 1
ATOM 4931 C CA . ILE A 1 637 ? 9.804 -3.942 -43.939 1.00 93.50 637 ILE A CA 1
ATOM 4932 C C . ILE A 1 637 ? 10.645 -3.121 -44.928 1.00 93.50 637 ILE A C 1
ATOM 4934 O O . ILE A 1 637 ? 11.872 -3.022 -44.822 1.00 93.50 637 ILE A O 1
ATOM 4938 N N . ASN A 1 638 ? 9.969 -2.433 -45.852 1.00 94.06 638 ASN A N 1
ATOM 4939 C CA . ASN A 1 638 ? 10.585 -1.387 -46.664 1.00 94.06 638 ASN A CA 1
ATOM 4940 C C . ASN A 1 638 ? 10.517 -0.042 -45.921 1.00 94.06 638 ASN A C 1
ATOM 4942 O O . ASN A 1 638 ? 9.462 0.585 -45.858 1.00 94.06 638 ASN A O 1
ATOM 4946 N N . LEU A 1 639 ? 11.653 0.415 -45.385 1.00 92.88 639 LEU A N 1
ATOM 4947 C CA . LEU A 1 639 ? 11.713 1.645 -44.584 1.00 92.88 639 LEU A CA 1
ATOM 4948 C C . LEU A 1 639 ? 11.257 2.897 -45.332 1.00 92.88 639 LEU A C 1
ATOM 4950 O O . LEU A 1 639 ? 10.555 3.714 -44.748 1.00 92.88 639 LEU A O 1
ATOM 4954 N N . PHE A 1 640 ? 11.621 3.056 -46.606 1.00 92.56 640 PHE A N 1
ATOM 4955 C CA . PHE A 1 640 ? 11.198 4.224 -47.384 1.00 92.56 640 PHE A CA 1
ATOM 4956 C C . PHE A 1 640 ? 9.681 4.245 -47.563 1.00 92.56 640 PHE A C 1
ATOM 4958 O O . PHE A 1 640 ? 9.057 5.290 -47.390 1.00 92.56 640 PHE A O 1
ATOM 4965 N N . ALA A 1 641 ? 9.085 3.088 -47.857 1.00 94.56 641 ALA A N 1
ATOM 4966 C CA . ALA A 1 641 ? 7.641 2.962 -47.975 1.00 94.56 641 ALA A CA 1
ATOM 4967 C C . ALA A 1 641 ? 6.938 3.251 -46.640 1.00 94.56 641 ALA A C 1
ATOM 4969 O O . ALA A 1 641 ? 5.968 4.002 -46.625 1.00 94.56 641 ALA A O 1
ATOM 4970 N N . GLU A 1 642 ? 7.429 2.719 -45.518 1.00 95.19 642 GLU A N 1
ATOM 4971 C CA . GLU A 1 642 ? 6.831 2.961 -44.196 1.00 95.19 642 GLU A CA 1
ATOM 4972 C C . GLU A 1 642 ? 6.977 4.418 -43.727 1.00 95.19 642 GLU A C 1
ATOM 4974 O O . GLU A 1 642 ? 6.020 5.013 -43.223 1.00 95.19 642 GLU A O 1
ATOM 4979 N N . LEU A 1 643 ? 8.128 5.051 -43.967 1.00 94.50 643 LEU A N 1
ATOM 4980 C CA . LEU A 1 643 ? 8.316 6.483 -43.707 1.00 94.50 643 LEU A CA 1
ATOM 4981 C C . LEU A 1 643 ? 7.382 7.338 -44.574 1.00 94.50 643 LEU A C 1
ATOM 4983 O O . LEU A 1 643 ? 6.768 8.275 -44.070 1.00 94.50 643 LEU A O 1
ATOM 4987 N N . PHE A 1 644 ? 7.208 6.988 -45.852 1.00 94.94 644 PHE A N 1
ATOM 4988 C CA . PHE A 1 644 ? 6.264 7.673 -46.735 1.00 94.94 644 PHE A CA 1
ATOM 4989 C C . PHE A 1 644 ? 4.815 7.504 -46.262 1.00 94.94 644 PHE A C 1
ATOM 4991 O O . PHE A 1 644 ? 4.086 8.487 -46.146 1.00 94.94 644 PHE A O 1
ATOM 4998 N N . LYS A 1 645 ? 4.403 6.279 -45.909 1.00 94.31 645 LYS A N 1
ATOM 4999 C CA . LYS A 1 645 ? 3.076 6.003 -45.335 1.00 94.31 645 LYS A CA 1
ATOM 5000 C C . LYS A 1 645 ? 2.831 6.800 -44.052 1.00 94.31 645 LYS A C 1
ATOM 5002 O O . LYS A 1 645 ? 1.704 7.234 -43.817 1.00 94.31 645 LYS A O 1
ATOM 5007 N N . THR A 1 646 ? 3.866 7.024 -43.240 1.00 92.62 646 THR A N 1
ATOM 5008 C CA . THR A 1 646 ? 3.770 7.803 -41.994 1.00 92.62 646 THR A CA 1
ATOM 5009 C C . THR A 1 646 ? 3.301 9.241 -42.243 1.00 92.62 646 THR A C 1
ATOM 5011 O O . THR A 1 646 ? 2.498 9.738 -41.456 1.00 92.62 646 THR A O 1
ATOM 5014 N N . LEU A 1 647 ? 3.690 9.875 -43.360 1.00 90.94 647 LEU A N 1
ATOM 5015 C CA . LEU A 1 647 ? 3.239 11.232 -43.729 1.00 90.94 647 LEU A CA 1
ATOM 5016 C C . LEU A 1 647 ? 1.715 11.338 -43.892 1.00 90.94 647 LEU A C 1
ATOM 5018 O O . LEU A 1 647 ? 1.146 12.408 -43.696 1.00 90.94 647 LEU A O 1
ATOM 5022 N N . PHE A 1 648 ? 1.058 10.225 -44.219 1.00 92.56 648 PHE A N 1
ATOM 5023 C CA . PHE A 1 648 ? -0.391 10.132 -44.407 1.00 92.56 648 PHE A CA 1
ATOM 5024 C C . PHE A 1 648 ? -1.081 9.339 -43.286 1.00 92.56 648 PHE A C 1
ATOM 5026 O O . PHE A 1 648 ? -2.244 8.969 -43.416 1.00 92.56 648 PHE A O 1
ATOM 5033 N N . GLY A 1 649 ? -0.368 9.033 -42.196 1.00 87.62 649 GLY A N 1
ATOM 5034 C CA . GLY A 1 649 ? -0.891 8.256 -41.069 1.00 87.62 649 GLY A CA 1
ATOM 5035 C C . GLY A 1 649 ? -1.097 6.759 -41.342 1.00 87.62 649 GLY A C 1
ATOM 5036 O O . GLY A 1 649 ? -1.654 6.073 -40.489 1.00 87.62 649 GLY A O 1
ATOM 5037 N N . GLY A 1 650 ? -0.636 6.240 -42.484 1.00 90.81 650 GLY A N 1
ATOM 5038 C CA . GLY A 1 650 ? -0.904 4.875 -42.953 1.00 90.81 650 GLY A CA 1
ATOM 5039 C C . GLY A 1 650 ? 0.165 3.826 -42.629 1.00 90.81 650 GLY A C 1
ATOM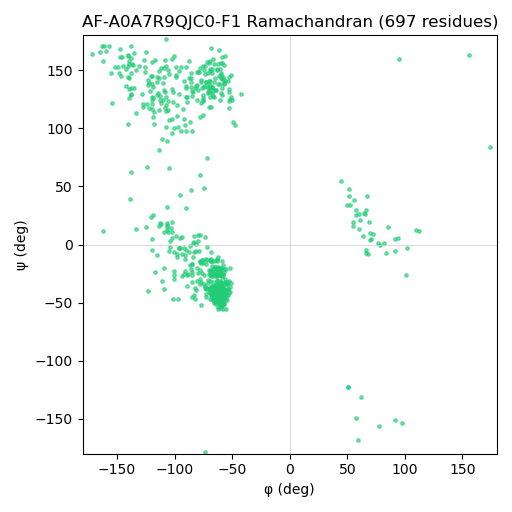 5040 O O . GLY A 1 650 ? 0.071 2.717 -43.144 1.00 90.81 650 GLY A O 1
ATOM 5041 N N . SER A 1 651 ? 1.210 4.161 -41.861 1.00 93.56 651 SER A N 1
ATOM 5042 C CA . SER A 1 651 ? 2.190 3.160 -41.408 1.00 93.56 651 SER A CA 1
ATOM 5043 C C . SER A 1 651 ? 1.654 2.399 -40.198 1.00 93.56 651 SER A C 1
ATOM 5045 O O . SER A 1 651 ? 1.120 3.008 -39.258 1.00 93.56 651 SER A O 1
ATOM 5047 N N . ASP A 1 652 ? 1.861 1.082 -40.220 1.00 92.06 652 ASP A N 1
ATOM 5048 C CA . ASP A 1 652 ? 1.566 0.182 -39.103 1.00 92.06 652 ASP A CA 1
ATOM 5049 C C . ASP A 1 652 ? 2.555 0.361 -37.945 1.00 92.06 652 ASP A C 1
ATOM 5051 O O . ASP A 1 652 ? 2.284 -0.074 -36.829 1.00 92.06 652 ASP A O 1
ATOM 5055 N N . HIS A 1 653 ? 3.671 1.053 -38.182 1.00 94.75 653 HIS A N 1
ATOM 5056 C CA . HIS A 1 653 ? 4.751 1.226 -37.226 1.00 94.75 653 HIS A CA 1
ATOM 5057 C C . HIS A 1 653 ? 4.800 2.645 -36.658 1.00 94.75 653 HIS A C 1
ATOM 5059 O O . HIS A 1 653 ? 4.352 3.631 -37.252 1.00 94.75 653 HIS A O 1
ATOM 5065 N N . THR A 1 654 ? 5.343 2.757 -35.455 1.00 94.25 654 THR A N 1
ATOM 5066 C CA . THR A 1 654 ? 5.607 4.038 -34.806 1.00 94.25 654 THR A CA 1
ATOM 5067 C C . THR A 1 654 ? 6.810 4.734 -35.439 1.00 94.25 654 THR A C 1
ATOM 5069 O O . THR A 1 654 ? 7.768 4.098 -35.880 1.00 94.25 654 THR A O 1
ATOM 5072 N N . LEU A 1 655 ? 6.807 6.072 -35.423 1.00 91.81 655 LEU A N 1
ATOM 5073 C CA . LEU A 1 655 ? 7.954 6.849 -35.901 1.00 91.81 655 LEU A CA 1
ATOM 5074 C C . LEU A 1 655 ? 9.227 6.544 -35.094 1.00 91.81 655 LEU A C 1
ATOM 5076 O O . LEU A 1 655 ? 10.308 6.542 -35.666 1.00 91.81 655 LEU A O 1
ATOM 5080 N N . GLY A 1 656 ? 9.100 6.240 -33.796 1.00 90.06 656 GLY A N 1
ATOM 5081 C CA . GLY A 1 656 ? 10.225 5.824 -32.952 1.00 90.06 656 GLY A CA 1
ATOM 5082 C C . GLY A 1 656 ? 10.877 4.528 -33.444 1.00 90.06 656 GLY A C 1
ATOM 5083 O O . GLY A 1 656 ? 12.089 4.497 -33.648 1.00 90.06 656 GLY A O 1
ATOM 5084 N N . ALA A 1 657 ? 10.077 3.493 -33.730 1.00 91.75 657 ALA A N 1
ATOM 5085 C CA . ALA A 1 657 ? 10.582 2.233 -34.277 1.00 91.75 657 ALA A CA 1
ATOM 5086 C C . ALA A 1 657 ? 11.227 2.421 -35.663 1.00 91.75 657 ALA A C 1
ATOM 5088 O O . ALA A 1 657 ? 12.324 1.920 -35.912 1.00 91.75 657 ALA A O 1
ATOM 5089 N N . LEU A 1 658 ? 10.599 3.206 -36.548 1.00 93.62 658 LEU A N 1
ATOM 5090 C CA . LEU A 1 658 ? 11.156 3.520 -37.869 1.00 93.62 658 LEU A CA 1
ATOM 5091 C C . LEU A 1 658 ? 12.459 4.326 -37.776 1.00 93.62 658 LEU A C 1
ATOM 5093 O O . LEU A 1 658 ? 13.411 4.025 -38.493 1.00 93.62 658 LEU A O 1
ATOM 5097 N N . ALA A 1 659 ? 12.533 5.315 -36.882 1.00 89.81 659 ALA A N 1
ATOM 5098 C CA . ALA A 1 659 ? 13.741 6.102 -36.648 1.00 89.81 659 ALA A CA 1
ATOM 5099 C C . ALA A 1 659 ? 14.888 5.225 -36.130 1.00 89.81 659 ALA A C 1
ATOM 5101 O O . ALA A 1 659 ? 16.013 5.340 -36.619 1.00 89.81 659 ALA A O 1
ATOM 5102 N N . TYR A 1 660 ? 14.602 4.297 -35.211 1.00 87.50 660 TYR A N 1
ATOM 5103 C CA . TYR A 1 660 ? 15.587 3.326 -34.738 1.00 87.50 660 TYR A CA 1
ATOM 5104 C C . TYR A 1 660 ? 16.070 2.406 -35.870 1.00 87.50 660 TYR A C 1
ATOM 5106 O O . TYR A 1 660 ? 17.266 2.148 -36.004 1.00 87.50 660 TYR A O 1
ATOM 5114 N N . ALA A 1 661 ? 15.164 1.958 -36.743 1.00 90.12 661 ALA A N 1
ATOM 5115 C CA . ALA A 1 661 ? 15.516 1.131 -37.892 1.00 90.12 661 ALA A CA 1
ATOM 5116 C C . ALA A 1 661 ? 16.354 1.876 -38.949 1.00 90.12 661 ALA A C 1
ATOM 5118 O O . ALA A 1 661 ? 17.256 1.283 -39.540 1.00 90.12 661 ALA A O 1
ATOM 5119 N N . VAL A 1 662 ? 16.098 3.171 -39.172 1.00 90.12 662 VAL A N 1
ATOM 5120 C CA . VAL A 1 662 ? 16.952 4.034 -40.007 1.00 90.12 662 VAL A CA 1
ATOM 5121 C C . VAL A 1 662 ? 18.332 4.180 -39.380 1.00 90.12 662 VAL A C 1
ATOM 5123 O O . VAL A 1 662 ? 19.332 3.979 -40.066 1.00 90.12 662 VAL A O 1
ATOM 5126 N N . TRP A 1 663 ? 18.390 4.476 -38.079 1.00 85.62 663 TRP A N 1
ATOM 5127 C CA . TRP A 1 663 ? 19.646 4.610 -37.344 1.00 85.62 663 TRP A CA 1
ATOM 5128 C C . TRP A 1 663 ? 20.500 3.335 -37.438 1.00 85.62 663 TRP A C 1
ATOM 5130 O O . TRP A 1 663 ? 21.689 3.417 -37.743 1.00 85.62 663 TRP A O 1
ATOM 5140 N N . GLY A 1 664 ? 19.886 2.153 -37.309 1.00 80.75 664 GLY A N 1
ATOM 5141 C CA . GLY A 1 664 ? 20.573 0.868 -37.466 1.00 80.75 664 GLY A CA 1
ATOM 5142 C C . GLY A 1 664 ? 21.206 0.645 -38.849 1.00 80.75 664 GLY A C 1
ATOM 5143 O O . GLY A 1 664 ? 22.170 -0.110 -38.955 1.00 80.75 664 GLY A O 1
ATOM 5144 N N . LYS A 1 665 ? 20.718 1.320 -39.903 1.00 82.38 665 LYS A N 1
ATOM 5145 C CA . LYS A 1 665 ? 21.273 1.245 -41.270 1.00 82.38 665 LYS A CA 1
ATOM 5146 C C . LYS A 1 665 ? 22.344 2.288 -41.577 1.00 82.38 665 LYS A C 1
ATOM 5148 O O . LYS A 1 665 ? 22.996 2.179 -42.615 1.00 82.38 665 LYS A O 1
ATOM 5153 N N . LEU A 1 666 ? 22.520 3.303 -40.730 1.00 83.12 666 LEU A N 1
ATOM 5154 C CA . LEU A 1 666 ? 23.583 4.285 -40.932 1.00 83.12 666 LEU A CA 1
ATOM 5155 C C . LEU A 1 666 ? 24.937 3.578 -40.869 1.00 83.12 666 LEU A C 1
ATOM 5157 O O . LEU A 1 666 ? 25.142 2.699 -40.037 1.00 83.12 666 LEU A O 1
ATOM 5161 N N . TYR A 1 667 ? 25.864 3.932 -41.754 1.00 76.94 667 TYR A N 1
ATOM 5162 C CA . TYR A 1 667 ? 27.207 3.361 -41.718 1.00 76.94 667 TYR A CA 1
ATOM 5163 C C . TYR A 1 667 ? 27.961 3.866 -40.482 1.00 76.94 667 TYR A C 1
ATOM 5165 O O . TYR A 1 667 ? 27.903 5.047 -40.153 1.00 76.94 667 TYR A O 1
ATOM 5173 N N . THR A 1 668 ? 28.678 2.966 -39.816 1.00 82.75 668 THR A N 1
ATOM 5174 C CA . THR A 1 668 ? 29.625 3.294 -38.744 1.00 82.75 668 THR A CA 1
ATOM 5175 C C . THR A 1 668 ? 30.853 2.433 -38.964 1.00 82.75 668 THR A C 1
ATOM 5177 O O . THR A 1 668 ? 30.712 1.244 -39.251 1.00 82.75 668 THR A O 1
ATOM 5180 N N . SER A 1 669 ? 32.042 3.023 -38.861 1.00 87.50 669 SER A N 1
ATOM 5181 C CA . SER A 1 669 ? 33.276 2.262 -39.045 1.00 87.50 669 SER A CA 1
ATOM 5182 C C . SER A 1 669 ? 33.517 1.309 -37.871 1.00 87.50 669 SER A C 1
ATOM 5184 O O . SER A 1 669 ? 33.192 1.614 -36.725 1.00 87.50 669 SER A O 1
ATOM 5186 N N . GLU A 1 670 ? 34.125 0.155 -38.141 1.00 87.88 670 GLU A N 1
ATOM 5187 C CA . GLU A 1 670 ? 34.472 -0.813 -37.095 1.00 87.88 670 GLU A CA 1
ATOM 5188 C C . GLU A 1 670 ? 35.476 -0.223 -36.088 1.00 87.88 670 GLU A C 1
ATOM 5190 O O . GLU A 1 670 ? 35.363 -0.458 -34.889 1.00 87.88 670 GLU A O 1
ATOM 5195 N N . GLN A 1 671 ? 36.391 0.634 -36.556 1.00 91.69 671 GLN A N 1
ATOM 5196 C CA . GLN A 1 671 ? 37.329 1.377 -35.707 1.00 91.69 671 GLN A CA 1
ATOM 5197 C C . GLN A 1 671 ? 36.611 2.287 -34.704 1.00 91.69 671 GLN A C 1
ATOM 5199 O O . GLN A 1 671 ? 36.971 2.314 -33.531 1.00 91.69 671 GLN A O 1
ATOM 5204 N N . GLU A 1 672 ? 35.579 3.002 -35.151 1.00 91.25 672 GLU A N 1
ATOM 5205 C CA . GLU A 1 672 ? 34.770 3.869 -34.291 1.00 91.25 672 GLU A CA 1
ATOM 5206 C C . GLU A 1 672 ? 34.002 3.058 -33.241 1.00 91.25 672 GLU A C 1
ATOM 5208 O O . GLU A 1 672 ? 33.993 3.429 -32.069 1.00 91.25 672 GLU A O 1
ATOM 5213 N N . ILE A 1 673 ? 33.424 1.914 -33.626 1.00 90.44 673 ILE A N 1
ATOM 5214 C CA . ILE A 1 673 ? 32.775 1.001 -32.675 1.00 90.44 673 ILE A CA 1
ATOM 5215 C C . ILE A 1 673 ? 33.776 0.562 -31.599 1.00 90.44 673 ILE A C 1
ATOM 5217 O O . ILE A 1 673 ? 33.496 0.716 -30.412 1.00 90.44 673 ILE A O 1
ATOM 5221 N N . GLN A 1 674 ? 34.951 0.062 -31.993 1.00 93.88 674 GLN A N 1
ATOM 5222 C CA . GLN A 1 674 ? 35.962 -0.414 -31.043 1.00 93.88 674 GLN A CA 1
ATOM 5223 C C . GLN A 1 674 ? 36.474 0.695 -30.115 1.00 93.88 674 GLN A C 1
ATOM 5225 O O . GLN A 1 674 ? 36.669 0.453 -28.924 1.00 93.88 674 GLN A O 1
ATOM 5230 N N . GLU A 1 675 ? 36.634 1.919 -30.618 1.00 95.19 675 GLU A N 1
ATOM 5231 C CA . GLU A 1 675 ? 37.070 3.053 -29.802 1.00 95.19 675 GLU A CA 1
ATOM 5232 C C . GLU A 1 675 ? 36.059 3.394 -28.699 1.00 95.19 675 GLU A C 1
ATOM 5234 O O . GLU A 1 675 ? 36.429 3.541 -27.534 1.00 95.19 675 GLU A O 1
ATOM 5239 N N . TYR A 1 676 ? 34.764 3.458 -29.014 1.00 94.50 676 TYR A N 1
ATOM 5240 C CA . TYR A 1 676 ? 33.756 3.758 -27.993 1.00 94.50 676 TYR A CA 1
ATOM 5241 C C . TYR A 1 676 ? 33.472 2.581 -27.053 1.00 94.50 676 TYR A C 1
ATOM 5243 O O . TYR A 1 676 ? 33.129 2.808 -25.890 1.00 94.50 676 TYR A O 1
ATOM 5251 N N . LEU A 1 677 ? 33.677 1.336 -27.499 1.00 92.88 677 LEU A N 1
ATOM 5252 C CA . LEU A 1 677 ? 33.700 0.173 -26.606 1.00 92.88 677 LEU A CA 1
ATOM 5253 C C . LEU A 1 677 ? 34.871 0.260 -25.613 1.00 92.88 677 LEU A C 1
ATOM 5255 O O . LEU A 1 677 ? 34.672 0.023 -24.422 1.00 92.88 677 LEU A O 1
ATOM 5259 N N . ARG A 1 678 ? 36.058 0.694 -26.062 1.00 96.06 678 ARG A N 1
ATOM 5260 C CA . ARG A 1 678 ? 37.208 0.963 -25.184 1.00 96.06 678 ARG A CA 1
ATOM 5261 C C . ARG A 1 678 ? 36.890 2.063 -24.168 1.00 96.06 678 ARG A C 1
ATOM 5263 O O . ARG A 1 678 ? 37.087 1.855 -22.974 1.00 96.06 678 ARG A O 1
ATOM 5270 N N . ILE A 1 679 ? 36.337 3.199 -24.609 1.00 96.31 679 ILE A N 1
ATOM 5271 C CA . ILE A 1 679 ? 35.943 4.309 -23.717 1.00 96.31 679 ILE A CA 1
ATOM 5272 C C . ILE A 1 679 ? 34.924 3.838 -22.667 1.00 96.31 679 ILE A C 1
ATOM 5274 O O . ILE A 1 679 ? 35.042 4.188 -21.491 1.00 96.31 679 ILE A O 1
ATOM 5278 N N . ARG A 1 680 ? 33.939 3.022 -23.065 1.00 94.25 680 ARG A N 1
ATOM 5279 C CA . ARG A 1 680 ? 32.963 2.410 -22.151 1.00 94.25 680 ARG A CA 1
ATOM 5280 C C . ARG A 1 680 ? 33.645 1.553 -21.086 1.00 94.25 680 ARG A C 1
ATOM 5282 O O . ARG A 1 680 ? 33.301 1.663 -19.910 1.00 94.25 680 ARG A O 1
ATOM 5289 N N . ASP A 1 681 ? 34.583 0.698 -21.480 1.00 94.44 681 ASP A N 1
ATOM 5290 C CA . ASP A 1 681 ? 35.252 -0.230 -20.563 1.00 94.44 681 ASP A CA 1
ATOM 5291 C C . ASP A 1 681 ? 36.208 0.500 -19.603 1.00 94.44 681 ASP A C 1
ATOM 5293 O O . ASP A 1 681 ? 36.304 0.158 -18.419 1.00 94.44 681 ASP A O 1
ATOM 5297 N N . GLU A 1 682 ? 36.838 1.582 -20.062 1.00 95.81 682 GLU A N 1
ATOM 5298 C CA . GLU A 1 682 ? 37.601 2.488 -19.203 1.00 95.81 682 GLU A CA 1
ATOM 5299 C C . GLU A 1 682 ? 36.707 3.225 -18.204 1.00 95.81 682 GLU A C 1
ATOM 5301 O O . GLU A 1 682 ? 37.038 3.281 -17.021 1.00 95.81 682 GLU A O 1
ATOM 5306 N N . LEU A 1 683 ? 35.551 3.735 -18.644 1.00 94.88 683 LEU A N 1
ATOM 5307 C CA . LEU A 1 683 ? 34.562 4.354 -17.757 1.00 94.88 683 LEU A CA 1
ATOM 5308 C C . LEU A 1 683 ? 34.036 3.351 -16.720 1.00 94.88 683 LEU A C 1
ATOM 5310 O O . LEU A 1 683 ? 33.903 3.687 -15.544 1.00 94.88 683 LEU A O 1
ATOM 5314 N N . LYS A 1 684 ? 33.774 2.101 -17.121 1.00 92.00 684 LYS A N 1
ATOM 5315 C CA . LYS A 1 684 ? 33.389 1.023 -16.198 1.00 92.00 684 LYS A CA 1
ATOM 5316 C C . LYS A 1 684 ? 34.471 0.788 -15.144 1.00 92.00 684 LYS A C 1
ATOM 5318 O O . LYS A 1 684 ? 34.149 0.630 -13.967 1.00 92.00 684 LYS A O 1
ATOM 5323 N N . THR A 1 685 ? 35.739 0.776 -15.549 1.00 93.50 685 THR A N 1
ATOM 5324 C CA . THR A 1 685 ? 36.882 0.601 -14.640 1.00 93.50 685 THR A CA 1
ATOM 5325 C C . THR A 1 685 ? 36.993 1.767 -13.658 1.00 93.50 685 THR A C 1
ATOM 5327 O O . THR A 1 685 ? 37.105 1.543 -12.454 1.00 93.50 685 THR A O 1
ATOM 5330 N N . GLU A 1 686 ? 36.881 3.001 -14.150 1.00 93.50 686 GLU A N 1
ATOM 5331 C CA . GLU A 1 686 ? 36.886 4.229 -13.347 1.00 93.50 686 GLU A CA 1
ATOM 5332 C C . GLU A 1 686 ? 35.754 4.237 -12.307 1.00 93.50 686 GLU A C 1
ATOM 5334 O O . GLU A 1 686 ? 36.000 4.456 -11.122 1.00 93.50 686 GLU A O 1
ATOM 5339 N N . LEU A 1 687 ? 34.527 3.893 -12.716 1.00 91.31 687 LEU A N 1
ATOM 5340 C CA . LEU A 1 687 ? 33.379 3.754 -11.813 1.00 91.31 687 LEU A CA 1
ATOM 5341 C C . LEU A 1 687 ? 33.585 2.647 -10.772 1.00 91.31 687 LEU A C 1
ATOM 5343 O O . LEU A 1 687 ? 33.251 2.832 -9.606 1.00 91.31 687 LEU A O 1
ATOM 5347 N N . THR A 1 688 ? 34.151 1.508 -11.171 1.00 89.31 688 THR A N 1
ATOM 5348 C CA . THR A 1 688 ? 34.420 0.376 -10.266 1.00 89.31 688 THR A CA 1
ATOM 5349 C C . THR A 1 688 ? 35.422 0.769 -9.178 1.00 89.31 688 THR A C 1
ATOM 5351 O O . THR A 1 688 ? 35.202 0.476 -8.002 1.00 89.31 688 THR A O 1
ATOM 5354 N N . GLN A 1 689 ? 36.485 1.488 -9.554 1.00 90.00 689 GLN A N 1
ATOM 5355 C CA . GLN A 1 689 ? 37.483 2.016 -8.622 1.00 90.00 689 GLN A CA 1
ATOM 5356 C C . GLN A 1 689 ? 36.887 3.077 -7.691 1.00 90.00 689 GLN A C 1
ATOM 5358 O O . GLN A 1 689 ? 37.099 3.009 -6.481 1.00 90.00 689 GLN A O 1
ATOM 5363 N N . LEU A 1 690 ? 36.106 4.019 -8.234 1.00 89.94 690 LEU A N 1
ATOM 5364 C CA . LEU A 1 690 ? 35.456 5.079 -7.460 1.00 89.94 690 LEU A CA 1
ATOM 5365 C C . LEU A 1 690 ? 34.482 4.514 -6.417 1.00 89.94 690 LEU A C 1
ATOM 5367 O O . LEU A 1 690 ? 34.472 4.953 -5.269 1.00 89.94 690 LEU A O 1
ATOM 5371 N N . LEU A 1 691 ? 33.681 3.520 -6.807 1.00 88.00 691 LEU A N 1
ATOM 5372 C CA . LEU A 1 691 ? 32.675 2.894 -5.946 1.00 88.00 691 LEU A CA 1
ATOM 5373 C C . LEU A 1 691 ? 33.257 1.827 -5.004 1.00 88.00 691 LEU A C 1
ATOM 5375 O O . LEU A 1 691 ? 32.531 1.310 -4.157 1.00 88.00 691 LEU A O 1
ATOM 5379 N N . GLY A 1 692 ? 34.548 1.492 -5.125 1.00 76.00 692 GLY A N 1
ATOM 5380 C CA . GLY A 1 692 ? 35.204 0.482 -4.288 1.00 76.00 692 GLY A CA 1
ATOM 5381 C C . GLY A 1 692 ? 34.656 -0.934 -4.490 1.00 76.00 692 GLY A C 1
ATOM 5382 O O . GLY A 1 692 ? 34.717 -1.755 -3.575 1.00 76.00 692 GLY A O 1
ATOM 5383 N N . ILE A 1 693 ? 34.097 -1.226 -5.668 1.00 62.97 693 ILE A N 1
ATOM 5384 C CA . ILE A 1 693 ? 33.548 -2.545 -5.985 1.00 62.97 693 ILE A CA 1
ATOM 5385 C C . ILE A 1 693 ? 34.726 -3.473 -6.300 1.00 62.97 693 ILE A C 1
ATOM 5387 O O . ILE A 1 693 ? 35.369 -3.347 -7.340 1.00 62.97 693 ILE A O 1
ATOM 5391 N N . VAL A 1 694 ? 35.019 -4.430 -5.417 1.00 40.97 694 VAL A N 1
ATOM 5392 C CA . VAL A 1 694 ? 35.881 -5.565 -5.776 1.00 40.97 694 VAL A CA 1
ATOM 5393 C C . VAL A 1 694 ? 35.092 -6.403 -6.777 1.00 40.97 694 VAL A C 1
ATOM 5395 O O . VAL A 1 694 ? 34.005 -6.874 -6.449 1.00 40.97 694 VAL A O 1
ATOM 5398 N N . CYS A 1 695 ? 35.599 -6.552 -8.003 1.00 33.09 695 CYS A N 1
ATOM 5399 C CA . CYS A 1 695 ? 35.002 -7.419 -9.016 1.00 33.09 695 CYS A CA 1
ATOM 5400 C C . CYS A 1 695 ? 34.714 -8.809 -8.424 1.00 33.09 695 CYS A C 1
ATOM 5402 O O . CYS A 1 695 ? 35.618 -9.630 -8.301 1.00 33.09 695 CYS A O 1
ATOM 5404 N N . LEU A 1 696 ? 33.443 -9.107 -8.144 1.00 32.19 696 LEU A N 1
ATOM 5405 C CA . LEU A 1 696 ? 32.912 -10.470 -8.033 1.00 32.19 696 LEU A CA 1
ATOM 5406 C C . LEU A 1 696 ? 32.788 -11.081 -9.440 1.00 32.19 696 LEU A C 1
ATOM 5408 O O . LEU A 1 696 ? 31.749 -11.592 -9.833 1.00 32.19 696 LEU A O 1
ATOM 5412 N N . ILE A 1 697 ? 33.851 -10.972 -10.234 1.00 27.80 697 ILE A N 1
ATOM 5413 C CA . ILE A 1 697 ? 33.988 -11.666 -11.509 1.00 27.80 697 ILE A CA 1
ATOM 5414 C C . ILE A 1 697 ? 35.132 -12.636 -11.285 1.00 27.80 697 ILE A C 1
ATOM 5416 O O . ILE A 1 697 ? 36.269 -12.287 -11.575 1.00 27.80 697 ILE A O 1
ATOM 5420 N N . HIS A 1 698 ? 34.829 -13.774 -10.664 1.00 26.80 698 HIS A N 1
ATOM 5421 C CA . HIS A 1 698 ? 35.489 -15.083 -10.783 1.00 26.80 698 HIS A CA 1
ATOM 5422 C C . HIS A 1 698 ? 34.845 -16.019 -9.746 1.00 26.80 698 HIS A C 1
ATOM 5424 O O . HIS A 1 698 ? 35.359 -16.171 -8.640 1.00 26.80 698 HIS A O 1
ATOM 5430 N N . MET A 1 699 ? 33.706 -16.618 -10.104 1.00 25.91 699 MET A N 1
ATOM 5431 C CA . MET A 1 699 ? 33.295 -17.957 -9.662 1.00 25.91 699 MET A CA 1
ATOM 5432 C C . MET A 1 699 ? 32.511 -18.626 -10.780 1.00 25.91 699 MET A C 1
ATOM 5434 O O . MET A 1 699 ? 31.574 -17.974 -11.291 1.00 25.91 699 MET A O 1
#

Solvent-accessible surface area (backbone atoms only — not comparable to full-atom values): 36944 Å² total; per-residue (Å²): 134,79,66,70,49,53,88,37,19,67,52,26,48,34,35,32,64,67,75,32,76,68,37,78,34,61,24,58,40,29,26,29,34,46,10,10,37,73,37,14,20,30,8,34,40,41,38,42,75,60,44,89,62,89,85,43,82,79,74,66,44,88,77,45,41,54,27,35,22,54,25,47,33,30,56,48,59,78,58,44,57,64,51,48,45,63,63,28,50,93,53,36,77,63,31,48,68,85,59,86,77,64,61,41,74,26,37,38,32,34,44,77,73,65,80,34,95,88,49,74,74,55,33,71,67,53,50,47,52,53,50,53,50,51,54,51,45,43,73,58,51,19,49,75,46,81,62,84,67,76,62,51,48,43,25,60,53,23,37,58,26,54,74,64,48,80,87,61,78,56,62,35,19,57,76,51,76,65,77,46,72,60,59,34,69,58,42,48,58,29,44,78,74,72,67,36,97,62,55,71,69,59,34,51,51,22,45,52,63,74,60,67,77,57,68,70,57,36,52,53,26,40,53,47,40,54,50,47,29,54,52,51,40,62,72,24,43,96,56,20,36,36,40,34,48,54,50,39,59,74,79,72,58,79,77,46,58,78,82,49,52,73,48,44,36,56,33,18,33,47,22,73,46,39,33,10,35,25,29,32,18,52,24,61,47,98,85,70,40,31,34,48,39,26,30,32,18,28,50,54,37,44,34,57,26,49,51,51,35,42,50,44,27,73,73,48,56,14,41,61,64,83,66,62,94,46,66,59,43,35,65,69,45,34,87,72,26,42,16,70,74,36,75,38,59,70,61,35,52,53,53,42,52,51,46,54,50,49,51,56,44,37,76,71,74,45,77,43,89,81,79,61,53,74,88,74,20,90,34,60,65,40,47,29,32,34,28,26,36,53,22,42,54,79,33,54,42,34,24,36,29,63,65,30,68,88,37,55,23,90,48,57,21,62,50,51,47,34,38,42,68,25,31,30,36,66,38,34,28,16,34,26,4,32,69,49,52,34,58,44,15,37,20,73,72,81,42,62,28,21,18,72,90,43,72,93,44,63,11,21,12,24,26,9,8,23,25,22,34,31,60,61,59,39,29,71,31,12,39,30,50,28,72,90,43,11,34,45,44,3,12,63,61,33,73,37,43,34,50,84,46,75,56,73,55,54,81,67,66,77,35,50,74,80,65,50,75,71,45,46,51,57,36,30,53,30,52,34,27,79,46,74,79,55,49,61,66,48,50,40,39,51,30,44,90,48,34,80,81,47,76,82,82,63,84,77,66,59,48,76,38,75,45,76,46,69,78,73,49,78,29,90,89,59,83,81,70,50,71,68,60,49,47,52,54,49,54,52,52,53,50,44,41,73,60,51,18,47,72,44,83,58,83,66,76,73,39,38,41,48,67,55,34,51,53,39,51,51,58,77,48,55,90,70,61,54,40,19,58,62,36,67,64,69,56,65,64,59,65,70,59,41,57,57,29,45,81,75,70,66,33,76,65,47,69,53,48,52,51,52,37,52,57,73,68,54,88,75,57,70,68,58,40,53,51,36,52,49,54,47,54,50,47,51,49,52,51,32,62,75,70,66,55,76,78,89,78,84,132

Nearest PDB structures (foldseek):
  8xac-assembly1_C  TM=8.238E-01  e=2.451E-16  Pseudonocardia acaciae
  3lj7-assembly2_B  TM=6.791E-01  e=1.083E-17  Rattus norvegicus
  3qj9-assembly1_A  TM=6.962E-01  e=3.314E-16  Rattus norvegicus
  4hbp-assembly1_A  TM=6.903E-01  e=7.795E-16  Rattus norvegicus
  4hbp-assembly1_B  TM=6.731E-01  e=3.189E-15  Rattus norvegicus

pLDDT: mean 89.85, std 10.03, range [25.91, 98.75]

Mean predicted aligned error: 13.01 Å

Foldseek 3Di:
DFDQDAPCLVVLQCQLQVVDAKDKFKFLQCRFPSSVQQSLWKGWFAQFPQFDCCPPPPGDDPLSSLLIGMAMTHRALVVRLVVVCVRRPVNSVLQCQVDDAQLLAFAEEEDEDQPAPLADAADPQQVVLLVVLQVVSVVSNYHYDYDDDNLSNCLLLLLLLSNDDPPDDQLQCVVVVNPDGDPLVVLCVCVVVPRHPDDNVSSLSNVDSVDGDDPVSSVVSPVSLVVVLVVVCVVQPLRYKYKFACFRDSDDHPPSCSSNVSRSSSRNSVSSSSWIKMWWWLAADPVRTTHIIIIIHHHSNNSNRSSSNNVSCLVRVRRDRPDDLDLVLVVVCCVVFVWFDWWDAVVLVVLLVVLVVQVVQVSVVDQGPVNDHPVQQQCASAEEEEELQFADAPAHNQQLFPLRPPPHDNHGFPLVVLNVSSNYGYTGYTAFARQFLFQARAHLRRGGGAACVDRVDGLTDRNSSRLRCQLSVSGQKYKDKDQPCRQPSSCVSNVWDGDFDQFPLADQPSGPPDFDPLSSRRMGMTITGHDPVVRLVSNCSSSPVCSVVDPSPDDDQLLAAEAEDEQDLLAPPDDGDDPVVVVVRVVVQVVSVVSNYHYDYDHDNLSNCVVVLSLLSCLVRDPDQLQCVSNVNPDGDDLVVQVVCVVVPRHNTDPSSSVVNVSSPDDDDPVSSVVSPVSVVVSVVVVCVVNVPDPPPDD

Secondary structure (DSSP, 8-state):
-PPPPSTTHHHHHHHHTTS-SEEEEEESSSTTHHHHHHHTSEEEEPPTTSS--TT-SS---TTTGGG-EEEEEESSGGGHHHHHHHHHGGGGGGGTTTSPP-GGG-EEEE-S----TTSPPPPHHHHHHHHHHHHHHHHTT-EEEE---GGGGGHHHHHHHHT--TTPPPHHHHTTTTS----HHHHHHHHHTT--SS-HHHHHHHHHHHSPPPHHHHHHHHHHHHHHHHHHHHHHTTTEEEEE-SSS-S---TTGGGTSGGGGHHHHHHHHTT-EEEEEEEEE-TTS-EEEEEEEE-TT-HHHHHHHHHHHHHHH-----SS-S-HHHHHHHHHHH--EEEE-HHHHHHHHHHHHHHHHHHHTTPPPTTS--GGG-TTTT-EEEEETTS--TTSB--TT-GGGTT-B-SS--HHHHHHHHTT-EEEEEE---GGG-SSS-EETTTEEPPPSS-TTS---SSSHHHHHHHHTTS-SEEEEEESSSTTHHHHHHTT-EE----TTSS--TT-SS---HHHHHH-EEEEEES-HHHHHHHHHHHHGGGGGGS-TTS---GGG-EEEE-S----TTSPPPPHHHHHHHHHHHHHHHHTT-EEEE---GGGGGHHHHHHHHHHHH--S-HHHHTTTTSS---HHHHHHHHHTT--SS-HHHHHHHHHHHS---HHHHHHHHHHHHHHHHHHHHHHT-------

InterPro domains:
  IPR023631 Amidase signature domain [PF01425] (5-305)
  IPR023631 Amidase signature domain [PF01425] (327-619)
  IPR036928 Amidase signature (AS) superfamily [G3DSA:3.90.1300.10] (2-318)
  IPR036928 Amidase signature (AS) superfamily [G3DSA:3.90.1300.10] (323-698)
  IPR036928 Amidase signature (AS) superfamily [SSF75304] (5-316)
  IPR036928 Amidase signature (AS) superfamily [SSF75304] (323-692)
  IPR052739 Fatty-acid amide hydrolase 2 [PTHR43372] (327-692)

Sequence (699 aa):
MYPNCGSTGGNGSLIASAGSVIGIASDIGGSTRIPAYFCGVFGHCTTPELVPTDEHWPPYPAGRDRMLSYGPMVRYASDMKPILKVLLGDKVSALKLDESVDLSKLKVYYMFEINDPLLTPVSAETRKGISDVIQHLKSLGATVQEIHLKQFEHSFLIWQSSMRVEGVTPFGEELTNRSGPINPFLELFKSIYGGSEHSLEAICVSVFDANPPKDEVLRKFKALGEELKTELHKVLGDDGVLLFPDHPDSEVKLNATLFNFKNCVYTAVFNCLSVAVTQVPLGLNTRRLPLGVQVIAKGFNDHLTIAVAEELERHFGGWVPPTRINLNRIKTGQPHINAVIDERYELAVEEAKEVDKRVTHELQGNEPLNGVSIHSQPLLGIPFAGKDSIPIKGLFQTTGCPARKGIKATEDAIVVKYLRDAGAIPVCMTNVPELLLWWNAYNKLYGQTYNPYDKSVIPSGSSGGSASLVSSAGAPLGIGSDLAGSIRMPSFFCGLFGHCITHELIPKDNHWPPYNEETKKLLTYGPIVRFATDLKPMVKVFVGKNASQLKLDESIDLTQIKVYYMYEMDDPFITRVTPDVRKGITDCVQHMKSLGATVQEVNLDKLKHSWSIWTLTMKAMNDTPMTEEMTNRNGSINLFAELFKTLFGGSDHTLGALAYAVWGKLYTSEQEIQEYLRIRDELKTELTQLLGIVCLIHM

Organism: NCBI:txid334625

Radius of gyration: 32.4 Å; Cα contacts (8 Å, |Δi|>4): 1321; chains: 1; bounding box: 75×66×90 Å